Protein AF-A0A921ZG11-F1 (afdb_monomer_lite)

Organism: Manduca sexta (NCBI:txid7130)

Structure (mmCIF, N/CA/C/O backbone):
data_AF-A0A921ZG11-F1
#
_entry.id   AF-A0A921ZG11-F1
#
loop_
_atom_site.group_PDB
_atom_site.id
_atom_site.type_symbol
_atom_site.label_atom_id
_atom_site.label_alt_id
_atom_site.label_comp_id
_atom_site.label_asym_id
_atom_site.label_entity_id
_atom_site.label_seq_id
_atom_site.pdbx_PDB_ins_code
_atom_site.Cartn_x
_atom_site.Cartn_y
_atom_site.Cartn_z
_atom_site.occupancy
_atom_site.B_iso_or_equiv
_atom_site.auth_seq_id
_atom_site.auth_comp_id
_atom_site.auth_asym_id
_atom_site.auth_atom_id
_atom_site.pdbx_PDB_model_num
ATOM 1 N N . MET A 1 1 ? -74.683 -17.671 192.270 1.00 52.06 1 MET A N 1
ATOM 2 C CA . MET A 1 1 ? -75.509 -17.751 191.047 1.00 52.06 1 MET A CA 1
ATOM 3 C C . MET A 1 1 ? -75.159 -16.592 190.111 1.00 52.06 1 MET A C 1
ATOM 5 O O . MET A 1 1 ? -75.921 -15.647 190.007 1.00 52.06 1 MET A O 1
ATOM 9 N N . ALA A 1 2 ? -73.981 -16.634 189.481 1.00 50.88 2 ALA A N 1
ATOM 10 C CA . ALA A 1 2 ? -73.501 -15.592 188.558 1.00 50.88 2 ALA A CA 1
ATOM 11 C C . ALA A 1 2 ? -73.044 -16.164 187.196 1.00 50.88 2 ALA A C 1
ATOM 13 O O . ALA A 1 2 ? -72.555 -15.422 186.361 1.00 50.88 2 ALA A O 1
ATOM 14 N N . ALA A 1 3 ? -73.214 -17.472 186.954 1.00 51.00 3 ALA A N 1
ATOM 15 C CA . ALA A 1 3 ? -72.628 -18.160 185.797 1.00 51.00 3 ALA A CA 1
ATOM 16 C C . ALA A 1 3 ? -73.631 -18.535 184.683 1.00 51.00 3 ALA A C 1
ATOM 18 O O . ALA A 1 3 ? -73.211 -18.893 183.591 1.00 51.00 3 ALA A O 1
ATOM 19 N N . THR A 1 4 ? -74.947 -18.463 184.919 1.00 56.06 4 THR A N 1
ATOM 20 C CA . THR A 1 4 ? -75.960 -18.969 183.968 1.00 56.06 4 THR A CA 1
ATOM 21 C C . THR A 1 4 ? -76.557 -17.891 183.058 1.00 56.06 4 THR A C 1
ATOM 23 O O . THR A 1 4 ? -76.772 -18.153 181.881 1.00 56.06 4 THR A O 1
ATOM 26 N N . ALA A 1 5 ? -76.731 -16.655 183.535 1.00 57.75 5 ALA A N 1
ATOM 27 C CA . ALA A 1 5 ? -77.318 -15.569 182.736 1.00 57.75 5 ALA A CA 1
ATOM 28 C C . ALA A 1 5 ? -76.367 -14.985 181.666 1.00 57.75 5 ALA A C 1
ATOM 30 O O . ALA A 1 5 ? -76.826 -14.470 180.653 1.00 57.75 5 ALA A O 1
ATOM 31 N N . GLN A 1 6 ? -75.045 -15.103 181.849 1.00 57.62 6 GLN A N 1
ATOM 32 C CA . GLN A 1 6 ? -74.061 -14.710 180.826 1.00 57.62 6 GLN A CA 1
ATOM 33 C C . GLN A 1 6 ? -73.974 -15.719 179.665 1.00 57.62 6 GLN A C 1
ATOM 35 O O . GLN A 1 6 ? -73.568 -15.352 178.568 1.00 57.62 6 GLN A O 1
ATOM 40 N N . SER A 1 7 ? -74.396 -16.971 179.883 1.00 58.69 7 SER A N 1
ATOM 41 C CA . SER A 1 7 ? -74.374 -18.027 178.864 1.00 58.69 7 SER A CA 1
ATOM 42 C C . SER A 1 7 ? -75.500 -17.855 177.835 1.00 58.69 7 SER A C 1
ATOM 44 O O . SER A 1 7 ? -75.244 -17.855 176.633 1.00 58.69 7 SER A O 1
ATOM 46 N N . GLU A 1 8 ? -76.740 -17.626 178.281 1.00 60.78 8 GLU A N 1
ATOM 47 C CA . GLU A 1 8 ? -77.911 -17.551 177.389 1.00 60.78 8 GLU A CA 1
ATOM 48 C C . GLU A 1 8 ? -77.936 -16.298 176.501 1.00 60.78 8 GLU A C 1
ATOM 50 O O . GLU A 1 8 ? -78.337 -16.388 175.339 1.00 60.78 8 GLU A O 1
ATOM 55 N N . LEU A 1 9 ? -77.443 -15.156 176.999 1.00 63.31 9 LEU A N 1
ATOM 56 C CA . LEU A 1 9 ? -77.305 -13.937 176.192 1.00 63.31 9 LEU A CA 1
ATOM 57 C C . LEU A 1 9 ? -76.262 -14.120 175.074 1.00 63.31 9 LEU A C 1
ATOM 59 O O . LEU A 1 9 ? -76.524 -13.747 173.933 1.00 63.31 9 LEU A O 1
ATOM 63 N N . SER A 1 10 ? -75.151 -14.813 175.360 1.00 70.62 10 SER A N 1
ATOM 64 C CA . SER A 1 10 ? -74.134 -15.128 174.346 1.00 70.62 10 SER A CA 1
ATOM 65 C C . SER A 1 10 ? -74.655 -16.073 173.256 1.00 70.62 10 SER A C 1
ATOM 67 O O . SER A 1 10 ? -74.329 -15.912 172.086 1.00 70.62 10 SER A O 1
ATOM 69 N N . VAL A 1 11 ? -75.520 -17.035 173.603 1.00 74.88 11 VAL A N 1
ATOM 70 C CA . VAL A 1 11 ? -76.103 -17.975 172.630 1.00 74.88 11 VAL A CA 1
ATOM 71 C C . VAL A 1 11 ? -77.095 -17.271 171.699 1.00 74.88 11 VAL A C 1
ATOM 73 O O . VAL A 1 11 ? -77.168 -17.610 170.517 1.00 74.88 11 VAL A O 1
ATOM 76 N N . ALA A 1 12 ? -77.860 -16.300 172.202 1.00 75.75 12 ALA A N 1
ATOM 77 C CA . ALA A 1 12 ? -78.788 -15.516 171.389 1.00 75.75 12 ALA A CA 1
ATOM 78 C C . ALA A 1 12 ? -78.056 -14.557 170.433 1.00 75.75 12 ALA A C 1
ATOM 80 O O . ALA A 1 12 ? -78.410 -14.491 169.256 1.00 75.75 12 ALA A O 1
ATOM 81 N N . GLU A 1 13 ? -77.001 -13.886 170.903 1.00 77.75 13 GLU A N 1
ATOM 82 C CA . GLU A 1 13 ? -76.132 -13.042 170.071 1.00 77.75 13 GLU A CA 1
ATOM 83 C C . GLU A 1 13 ? -75.427 -13.863 168.984 1.00 77.75 13 GLU A C 1
ATOM 85 O O . GLU A 1 13 ? -75.437 -13.474 167.818 1.00 77.75 13 GLU A O 1
ATOM 90 N N . LEU A 1 14 ? -74.920 -15.056 169.321 1.00 78.75 14 LEU A N 1
ATOM 91 C CA . LEU A 1 14 ? -74.328 -15.976 168.346 1.00 78.75 14 LEU A CA 1
ATOM 92 C C . LEU A 1 14 ? -75.339 -16.449 167.291 1.00 78.75 14 LEU A C 1
ATOM 94 O O . LEU A 1 14 ? -74.974 -16.589 166.130 1.00 78.75 14 LEU A O 1
ATOM 98 N N . LYS A 1 15 ? -76.611 -16.674 167.648 1.00 80.69 15 LYS A N 1
ATOM 99 C CA . LYS A 1 15 ? -77.662 -17.040 166.677 1.00 80.69 15 LYS A CA 1
ATOM 100 C C . LYS A 1 15 ? -78.029 -15.886 165.744 1.00 80.69 15 LYS A C 1
ATOM 102 O O . LYS A 1 15 ? -78.173 -16.112 164.546 1.00 80.69 15 LYS A O 1
ATOM 107 N N . ALA A 1 16 ? -78.156 -14.669 166.273 1.00 83.06 16 ALA A N 1
ATOM 108 C CA . ALA A 1 16 ? -78.394 -13.476 165.461 1.00 83.06 16 ALA A CA 1
ATOM 109 C C . ALA A 1 16 ? -77.213 -13.199 164.517 1.00 83.06 16 ALA A C 1
ATOM 111 O O . ALA A 1 16 ? -77.418 -12.848 163.356 1.00 83.06 16 ALA A O 1
ATOM 112 N N . GLU A 1 17 ? -75.987 -13.434 164.987 1.00 83.56 17 GLU A N 1
ATOM 113 C CA . GLU A 1 17 ? -74.781 -13.321 164.173 1.00 83.56 17 GLU A CA 1
ATOM 114 C C . GLU A 1 17 ? -74.698 -14.428 163.111 1.00 83.56 17 GLU A C 1
ATOM 116 O O . GLU A 1 17 ? -74.358 -14.140 161.970 1.00 83.56 17 GLU A O 1
ATOM 121 N N . ILE A 1 18 ? -75.097 -15.670 163.417 1.00 83.50 18 ILE A N 1
ATOM 122 C CA . ILE A 1 18 ? -75.224 -16.751 162.420 1.00 83.50 18 ILE A CA 1
ATOM 123 C C . ILE A 1 18 ? -76.249 -16.388 161.339 1.00 83.50 18 ILE A C 1
ATOM 125 O O . ILE A 1 18 ? -75.995 -16.629 160.163 1.00 83.50 18 ILE A O 1
ATOM 129 N N . GLU A 1 19 ? -77.390 -15.791 161.694 1.00 85.25 19 GLU A N 1
ATOM 130 C CA . GLU A 1 19 ? -78.363 -15.322 160.700 1.00 85.25 19 GLU A CA 1
ATOM 131 C C . GLU A 1 19 ? -77.846 -14.136 159.878 1.00 85.25 19 GLU A C 1
ATOM 133 O O . GLU A 1 19 ? -78.113 -14.064 158.679 1.00 85.25 19 GLU A O 1
ATOM 138 N N . ARG A 1 20 ? -77.117 -13.197 160.496 1.00 89.62 20 ARG A N 1
ATOM 139 C CA . ARG A 1 20 ? -76.474 -12.076 159.794 1.00 89.62 20 ARG A CA 1
ATOM 140 C C . ARG A 1 20 ? -75.452 -12.598 158.789 1.00 89.62 20 ARG A C 1
ATOM 142 O O . ARG A 1 20 ? -75.557 -12.278 157.610 1.00 89.62 20 ARG A O 1
ATOM 149 N N . LEU A 1 21 ? -74.546 -13.465 159.240 1.00 87.75 21 LEU A N 1
ATOM 150 C CA . LEU A 1 21 ? -73.556 -14.140 158.403 1.00 87.75 21 LEU A CA 1
ATOM 151 C C . LEU A 1 21 ? -74.215 -15.028 157.342 1.00 87.75 21 LEU A C 1
ATOM 153 O O . LEU A 1 21 ? -73.692 -15.125 156.243 1.00 87.75 21 LEU A O 1
ATOM 157 N N . GLY A 1 22 ? -75.368 -15.637 157.630 1.00 85.81 22 GLY A N 1
ATOM 158 C CA . GLY A 1 22 ? -76.162 -16.396 156.663 1.00 85.81 22 GLY A CA 1
ATOM 159 C C . GLY A 1 22 ? -76.722 -15.515 155.547 1.00 85.81 22 GLY A C 1
ATOM 160 O O . GLY A 1 22 ? -76.550 -15.840 154.380 1.00 85.81 22 GLY A O 1
ATOM 161 N N . ARG A 1 23 ? -77.301 -14.353 155.882 1.00 86.94 23 ARG A N 1
ATOM 162 C CA . ARG A 1 23 ? -77.769 -13.376 154.880 1.00 86.94 23 ARG A CA 1
ATOM 163 C C . ARG A 1 23 ? -76.615 -12.766 154.088 1.00 86.94 23 ARG A C 1
ATOM 165 O O . ARG A 1 23 ? -76.748 -12.590 152.884 1.00 86.94 23 ARG A O 1
ATOM 172 N N . GLU A 1 24 ? -75.490 -12.467 154.736 1.00 88.38 24 GLU A N 1
ATOM 173 C CA . GLU A 1 24 ? -74.276 -11.991 154.059 1.00 88.38 24 GLU A CA 1
ATOM 174 C C . GLU A 1 24 ? -73.676 -13.069 153.151 1.00 88.38 24 GLU A C 1
ATOM 176 O O . GLU A 1 24 ? -73.226 -12.759 152.052 1.00 88.38 24 GLU A O 1
ATOM 181 N N . LEU A 1 25 ? -73.716 -14.339 153.564 1.00 88.69 25 LEU A N 1
ATOM 182 C CA . LEU A 1 25 ? -73.294 -15.473 152.748 1.00 88.69 25 LEU A CA 1
ATOM 183 C C . LEU A 1 25 ? -74.234 -15.682 151.559 1.00 88.69 25 LEU A C 1
ATOM 185 O O . LEU A 1 25 ? -73.749 -15.898 150.454 1.00 88.69 25 LEU A O 1
ATOM 189 N N . ASP A 1 26 ? -75.548 -15.583 151.755 1.00 88.94 26 ASP A N 1
ATOM 190 C CA . ASP A 1 26 ? -76.541 -15.689 150.687 1.00 88.94 26 ASP A CA 1
ATOM 191 C C . ASP A 1 26 ? -76.400 -14.530 149.700 1.00 88.94 26 ASP A C 1
ATOM 193 O O . ASP A 1 26 ? -76.359 -14.757 148.490 1.00 88.94 26 ASP A O 1
ATOM 197 N N . GLN A 1 27 ? -76.226 -13.306 150.200 1.00 89.31 27 GLN A N 1
ATOM 198 C CA . GLN A 1 27 ? -75.950 -12.130 149.385 1.00 89.31 27 GLN A CA 1
ATOM 199 C C . GLN A 1 27 ? -74.654 -12.317 148.588 1.00 89.31 27 GLN A C 1
ATOM 201 O O . GLN A 1 27 ? -74.695 -12.257 147.360 1.00 89.31 27 GLN A O 1
ATOM 206 N N . ALA A 1 28 ? -73.545 -12.673 149.241 1.00 88.94 28 ALA A N 1
ATOM 207 C CA . ALA A 1 28 ? -72.274 -12.952 148.577 1.00 88.94 28 ALA A CA 1
ATOM 208 C C . ALA A 1 28 ? -72.374 -14.129 147.590 1.00 88.94 28 ALA A C 1
ATOM 210 O O . ALA A 1 28 ? -71.732 -14.118 146.541 1.00 88.94 28 ALA A O 1
ATOM 211 N N . SER A 1 29 ? -73.191 -15.145 147.883 1.00 87.69 29 SER A N 1
ATOM 212 C CA . SER A 1 29 ? -73.428 -16.278 146.985 1.00 87.69 29 SER A CA 1
ATOM 213 C C . SER A 1 29 ? -74.232 -15.860 145.753 1.00 87.69 29 SER A C 1
ATOM 215 O O . SER A 1 29 ? -73.887 -16.264 144.645 1.00 87.69 29 SER A O 1
ATOM 217 N N . SER A 1 30 ? -75.241 -15.001 145.917 1.00 89.44 30 SER A N 1
ATOM 218 C CA . SER A 1 30 ? -76.059 -14.475 144.825 1.00 89.44 30 SER A CA 1
ATOM 219 C C . SER A 1 30 ? -75.262 -13.520 143.939 1.00 89.44 30 SER A C 1
ATOM 221 O O . SER A 1 30 ? -75.304 -13.653 142.720 1.00 89.44 30 SER A O 1
ATOM 223 N N . GLU A 1 31 ? -74.441 -12.649 144.529 1.00 90.88 31 GLU A N 1
ATOM 224 C CA . GLU A 1 31 ? -73.514 -11.762 143.824 1.00 90.88 31 GLU A CA 1
ATOM 225 C C . GLU A 1 31 ? -72.432 -12.570 143.094 1.00 90.88 31 GLU A C 1
ATOM 227 O O . GLU A 1 31 ? -72.090 -12.262 141.952 1.00 90.88 31 GLU A O 1
ATOM 232 N N . LYS A 1 32 ? -71.943 -13.665 143.693 1.00 92.69 32 LYS A N 1
ATOM 233 C CA . LYS A 1 32 ? -71.021 -14.607 143.042 1.00 92.69 32 LYS A CA 1
ATOM 234 C C . LYS A 1 32 ? -71.677 -15.332 141.866 1.00 92.69 32 LYS A C 1
ATOM 236 O O . LYS A 1 32 ? -71.039 -15.481 140.827 1.00 92.69 32 LYS A O 1
ATOM 241 N N . ILE A 1 33 ? -72.929 -15.774 142.004 1.00 90.69 33 ILE A N 1
ATOM 242 C CA . ILE A 1 33 ? -73.690 -16.421 140.923 1.00 90.69 33 ILE A CA 1
ATOM 243 C C . ILE A 1 33 ? -73.957 -15.424 139.793 1.00 90.69 33 ILE A C 1
ATOM 245 O O . ILE A 1 33 ? -73.699 -15.748 138.638 1.00 90.69 33 ILE A O 1
ATOM 249 N N . GLN A 1 34 ? -74.400 -14.206 140.109 1.00 91.38 34 GLN A N 1
ATOM 250 C CA . GLN A 1 34 ? -74.615 -13.141 139.127 1.00 91.38 34 GLN A CA 1
ATOM 251 C C . GLN A 1 34 ? -73.310 -12.772 138.415 1.00 91.38 34 GLN A C 1
ATOM 253 O O . GLN A 1 34 ? -73.283 -12.679 137.193 1.00 91.38 34 GLN A O 1
ATOM 258 N N . SER A 1 35 ? -72.201 -12.654 139.149 1.00 89.75 35 SER A N 1
ATOM 259 C CA . SER A 1 35 ? -70.877 -12.399 138.568 1.00 89.75 35 SER A CA 1
ATOM 260 C C . SER A 1 35 ? -70.409 -13.542 137.666 1.00 89.75 35 SER A C 1
ATOM 262 O O . SER A 1 35 ? -69.798 -13.292 136.633 1.00 89.75 35 SER A O 1
ATOM 264 N N . ALA A 1 36 ? -70.712 -14.796 138.015 1.00 90.25 36 ALA A N 1
ATOM 265 C CA . ALA A 1 36 ? -70.408 -15.955 137.179 1.00 90.25 36 ALA A CA 1
ATOM 266 C C . ALA A 1 36 ? -71.288 -16.012 135.919 1.00 90.25 36 ALA A C 1
ATOM 268 O O . ALA A 1 36 ? -70.786 -16.351 134.853 1.00 90.25 36 ALA A O 1
ATOM 269 N N . GLN A 1 37 ? -72.571 -15.649 136.019 1.00 90.56 37 GLN A N 1
ATOM 270 C CA . GLN A 1 37 ? -73.488 -15.553 134.877 1.00 90.56 37 GLN A CA 1
ATOM 271 C C . GLN A 1 37 ? -73.067 -14.437 133.917 1.00 90.56 37 GLN A C 1
ATOM 273 O O . GLN A 1 37 ? -72.952 -14.675 132.719 1.00 90.56 37 GLN A O 1
ATOM 278 N N . LEU A 1 38 ? -72.760 -13.247 134.442 1.00 92.75 38 LEU A N 1
ATOM 279 C CA . LEU A 1 38 ? -72.194 -12.148 133.657 1.00 92.75 38 LEU A CA 1
ATOM 280 C C . LEU A 1 38 ? -70.834 -12.540 133.067 1.00 92.75 38 LEU A C 1
ATOM 282 O O . LEU A 1 38 ? -70.566 -12.263 131.904 1.00 92.75 38 LEU A O 1
ATOM 286 N N . GLY A 1 39 ? -69.999 -13.244 133.833 1.00 93.50 39 GLY A N 1
ATOM 287 C CA . GLY A 1 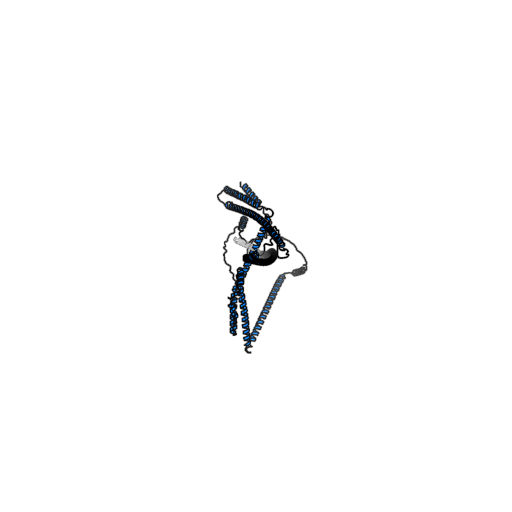39 ? -68.724 -13.780 133.364 1.00 93.50 39 GLY A CA 1
ATOM 288 C C . GLY A 1 39 ? -68.877 -14.786 132.222 1.00 93.50 39 GLY A C 1
ATOM 289 O O . GLY A 1 39 ? -68.080 -14.757 131.290 1.00 93.50 39 GLY A O 1
ATOM 290 N N . LEU A 1 40 ? -69.906 -15.637 132.255 1.00 93.81 40 LEU A N 1
ATOM 291 C CA . LEU A 1 40 ? -70.201 -16.590 131.186 1.00 93.81 40 LEU A CA 1
ATOM 292 C C . LEU A 1 40 ? -70.642 -15.874 129.906 1.00 93.81 40 LEU A C 1
ATOM 294 O O . LEU A 1 40 ? -70.069 -16.139 128.856 1.00 93.81 40 LEU A O 1
ATOM 298 N N . VAL A 1 41 ? -71.576 -14.921 130.003 1.00 94.25 41 VAL A N 1
ATOM 299 C CA . VAL A 1 41 ? -72.017 -14.111 128.851 1.00 94.25 41 VAL A CA 1
ATOM 300 C C . VAL A 1 41 ? -70.838 -13.348 128.244 1.00 94.25 41 VAL A C 1
ATOM 302 O O . VAL A 1 41 ? -70.654 -13.367 127.033 1.00 94.25 41 VAL A O 1
ATOM 305 N N . LEU A 1 42 ? -69.970 -12.754 129.070 1.00 94.56 42 LEU A N 1
ATOM 306 C CA . LEU A 1 42 ? -68.759 -12.078 128.592 1.00 94.56 42 LEU A CA 1
ATOM 307 C C . LEU A 1 42 ? -67.767 -13.038 127.920 1.00 94.56 42 LEU A C 1
ATOM 309 O O . LEU A 1 42 ? -67.088 -12.648 126.973 1.00 94.56 42 LEU A O 1
ATOM 313 N N . LEU A 1 43 ? -67.650 -14.282 128.395 1.00 94.56 43 LEU A N 1
ATOM 314 C CA . LEU A 1 43 ? -66.820 -15.302 127.749 1.00 94.56 43 LEU A CA 1
ATOM 315 C C . LEU A 1 43 ? -67.417 -15.758 126.415 1.00 94.56 43 LEU A C 1
ATOM 317 O O . LEU A 1 43 ? -66.664 -15.934 125.460 1.00 94.56 43 LEU A O 1
ATOM 321 N N . GLU A 1 44 ? -68.738 -15.909 126.331 1.00 93.81 44 GLU A N 1
ATOM 322 C CA . GLU A 1 44 ? -69.454 -16.219 125.091 1.00 93.81 44 GLU A CA 1
ATOM 323 C C . GLU A 1 44 ? -69.297 -15.082 124.074 1.00 93.81 44 GLU A C 1
ATOM 325 O O . GLU A 1 44 ? -68.853 -15.333 122.954 1.00 93.81 44 GLU A O 1
ATOM 330 N N . GLU A 1 45 ? -69.529 -13.829 124.475 1.00 94.00 45 GLU A N 1
ATOM 331 C CA . GLU A 1 45 ? -69.305 -12.640 123.644 1.00 94.00 45 GLU A CA 1
ATOM 332 C C . GLU A 1 45 ? -67.842 -12.517 123.211 1.00 94.00 45 GLU A C 1
ATOM 334 O O . GLU A 1 45 ? -67.567 -12.284 122.035 1.00 94.00 45 GLU A O 1
ATOM 339 N N . LYS A 1 46 ? -66.883 -12.739 124.120 1.00 94.88 46 LYS A N 1
ATOM 340 C CA . LYS A 1 46 ? -65.455 -12.771 123.781 1.00 94.88 46 LYS A CA 1
ATOM 341 C C . LYS A 1 46 ? -65.145 -13.883 122.781 1.00 94.88 46 LYS A C 1
ATOM 343 O O . LYS A 1 46 ? -64.365 -13.652 121.865 1.00 94.88 46 LYS A O 1
ATOM 348 N N . SER A 1 47 ? -65.724 -15.072 122.945 1.00 94.69 47 SER A N 1
ATOM 349 C CA . SER A 1 47 ? -65.513 -16.193 122.024 1.00 94.69 47 SER A CA 1
ATOM 350 C C . SER A 1 47 ? -66.107 -15.916 120.640 1.00 94.69 47 SER A C 1
ATOM 352 O O . SER A 1 47 ? -65.448 -16.181 119.639 1.00 94.69 47 SER A O 1
ATOM 354 N N . ALA A 1 48 ? -67.289 -15.296 120.577 1.00 94.81 48 ALA A N 1
ATOM 355 C CA . ALA A 1 48 ? -67.932 -14.884 119.335 1.00 94.81 48 ALA A CA 1
ATOM 356 C C . ALA A 1 48 ? -67.156 -13.752 118.643 1.00 94.81 48 ALA A C 1
ATOM 358 O O . ALA A 1 48 ? -66.984 -13.765 117.425 1.00 94.81 48 ALA A O 1
ATOM 359 N N . LEU A 1 49 ? -66.637 -12.788 119.412 1.00 95.31 49 LEU A N 1
ATOM 360 C CA . LEU A 1 49 ? -65.753 -11.742 118.899 1.00 95.31 49 LEU A CA 1
ATOM 361 C C . LEU A 1 49 ? -64.430 -12.321 118.398 1.00 95.31 49 LEU A C 1
ATOM 363 O O . LEU A 1 49 ? -63.976 -11.910 117.338 1.00 95.31 49 LEU A O 1
ATOM 367 N N . GLN A 1 50 ? -63.842 -13.286 119.109 1.00 96.56 50 GLN A N 1
ATOM 368 C CA . GLN A 1 50 ? -62.620 -13.960 118.674 1.00 96.56 50 GLN A CA 1
ATOM 369 C C . GLN A 1 50 ? -62.844 -14.696 117.353 1.00 96.56 50 GLN A C 1
ATOM 371 O O . GLN A 1 50 ? -62.089 -14.471 116.419 1.00 96.56 50 GLN A O 1
ATOM 376 N N . GLN A 1 51 ? -63.918 -15.485 117.237 1.00 96.00 51 GLN A N 1
ATOM 377 C CA . GLN A 1 51 ? -64.278 -16.152 115.980 1.00 96.00 51 GLN A CA 1
ATOM 378 C C . GLN A 1 51 ? -64.433 -15.148 114.839 1.00 96.00 51 GLN A C 1
ATOM 380 O O . GLN A 1 51 ? -63.901 -15.356 113.755 1.00 96.00 51 GLN A O 1
ATOM 385 N N . ARG A 1 52 ? -65.100 -14.019 115.094 1.00 96.31 52 ARG A N 1
ATOM 386 C CA . ARG A 1 52 ? -65.263 -12.964 114.093 1.00 96.31 52 ARG A CA 1
ATOM 387 C C . ARG A 1 52 ? -63.939 -12.294 113.716 1.00 96.31 52 ARG A C 1
ATOM 389 O O . ARG A 1 52 ? -63.765 -11.937 112.555 1.00 96.31 52 ARG A O 1
ATOM 396 N N . CYS A 1 53 ? -63.022 -12.104 114.664 1.00 96.19 53 CYS A N 1
ATOM 397 C CA . CYS A 1 53 ? -61.670 -11.619 114.381 1.00 96.19 53 CYS A CA 1
ATOM 398 C C . CYS A 1 53 ? -60.896 -12.628 113.528 1.00 96.19 53 CYS A C 1
ATOM 400 O O . CYS A 1 53 ? -60.361 -12.234 112.498 1.00 96.19 53 CYS A O 1
ATOM 402 N N . ASP A 1 54 ? -60.914 -13.911 113.891 1.00 96.75 54 ASP A N 1
ATOM 403 C CA . ASP A 1 54 ? -60.232 -14.982 113.157 1.00 96.75 54 ASP A CA 1
ATOM 404 C C . ASP A 1 54 ? -60.790 -15.116 111.720 1.00 96.75 54 ASP A C 1
ATOM 406 O O . ASP A 1 54 ? -60.039 -15.259 110.753 1.00 96.75 54 ASP A O 1
ATOM 410 N N . GLU A 1 55 ? -62.114 -15.005 111.549 1.00 96.69 55 GLU A N 1
ATOM 411 C CA . GLU A 1 55 ? -62.775 -14.968 110.237 1.00 96.69 55 GLU A CA 1
ATOM 412 C C . GLU A 1 55 ? -62.342 -13.748 109.412 1.00 96.69 55 GLU A C 1
ATOM 414 O O . GLU A 1 55 ? -62.027 -13.881 108.228 1.00 96.69 55 GLU A O 1
ATOM 419 N N . LEU A 1 56 ? -62.299 -12.558 110.021 1.00 95.81 56 LEU A N 1
ATOM 420 C CA . LEU A 1 56 ? -61.854 -11.334 109.350 1.00 95.81 56 LEU A CA 1
ATOM 421 C C . LEU A 1 56 ? -60.370 -11.388 108.975 1.00 95.81 56 LEU A C 1
ATOM 423 O O . LEU A 1 56 ? -60.015 -10.931 107.891 1.00 95.81 56 LEU A O 1
ATOM 427 N N . GLU A 1 57 ? -59.515 -11.961 109.821 1.00 96.62 57 GLU A N 1
ATOM 428 C CA . GLU A 1 57 ? -58.098 -12.188 109.527 1.00 96.62 57 GLU A CA 1
ATOM 429 C C . GLU A 1 57 ? -57.925 -13.170 108.364 1.00 96.62 57 GLU A C 1
ATOM 431 O O . GLU A 1 57 ? -57.155 -12.900 107.441 1.00 96.62 57 GLU A O 1
ATOM 436 N N . SER A 1 58 ? -58.693 -14.265 108.344 1.00 97.00 58 SER A N 1
ATOM 437 C CA . SER A 1 58 ? -58.682 -15.213 107.226 1.00 97.00 58 SER A CA 1
ATOM 438 C C . SER A 1 58 ? -59.135 -14.559 105.919 1.00 97.00 58 SER A C 1
ATOM 440 O O . SER A 1 58 ? -58.486 -14.736 104.887 1.00 97.00 58 SER A O 1
ATOM 442 N N . LEU A 1 59 ? -60.212 -13.766 105.946 1.00 96.62 59 LEU A N 1
ATOM 443 C CA . LEU A 1 59 ? -60.670 -13.010 104.777 1.00 96.62 59 LEU A CA 1
ATOM 444 C C . LEU A 1 59 ? -59.635 -11.966 104.335 1.00 96.62 59 LEU A C 1
ATOM 446 O O . LEU A 1 59 ? -59.407 -11.796 103.136 1.00 96.62 59 LEU A O 1
ATOM 450 N N . TYR A 1 60 ? -58.979 -11.288 105.276 1.00 96.94 60 TYR A N 1
ATOM 451 C CA . TYR A 1 60 ? -57.921 -10.328 104.978 1.00 96.94 60 TYR A CA 1
ATOM 452 C C . TYR A 1 60 ? -56.719 -10.997 104.300 1.00 96.94 60 TYR A C 1
ATOM 454 O O . TYR A 1 60 ? -56.296 -10.544 103.239 1.00 96.94 60 TYR A O 1
ATOM 462 N N . GLU A 1 61 ? -56.197 -12.100 104.842 1.00 97.75 61 GLU A N 1
ATOM 463 C CA . GLU A 1 61 ? -55.074 -12.808 104.214 1.00 97.75 61 GLU A CA 1
ATOM 464 C C . GLU A 1 61 ? -55.464 -13.411 102.853 1.00 97.75 61 GLU A C 1
ATOM 466 O O . GLU A 1 61 ? -54.673 -13.341 101.913 1.00 97.75 61 GLU A O 1
ATOM 471 N N . ASN A 1 62 ? -56.699 -13.905 102.687 1.00 97.06 62 ASN A N 1
ATOM 472 C CA . ASN A 1 62 ? -57.195 -14.374 101.387 1.00 97.06 62 ASN A CA 1
ATOM 473 C C . ASN A 1 62 ? -57.255 -13.239 100.352 1.00 97.06 62 ASN A C 1
ATOM 475 O O . ASN A 1 62 ? -56.714 -13.377 99.257 1.00 97.06 62 ASN A O 1
ATOM 479 N N . THR A 1 63 ? -57.860 -12.097 100.696 1.00 96.06 63 THR A N 1
ATOM 480 C CA . THR A 1 63 ? -57.958 -10.941 99.782 1.00 96.06 63 THR A CA 1
ATOM 481 C C . THR A 1 63 ? -56.593 -10.345 99.448 1.00 96.06 63 THR A C 1
ATOM 483 O O . THR A 1 63 ? -56.356 -9.940 98.312 1.00 96.06 63 THR A O 1
ATOM 486 N N . LYS A 1 64 ? -55.664 -10.333 100.407 1.00 97.88 64 LYS A N 1
ATOM 487 C CA . LYS A 1 64 ? -54.270 -9.941 100.188 1.00 97.88 64 LYS A CA 1
ATOM 488 C C . LYS A 1 64 ? -53.559 -10.901 99.233 1.00 97.88 64 LYS A C 1
ATOM 490 O O . LYS A 1 64 ? -52.895 -10.443 98.310 1.00 97.88 64 LYS A O 1
ATOM 495 N N . HIS A 1 65 ? -53.746 -12.210 99.390 1.00 97.38 65 HIS A N 1
ATOM 496 C CA . HIS A 1 65 ? -53.175 -13.190 98.469 1.00 97.38 65 HIS A CA 1
ATOM 497 C C . HIS A 1 65 ? -53.759 -13.071 97.050 1.00 97.38 65 HIS A C 1
ATOM 499 O O . HIS A 1 65 ? -53.015 -13.104 96.070 1.00 97.38 65 HIS A O 1
ATOM 505 N N . GLU A 1 66 ? -55.074 -12.875 96.917 1.00 97.00 66 GLU A N 1
ATOM 506 C CA . GLU A 1 66 ? -55.724 -12.598 95.627 1.00 97.00 66 GLU A CA 1
ATOM 507 C C . GLU A 1 66 ? -55.198 -11.301 94.991 1.00 97.00 66 GLU A C 1
ATOM 509 O O . GLU A 1 66 ? -54.961 -11.242 93.779 1.00 97.00 66 GLU A O 1
ATOM 514 N N . LEU A 1 67 ? -54.959 -10.266 95.801 1.00 95.94 67 LEU A N 1
ATOM 515 C CA . LEU A 1 67 ? -54.340 -9.026 95.347 1.00 95.94 67 LEU A CA 1
ATOM 516 C C . LEU A 1 67 ? -52.918 -9.273 94.821 1.00 95.94 67 LEU A C 1
ATOM 518 O O . LEU A 1 67 ? -52.597 -8.808 93.730 1.00 95.94 67 LEU A O 1
ATOM 522 N N . ASP A 1 68 ? -52.093 -10.042 95.528 1.00 97.31 68 ASP A N 1
ATOM 523 C CA . ASP A 1 68 ? -50.732 -10.367 95.086 1.00 97.31 68 ASP A CA 1
ATOM 524 C C . ASP A 1 68 ? -50.744 -11.159 93.764 1.00 97.31 68 ASP A C 1
ATOM 526 O O . ASP A 1 68 ? -50.023 -10.821 92.821 1.00 97.31 68 ASP A O 1
ATOM 530 N N . ILE A 1 69 ? -51.627 -12.159 93.631 1.00 97.44 69 ILE A N 1
ATOM 531 C CA . ILE A 1 69 ? -51.789 -12.937 92.389 1.00 97.44 69 ILE A CA 1
ATOM 532 C C . ILE A 1 69 ? -52.206 -12.032 91.225 1.00 97.44 69 ILE A C 1
ATOM 534 O O . ILE A 1 69 ? -51.671 -12.149 90.118 1.00 97.44 69 ILE A O 1
ATOM 538 N N . THR A 1 70 ? -53.169 -11.135 91.446 1.00 94.88 70 THR A N 1
ATOM 539 C CA . THR A 1 70 ? -53.651 -10.230 90.392 1.00 94.88 70 THR A CA 1
ATOM 540 C C . THR A 1 70 ? -52.599 -9.192 90.007 1.00 94.88 70 THR A C 1
ATOM 542 O O . THR A 1 70 ? -52.441 -8.913 88.816 1.00 94.88 70 THR A O 1
ATOM 545 N N . GLN A 1 71 ? -51.817 -8.683 90.964 1.00 96.69 71 GLN A N 1
ATOM 546 C CA . GLN A 1 71 ? -50.667 -7.817 90.693 1.00 96.69 71 GLN A CA 1
ATOM 547 C C . GLN A 1 71 ? -49.596 -8.544 89.873 1.00 96.69 71 GLN A C 1
ATOM 549 O O . GLN A 1 71 ? -49.142 -8.016 88.855 1.00 96.69 71 GLN A O 1
ATOM 554 N N . GLU A 1 72 ? -49.236 -9.776 90.239 1.00 96.81 72 GLU A N 1
ATOM 555 C CA . GLU A 1 72 ? -48.299 -10.585 89.457 1.00 96.81 72 GLU A CA 1
ATOM 556 C C . GLU A 1 72 ? -48.808 -10.868 88.040 1.00 96.81 72 GLU A C 1
ATOM 558 O O . GLU A 1 72 ? -48.040 -10.796 87.076 1.00 96.81 72 GLU A O 1
ATOM 563 N N . ALA A 1 73 ? -50.091 -11.208 87.895 1.00 96.62 73 ALA A N 1
ATOM 564 C CA . ALA A 1 73 ? -50.707 -11.455 86.596 1.00 96.62 73 ALA A CA 1
ATOM 565 C C . ALA A 1 73 ? -50.679 -10.195 85.720 1.00 96.62 73 ALA A C 1
ATOM 567 O O . ALA A 1 73 ? -50.349 -10.281 84.536 1.00 96.62 73 ALA A O 1
ATOM 568 N N . LEU A 1 74 ? -50.943 -9.023 86.304 1.00 95.56 74 LEU A N 1
ATOM 569 C CA . LEU A 1 74 ? -50.872 -7.738 85.612 1.00 95.56 74 LEU A CA 1
ATOM 570 C C . LEU A 1 74 ? -49.437 -7.392 85.189 1.00 95.56 74 LEU A C 1
ATOM 572 O O . LEU A 1 74 ? -49.223 -6.986 84.049 1.00 95.56 74 LEU A O 1
ATOM 576 N N . MET A 1 75 ? -48.438 -7.620 86.047 1.00 96.38 75 MET A N 1
ATOM 577 C CA . MET A 1 75 ? -47.025 -7.432 85.688 1.00 96.38 75 MET A CA 1
ATOM 578 C C . MET A 1 75 ? -46.581 -8.380 84.563 1.00 96.38 75 MET A C 1
ATOM 580 O O . MET A 1 75 ? -45.871 -7.972 83.640 1.00 96.38 75 MET A O 1
ATOM 584 N N . LYS A 1 76 ? -47.012 -9.648 84.597 1.00 97.06 76 LYS A N 1
ATOM 585 C CA . LYS A 1 76 ? -46.756 -10.623 83.521 1.00 97.06 76 LYS A CA 1
ATOM 586 C C . LYS A 1 76 ? -47.445 -10.200 82.218 1.00 97.06 76 LYS A C 1
ATOM 588 O O . LYS A 1 76 ? -46.836 -10.285 81.153 1.00 97.06 76 LYS A O 1
ATOM 593 N N . LEU A 1 77 ? -48.676 -9.693 82.282 1.00 96.12 77 LEU A N 1
ATOM 594 C CA . LEU A 1 77 ? -49.384 -9.178 81.108 1.00 96.12 77 LEU A CA 1
ATOM 595 C C . LEU A 1 77 ? -48.672 -7.956 80.507 1.00 96.12 77 LEU A C 1
ATOM 597 O O . LEU A 1 77 ? -48.416 -7.934 79.308 1.00 96.12 77 LEU A O 1
ATOM 601 N N . ASP A 1 78 ? -48.281 -6.977 81.324 1.00 96.50 78 ASP A N 1
ATOM 602 C CA . ASP A 1 78 ? -47.570 -5.778 80.859 1.00 96.50 78 ASP A CA 1
ATOM 603 C C . ASP A 1 78 ? -46.210 -6.127 80.228 1.00 96.50 78 ASP A C 1
ATOM 605 O O . ASP A 1 78 ? -45.871 -5.661 79.138 1.00 96.50 78 ASP A O 1
ATOM 609 N N . THR A 1 79 ? -45.437 -7.014 80.860 1.00 96.75 79 THR A N 1
ATOM 610 C CA . THR A 1 79 ? -44.141 -7.456 80.315 1.00 96.75 79 THR A CA 1
ATOM 611 C C . THR A 1 79 ? -44.291 -8.259 79.023 1.00 96.75 79 THR A C 1
ATOM 613 O O . THR A 1 79 ? -43.556 -8.009 78.067 1.00 96.75 79 THR A O 1
ATOM 616 N N . THR A 1 80 ? -45.257 -9.177 78.940 1.00 96.12 80 THR A N 1
ATOM 617 C CA . THR A 1 80 ? -45.528 -9.933 77.704 1.00 96.12 80 THR A CA 1
ATOM 618 C C . THR A 1 80 ? -46.043 -9.031 76.584 1.00 96.12 80 THR A C 1
ATOM 620 O O . THR A 1 80 ? -45.596 -9.167 75.444 1.00 96.12 80 THR A O 1
ATOM 623 N N . GLN A 1 81 ? -46.896 -8.049 76.885 1.00 96.12 81 GLN A N 1
ATOM 624 C CA . GLN A 1 81 ? -47.342 -7.050 75.912 1.00 96.12 81 GLN A CA 1
ATOM 625 C C . GLN A 1 81 ? -46.171 -6.192 75.404 1.00 96.12 81 GLN A C 1
ATOM 627 O O . GLN A 1 81 ? -46.034 -5.977 74.200 1.00 96.12 81 GLN A O 1
ATOM 632 N N . LYS A 1 82 ? -45.267 -5.747 76.285 1.00 97.25 82 LYS A N 1
ATOM 633 C CA . LYS A 1 82 ? -44.047 -5.016 75.894 1.00 97.25 82 LYS A CA 1
ATOM 634 C C . LYS A 1 82 ? -43.111 -5.849 75.017 1.00 97.25 82 LYS A C 1
ATOM 636 O O . LYS A 1 82 ? -42.578 -5.339 74.039 1.00 97.25 82 LYS A O 1
ATOM 641 N N . VAL A 1 83 ? -42.906 -7.127 75.335 1.00 97.44 83 VAL A N 1
ATOM 642 C CA . VAL A 1 83 ? -42.040 -8.008 74.533 1.00 97.44 83 VAL A CA 1
ATOM 643 C C . VAL A 1 83 ? -42.670 -8.330 73.177 1.00 97.44 83 VAL A C 1
ATOM 645 O O . VAL A 1 83 ? -41.971 -8.290 72.171 1.00 97.44 83 VAL A O 1
ATOM 648 N N . THR A 1 84 ? -43.976 -8.604 73.121 1.00 96.25 84 THR A N 1
ATOM 649 C CA . THR A 1 84 ? -44.680 -8.890 71.856 1.00 96.25 84 THR A CA 1
ATOM 650 C C . THR A 1 84 ? -44.711 -7.674 70.937 1.00 96.25 84 THR A C 1
ATOM 652 O O . THR A 1 84 ? -44.381 -7.800 69.761 1.00 96.25 84 THR A O 1
ATOM 655 N N . THR A 1 85 ? -45.014 -6.485 71.466 1.00 95.62 85 THR A N 1
ATOM 656 C CA . THR A 1 85 ? -44.936 -5.230 70.697 1.00 95.62 85 THR A CA 1
ATOM 657 C C . THR A 1 85 ? -43.518 -4.951 70.210 1.00 95.62 85 THR A C 1
ATOM 659 O O . THR A 1 85 ? -43.332 -4.668 69.029 1.00 95.62 85 THR A O 1
ATOM 662 N N . ARG A 1 86 ? -42.500 -5.108 71.069 1.00 96.38 86 ARG A N 1
ATOM 663 C CA . ARG A 1 86 ? -41.096 -4.941 70.666 1.00 96.38 86 ARG A CA 1
ATOM 664 C C . ARG A 1 86 ? -40.692 -5.936 69.579 1.00 96.38 86 ARG A C 1
ATOM 666 O O . ARG A 1 86 ? -40.097 -5.529 68.591 1.00 96.38 86 ARG A O 1
ATOM 673 N N . SER A 1 87 ? -41.056 -7.209 69.726 1.00 96.38 87 SER A N 1
ATOM 674 C CA . SER A 1 87 ? -40.780 -8.247 68.728 1.00 96.38 87 SER A CA 1
ATOM 675 C C . SER A 1 87 ? -41.487 -7.972 67.399 1.00 96.38 87 SER A C 1
ATOM 677 O O . SER A 1 87 ? -40.902 -8.226 66.350 1.00 96.38 87 SER A O 1
ATOM 679 N N . GLY A 1 88 ? -42.716 -7.444 67.426 1.00 96.31 88 GLY A N 1
ATOM 680 C CA . GLY A 1 88 ? -43.435 -7.027 66.220 1.00 96.31 88 GLY A CA 1
ATOM 681 C C . GLY A 1 88 ? -42.715 -5.891 65.491 1.00 96.31 88 GLY A C 1
ATOM 682 O O . GLY A 1 88 ? -42.479 -5.987 64.291 1.00 96.31 88 GLY A O 1
ATOM 683 N N . ILE A 1 89 ? -42.276 -4.868 66.234 1.00 96.06 89 ILE A N 1
ATOM 684 C CA . ILE A 1 89 ? -41.496 -3.742 65.697 1.00 96.06 89 ILE A CA 1
ATOM 685 C C . ILE A 1 89 ? -40.138 -4.215 65.153 1.00 96.06 89 ILE A C 1
ATOM 687 O O . ILE A 1 89 ? -39.703 -3.769 64.096 1.00 96.06 89 ILE A O 1
ATOM 691 N N . GLU A 1 90 ? -39.441 -5.114 65.853 1.00 96.25 90 GLU A N 1
ATOM 692 C CA . GLU A 1 90 ? -38.166 -5.687 65.395 1.00 96.25 90 GLU A CA 1
ATOM 693 C C . GLU A 1 90 ? -38.339 -6.466 64.082 1.00 96.25 90 GLU A C 1
ATOM 695 O O . GLU A 1 90 ? -37.530 -6.309 63.167 1.00 96.25 90 GLU A O 1
ATOM 700 N N . GLN A 1 91 ? -39.409 -7.258 63.959 1.00 97.25 91 GLN A N 1
ATOM 701 C CA . GLN A 1 91 ? -39.715 -8.001 62.738 1.00 97.25 91 GLN A CA 1
ATOM 702 C C . GLN A 1 91 ? -40.076 -7.072 61.571 1.00 97.25 91 GLN A C 1
ATOM 704 O O . GLN A 1 91 ? -39.577 -7.269 60.465 1.00 97.25 91 GLN A O 1
ATOM 709 N N . GLU A 1 92 ? -40.895 -6.045 61.806 1.00 96.81 92 GLU A N 1
ATOM 710 C CA . GLU A 1 92 ? -41.230 -5.040 60.791 1.00 96.81 92 GLU A CA 1
ATOM 711 C C . GLU A 1 92 ? -39.975 -4.295 60.316 1.00 96.81 92 GLU A C 1
ATOM 713 O O . GLU A 1 92 ? -39.718 -4.214 59.117 1.00 96.81 92 GLU A O 1
ATOM 718 N N . ASN A 1 93 ? -39.125 -3.848 61.244 1.00 96.31 93 ASN A N 1
ATOM 719 C CA . ASN A 1 93 ? -37.855 -3.206 60.906 1.00 96.31 93 ASN A CA 1
ATOM 720 C C . ASN A 1 93 ? -36.917 -4.134 60.121 1.00 96.31 93 ASN A C 1
ATOM 722 O O . ASN A 1 93 ? -36.213 -3.671 59.226 1.00 96.31 93 ASN A O 1
ATOM 726 N N . ALA A 1 94 ? -36.888 -5.435 60.428 1.00 96.88 94 ALA A N 1
ATOM 727 C CA . ALA A 1 94 ? -36.091 -6.401 59.674 1.00 96.88 94 ALA A CA 1
ATOM 728 C C . ALA A 1 94 ? -36.571 -6.522 58.218 1.00 96.88 94 ALA A C 1
ATOM 730 O O . ALA A 1 94 ? -35.746 -6.469 57.307 1.00 96.88 94 ALA A O 1
ATOM 731 N N . LEU A 1 95 ? -37.888 -6.605 58.000 1.00 97.69 95 LEU A N 1
ATOM 732 C CA . LEU A 1 95 ? -38.480 -6.647 56.660 1.00 97.69 95 LEU A CA 1
ATOM 733 C C . LEU A 1 95 ? -38.242 -5.342 55.887 1.00 97.69 95 LEU A C 1
ATOM 735 O O . LEU A 1 95 ? -37.893 -5.382 54.709 1.00 97.69 95 LEU A O 1
ATOM 739 N N . LEU A 1 96 ? -38.368 -4.188 56.548 1.00 97.69 96 LEU A N 1
ATOM 740 C CA . LEU A 1 96 ? -38.066 -2.889 55.940 1.00 97.69 96 LEU A CA 1
ATOM 741 C C . LEU A 1 96 ? -36.592 -2.784 55.530 1.00 97.69 96 LEU A C 1
ATOM 743 O O . LEU A 1 96 ? -36.293 -2.327 54.428 1.00 97.69 96 LEU A O 1
ATOM 747 N N . ASN A 1 97 ? -35.670 -3.253 56.374 1.00 96.81 97 ASN A N 1
ATOM 748 C CA . ASN A 1 97 ? -34.243 -3.275 56.055 1.00 96.81 97 ASN A CA 1
ATOM 749 C C . ASN A 1 97 ? -33.921 -4.219 54.887 1.00 96.81 97 ASN A C 1
ATOM 751 O O . ASN A 1 97 ? -33.096 -3.876 54.042 1.00 96.81 97 ASN A O 1
ATOM 755 N N . GLU A 1 98 ? -34.565 -5.387 54.815 1.00 97.12 98 GLU A N 1
ATOM 756 C CA . GLU A 1 98 ? -34.415 -6.310 53.686 1.00 97.12 98 GLU A CA 1
ATOM 757 C C . GLU A 1 98 ? -34.938 -5.689 52.382 1.00 97.12 98 GLU A C 1
ATOM 759 O O . GLU A 1 98 ? -34.239 -5.728 51.367 1.00 97.12 98 GLU A O 1
ATOM 764 N N . SER A 1 99 ? -36.111 -5.042 52.422 1.00 97.06 99 SER A N 1
ATOM 765 C CA . SER A 1 99 ? -36.675 -4.316 51.275 1.00 97.06 99 SER A CA 1
ATOM 766 C C . SER A 1 99 ? -35.739 -3.201 50.807 1.00 97.06 99 SER A C 1
ATOM 768 O O . SER A 1 99 ? -35.400 -3.133 49.627 1.00 97.06 99 SER A O 1
ATOM 770 N N . ALA A 1 100 ? -35.237 -2.378 51.731 1.00 96.31 100 ALA A N 1
ATOM 771 C CA . ALA A 1 100 ? -34.306 -1.298 51.411 1.00 96.31 100 ALA A CA 1
ATOM 772 C C . ALA A 1 100 ? -32.977 -1.822 50.830 1.00 96.31 100 ALA A C 1
ATOM 774 O O . ALA A 1 100 ? -32.424 -1.234 49.898 1.00 96.31 100 ALA A O 1
ATOM 775 N N . ALA A 1 101 ? -3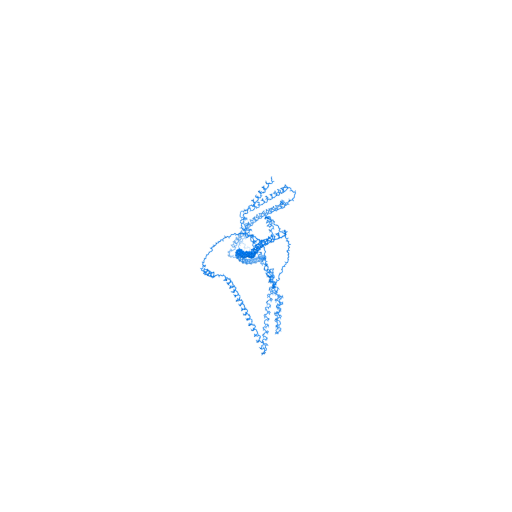2.460 -2.944 51.343 1.00 96.81 101 ALA A N 1
ATOM 776 C CA . ALA A 1 101 ? -31.254 -3.577 50.812 1.00 96.81 101 ALA A CA 1
ATOM 777 C C . ALA A 1 101 ? -31.472 -4.134 49.395 1.00 96.81 101 ALA A C 1
ATOM 779 O O . ALA A 1 101 ? -30.604 -3.981 48.532 1.00 96.81 101 ALA A O 1
ATOM 780 N N . MET A 1 102 ? -32.632 -4.743 49.139 1.00 98.25 102 MET A N 1
ATOM 781 C CA . MET A 1 102 ? -33.007 -5.241 47.816 1.00 98.25 102 MET A CA 1
ATOM 782 C C . MET A 1 102 ? -33.150 -4.099 46.805 1.00 98.25 102 MET A C 1
ATOM 784 O O . MET A 1 102 ? -32.566 -4.167 45.723 1.00 98.25 102 MET A O 1
ATOM 788 N N . GLU A 1 103 ? -33.858 -3.027 47.166 1.00 96.69 103 GLU A N 1
ATOM 789 C CA . GLU A 1 103 ? -33.994 -1.823 46.339 1.00 96.69 103 GLU A CA 1
ATOM 790 C C . GLU A 1 103 ? -32.628 -1.197 46.028 1.00 96.69 103 GLU A C 1
ATOM 792 O O . GLU A 1 103 ? -32.333 -0.875 44.875 1.00 96.69 103 GLU A O 1
ATOM 797 N N . SER A 1 104 ? -31.743 -1.098 47.023 1.00 97.00 104 SER A N 1
ATOM 798 C CA . SER A 1 104 ? -30.367 -0.622 46.834 1.00 97.00 104 SER A CA 1
ATOM 799 C C . SER A 1 104 ? -29.569 -1.511 45.865 1.00 97.00 104 SER A C 1
ATOM 801 O O . SER A 1 104 ? -28.897 -1.018 44.962 1.00 97.00 104 SER A O 1
ATOM 803 N N . SER A 1 105 ? -29.692 -2.837 45.969 1.00 98.25 105 SER A N 1
ATOM 804 C CA . SER A 1 105 ? -29.017 -3.759 45.045 1.00 98.25 105 SER A CA 1
ATOM 805 C C . SER A 1 105 ? -29.536 -3.641 43.610 1.00 98.25 105 SER A C 1
ATOM 807 O O . SER A 1 105 ? -28.742 -3.645 42.668 1.00 98.25 105 SER A O 1
ATOM 809 N N . LEU A 1 106 ? -30.855 -3.555 43.426 1.00 97.62 106 LEU A N 1
ATOM 810 C CA . LEU A 1 106 ? -31.462 -3.432 42.099 1.00 97.62 106 LEU A CA 1
ATOM 811 C C . LEU A 1 106 ? -31.121 -2.084 41.459 1.00 97.62 106 LEU A C 1
ATOM 813 O O . LEU A 1 106 ? -30.793 -2.031 40.275 1.00 97.62 106 LEU A O 1
ATOM 817 N N . THR A 1 107 ? -31.135 -1.001 42.237 1.00 98.31 107 THR A N 1
ATOM 818 C CA . THR A 1 107 ? -30.741 0.329 41.749 1.00 98.31 107 THR A CA 1
ATOM 819 C C . THR A 1 107 ? -29.271 0.375 41.333 1.00 98.31 107 THR A C 1
ATOM 821 O O . THR A 1 107 ? -28.967 0.936 40.281 1.00 98.31 107 THR A O 1
ATOM 824 N N . LEU A 1 108 ? -28.364 -0.276 42.070 1.00 97.62 108 LEU A N 1
ATOM 825 C CA . LEU A 1 108 ? -26.964 -0.419 41.653 1.00 97.62 108 LEU A CA 1
ATOM 826 C C . LEU A 1 108 ? -26.828 -1.181 40.333 1.00 97.62 108 LEU A C 1
ATOM 828 O O . LEU A 1 108 ? -26.133 -0.715 39.433 1.00 97.62 108 LEU A O 1
ATOM 832 N N . GLN A 1 109 ? -27.533 -2.303 40.183 1.00 98.50 109 GLN A N 1
ATOM 833 C CA . GLN A 1 109 ? -27.494 -3.082 38.946 1.00 98.50 109 GLN A CA 1
ATOM 834 C C . GLN A 1 109 ? -28.024 -2.283 37.745 1.00 98.50 109 GLN A C 1
ATOM 836 O O . GLN A 1 109 ? -27.459 -2.356 36.654 1.00 98.50 109 GLN A O 1
ATOM 841 N N . ILE A 1 110 ? -29.079 -1.485 37.937 1.00 97.94 110 ILE A N 1
ATOM 842 C CA . ILE A 1 110 ? -29.590 -0.575 36.903 1.00 97.94 110 ILE A CA 1
ATOM 843 C C . ILE A 1 110 ? -28.504 0.431 36.500 1.00 97.94 110 ILE A C 1
ATOM 845 O O . ILE A 1 110 ? -28.244 0.597 35.310 1.00 97.94 110 ILE A O 1
ATOM 849 N N . LEU A 1 111 ? -27.824 1.056 37.465 1.00 97.62 111 LEU A N 1
ATOM 850 C CA . LEU A 1 111 ? -26.762 2.030 37.186 1.00 97.62 111 LEU A CA 1
ATOM 851 C C . LEU A 1 111 ? -25.563 1.407 36.458 1.00 97.62 111 LEU A C 1
ATOM 853 O O . LEU A 1 111 ? -25.021 2.021 35.536 1.00 97.62 111 LEU A O 1
ATOM 857 N N . GLU A 1 112 ? -25.160 0.195 36.841 1.00 97.56 112 GLU A N 1
ATOM 858 C CA . GLU A 1 112 ? -24.101 -0.557 36.164 1.00 97.56 112 GLU A CA 1
ATOM 859 C C . GLU A 1 112 ? -24.476 -0.816 34.702 1.00 97.56 112 GLU A C 1
ATOM 861 O O . GLU A 1 112 ? -23.742 -0.392 33.805 1.00 97.56 112 GLU A O 1
ATOM 866 N N . LEU A 1 113 ? -25.660 -1.381 34.445 1.00 97.62 113 LEU A N 1
ATOM 867 C CA . LEU A 1 113 ? -26.152 -1.656 33.090 1.00 97.62 113 LEU A CA 1
ATOM 868 C C . LEU A 1 113 ? -26.314 -0.381 32.249 1.00 97.62 113 LEU A C 1
ATOM 870 O O . LEU A 1 113 ? -26.001 -0.369 31.055 1.00 97.62 113 LEU A O 1
ATOM 874 N N . GLU A 1 114 ? -26.767 0.721 32.844 1.00 98.00 114 GLU A N 1
ATOM 875 C CA . GLU A 1 114 ? -26.824 2.020 32.171 1.00 98.00 114 GLU A CA 1
ATOM 876 C C . GLU A 1 114 ? -25.430 2.538 31.803 1.00 98.00 114 GLU A C 1
ATOM 878 O O . GLU A 1 114 ? -25.245 3.121 30.728 1.00 98.00 114 GLU A O 1
ATOM 883 N N . SER A 1 115 ? -24.445 2.346 32.683 1.00 97.38 115 SER A N 1
ATOM 884 C CA . SER A 1 115 ? -23.060 2.747 32.439 1.00 97.38 115 SER A CA 1
ATOM 885 C C . SER A 1 115 ? -22.416 1.907 31.335 1.00 97.38 115 SER A C 1
ATOM 887 O O . SER A 1 115 ? -21.818 2.475 30.421 1.00 97.38 115 SER A O 1
ATOM 889 N N . GLU A 1 116 ? -22.630 0.590 31.343 1.00 98.12 116 GLU A N 1
ATOM 890 C CA . GLU A 1 116 ? -22.181 -0.332 30.300 1.00 98.12 116 GLU A CA 1
ATOM 891 C C . GLU A 1 116 ? -22.834 0.013 28.961 1.00 98.12 116 GLU A C 1
ATOM 893 O O . GLU A 1 116 ? -22.152 0.136 27.947 1.00 98.12 116 GLU A O 1
ATOM 898 N N . THR A 1 117 ? -24.140 0.289 28.951 1.00 97.75 117 THR A N 1
ATOM 899 C CA . THR A 1 117 ? -24.857 0.713 27.740 1.00 97.75 117 THR A CA 1
ATOM 900 C C . THR A 1 117 ? -24.280 2.012 27.178 1.00 97.75 117 THR A C 1
ATOM 902 O O . THR A 1 117 ? -24.110 2.145 25.964 1.00 97.75 117 THR A O 1
ATOM 905 N N . LYS A 1 118 ? -23.947 2.984 28.038 1.00 98.44 118 LYS A N 1
ATOM 906 C CA . LYS A 1 118 ? -23.276 4.221 27.612 1.00 98.44 118 LYS A CA 1
ATOM 907 C C . LYS A 1 118 ? -21.891 3.915 27.045 1.00 98.44 118 LYS A C 1
ATOM 909 O O . LYS A 1 118 ? -21.585 4.411 25.967 1.00 98.44 118 LYS A O 1
ATOM 914 N N . GLN A 1 119 ? -21.077 3.105 27.716 1.00 97.88 119 GLN A N 1
ATOM 915 C CA . GLN A 1 119 ? -19.738 2.736 27.240 1.00 97.88 119 GLN A CA 1
ATOM 916 C C . GLN A 1 119 ? -19.791 2.025 25.882 1.00 97.88 119 GLN A C 1
ATOM 918 O O . GLN A 1 119 ? -19.095 2.431 24.955 1.00 97.88 119 GLN A O 1
ATOM 923 N N . LEU A 1 120 ? -20.685 1.047 25.723 1.00 97.31 120 LEU A N 1
ATOM 924 C CA . LEU A 1 120 ? -20.878 0.321 24.467 1.00 97.31 120 LEU A CA 1
ATOM 925 C C . LEU A 1 120 ? -21.317 1.239 23.322 1.00 97.31 120 LEU A C 1
ATOM 927 O O . LEU A 1 120 ? -20.870 1.049 22.195 1.00 97.31 120 LEU A O 1
ATOM 931 N N . ARG A 1 121 ? -22.139 2.264 23.589 1.00 98.50 121 ARG A N 1
ATOM 932 C CA . ARG A 1 121 ? -22.488 3.280 22.578 1.00 98.50 121 ARG A CA 1
ATOM 933 C C . ARG A 1 121 ? -21.269 4.090 22.127 1.00 98.50 121 ARG A C 1
ATOM 935 O O . ARG A 1 121 ? -21.090 4.270 20.931 1.00 98.50 121 ARG A O 1
ATOM 942 N N . HIS A 1 122 ? -20.409 4.517 23.055 1.00 98.06 122 HIS A N 1
ATOM 943 C CA . HIS A 1 122 ? -19.192 5.260 22.698 1.00 98.06 122 HIS A CA 1
ATOM 944 C C . HIS A 1 122 ? -18.200 4.393 21.909 1.00 98.06 122 HIS A C 1
ATOM 946 O O . HIS A 1 122 ? -17.590 4.875 20.955 1.00 98.06 122 HIS A O 1
ATOM 952 N N . GLU A 1 123 ? -18.045 3.116 22.272 1.00 98.00 123 GLU A N 1
ATOM 953 C CA . GLU A 1 123 ? -17.209 2.183 21.507 1.00 98.00 123 GLU A CA 1
ATOM 954 C C . GLU A 1 123 ? -17.795 1.893 20.123 1.00 98.00 123 GLU A C 1
ATOM 956 O O . GLU A 1 123 ? -17.047 1.835 19.149 1.00 98.00 123 GLU A O 1
ATOM 961 N N . LEU A 1 124 ? -19.121 1.777 20.002 1.00 97.94 124 LEU A N 1
ATOM 962 C CA . LEU A 1 124 ? -19.781 1.640 18.706 1.00 97.94 124 LEU A CA 1
ATOM 963 C C . LEU A 1 124 ? -19.503 2.853 17.811 1.00 97.94 124 LEU A C 1
ATOM 965 O O . LEU A 1 124 ? -19.086 2.667 16.671 1.00 97.94 124 LEU A O 1
ATOM 969 N N . ASP A 1 125 ? -19.663 4.075 18.325 1.00 98.31 125 ASP A N 1
ATOM 970 C CA . ASP A 1 125 ? -19.372 5.302 17.572 1.00 98.31 125 ASP A CA 1
ATOM 971 C C . ASP A 1 125 ? -17.897 5.367 17.147 1.00 98.31 125 ASP A C 1
ATOM 973 O O . ASP A 1 125 ? -17.582 5.731 16.010 1.00 98.31 125 ASP A O 1
ATOM 977 N N . ARG A 1 126 ? -16.977 4.951 18.030 1.00 98.50 126 ARG A N 1
ATOM 978 C CA . ARG A 1 126 ? -15.547 4.854 17.710 1.00 98.50 126 ARG A CA 1
ATOM 979 C C . ARG A 1 126 ? -15.301 3.879 16.561 1.00 98.50 126 ARG A C 1
ATOM 981 O O . ARG A 1 126 ? -14.676 4.268 15.576 1.00 98.50 126 ARG A O 1
ATOM 988 N N . VAL A 1 127 ? -15.819 2.655 16.653 1.00 97.44 127 VAL A N 1
ATOM 989 C CA . VAL A 1 127 ? -15.649 1.619 15.621 1.00 97.44 127 VAL A CA 1
ATOM 990 C C . VAL A 1 127 ? -16.298 2.036 14.299 1.00 97.44 127 VAL A C 1
ATOM 992 O O . VAL A 1 127 ? -15.722 1.805 13.240 1.00 97.44 127 VAL A O 1
ATOM 995 N N . VAL A 1 128 ? -17.460 2.694 14.334 1.00 98.50 128 VAL A N 1
ATOM 996 C CA . VAL A 1 128 ? -18.111 3.252 13.138 1.00 98.50 128 VAL A CA 1
ATOM 997 C C . VAL A 1 128 ? -17.225 4.312 12.482 1.00 98.50 128 VAL A C 1
ATOM 999 O O . VAL A 1 128 ? -17.001 4.245 11.277 1.00 98.50 128 VAL A O 1
ATOM 1002 N N . SER A 1 129 ? -16.647 5.230 13.263 1.00 97.75 129 SER A N 1
ATOM 1003 C CA . SER A 1 129 ? -15.738 6.251 12.725 1.00 97.75 129 SER A CA 1
ATOM 1004 C C . SER A 1 129 ? -14.451 5.658 12.135 1.00 97.75 129 SER A C 1
ATOM 1006 O O . SER A 1 129 ? -13.982 6.113 11.094 1.00 97.75 129 SER A O 1
ATOM 1008 N N . GLU A 1 130 ? -13.899 4.611 12.758 1.00 97.88 130 GLU A N 1
ATOM 1009 C CA . GLU A 1 130 ? -12.725 3.891 12.254 1.00 97.88 130 GLU A CA 1
ATOM 1010 C C . GLU A 1 130 ? -13.056 3.133 10.962 1.00 97.88 130 GLU A C 1
ATOM 1012 O O . GLU A 1 130 ? -12.294 3.213 10.000 1.00 97.88 130 GLU A O 1
ATOM 1017 N N . ARG A 1 131 ? -14.219 2.471 10.893 1.00 98.00 131 ARG A N 1
ATOM 1018 C CA . ARG A 1 131 ? -14.724 1.830 9.670 1.00 98.00 131 ARG A CA 1
ATOM 1019 C C . ARG A 1 131 ? -14.853 2.837 8.531 1.00 98.00 131 ARG A C 1
ATOM 1021 O O . ARG A 1 131 ? -14.395 2.553 7.431 1.00 98.00 131 ARG A O 1
ATOM 1028 N N . ASP A 1 132 ? -15.476 3.986 8.777 1.00 98.31 132 ASP A N 1
ATOM 1029 C CA . ASP A 1 132 ? -15.715 4.990 7.735 1.00 98.31 132 ASP A CA 1
ATOM 1030 C C . ASP A 1 132 ? -14.403 5.601 7.231 1.00 98.31 132 ASP A C 1
ATOM 1032 O O . ASP A 1 132 ? -14.239 5.793 6.026 1.00 98.31 132 ASP A O 1
ATOM 1036 N N . ARG A 1 133 ? -13.426 5.809 8.126 1.00 98.62 133 ARG A N 1
ATOM 1037 C CA . ARG A 1 133 ? -12.067 6.211 7.743 1.00 98.62 133 ARG A CA 1
ATOM 1038 C C . ARG A 1 133 ? -11.392 5.160 6.857 1.00 98.62 133 ARG A C 1
ATOM 1040 O O . ARG A 1 133 ? -10.892 5.504 5.793 1.00 98.62 133 ARG A O 1
ATOM 1047 N N . LEU A 1 134 ? -11.420 3.887 7.259 1.00 97.62 134 LEU A N 1
ATOM 1048 C CA . LEU A 1 134 ? -10.824 2.791 6.483 1.00 97.62 134 LEU A CA 1
ATOM 1049 C C . LEU A 1 134 ? -11.510 2.597 5.120 1.00 97.62 134 LEU A C 1
ATOM 1051 O O . LEU A 1 134 ? -10.850 2.263 4.140 1.00 97.62 134 LEU A O 1
ATOM 1055 N N . LEU A 1 135 ? -12.825 2.819 5.031 1.00 98.06 135 LEU A N 1
ATOM 1056 C CA . LEU A 1 135 ? -13.548 2.803 3.757 1.00 98.06 135 LEU A CA 1
ATOM 1057 C C . LEU A 1 135 ? -13.100 3.946 2.836 1.00 98.06 135 LEU A C 1
ATOM 1059 O O . LEU A 1 135 ? -12.932 3.718 1.638 1.00 98.06 135 LEU A O 1
ATOM 1063 N N . ALA A 1 136 ? -12.878 5.146 3.381 1.00 98.19 136 ALA A N 1
ATOM 1064 C CA . ALA A 1 136 ? -12.354 6.276 2.619 1.00 98.19 136 ALA A CA 1
ATOM 1065 C C . ALA A 1 136 ? -10.932 5.995 2.105 1.00 98.19 136 ALA A C 1
ATOM 1067 O O . ALA A 1 136 ? -10.703 6.087 0.900 1.00 98.19 136 ALA A O 1
ATOM 1068 N N . GLU A 1 137 ? -10.025 5.539 2.975 1.00 98.31 137 GLU A N 1
ATOM 1069 C CA . GLU A 1 137 ? -8.657 5.138 2.604 1.00 98.31 137 GLU A CA 1
ATOM 1070 C C . GLU A 1 137 ? -8.669 4.025 1.540 1.00 98.31 137 GLU A C 1
ATOM 1072 O O . GLU A 1 137 ? -7.961 4.099 0.539 1.00 98.31 137 GLU A O 1
ATOM 1077 N N . SER A 1 138 ? -9.539 3.018 1.682 1.00 97.38 138 SER A N 1
ATOM 1078 C CA . SER A 1 138 ? -9.689 1.962 0.675 1.00 97.38 138 SER A CA 1
ATOM 1079 C C . SER A 1 138 ? -10.178 2.492 -0.676 1.00 97.38 138 SER A C 1
ATOM 1081 O O . SER A 1 138 ? -9.822 1.922 -1.709 1.00 97.38 138 SER A O 1
ATOM 1083 N N . SER A 1 139 ? -11.021 3.527 -0.689 1.00 97.81 139 SER A N 1
ATOM 1084 C CA . SER A 1 139 ? -11.504 4.139 -1.930 1.00 97.81 139 SER A CA 1
ATOM 1085 C C . SER A 1 139 ? -10.419 4.965 -2.626 1.00 97.81 139 SER A C 1
ATOM 1087 O O . SER A 1 139 ? -10.296 4.890 -3.848 1.00 97.81 139 SER A O 1
ATOM 1089 N N . GLU A 1 140 ? -9.590 5.669 -1.852 1.00 98.31 140 GLU A N 1
ATOM 1090 C CA . GLU A 1 140 ? -8.439 6.438 -2.335 1.00 98.31 140 GLU A CA 1
ATOM 1091 C C . GLU A 1 140 ? -7.368 5.509 -2.918 1.00 98.31 140 GLU A C 1
ATOM 1093 O O . GLU A 1 140 ? -7.003 5.652 -4.083 1.00 98.31 140 GLU A O 1
ATOM 1098 N N . LEU A 1 141 ? -6.998 4.446 -2.192 1.00 97.50 141 LEU A N 1
ATOM 1099 C CA . LEU A 1 141 ? -6.105 3.398 -2.701 1.00 97.50 141 LEU A CA 1
ATOM 1100 C C . LEU A 1 141 ? -6.651 2.734 -3.976 1.00 97.50 141 LEU A C 1
ATOM 1102 O O . LEU A 1 141 ? -5.892 2.359 -4.871 1.00 97.50 141 LEU A O 1
ATOM 1106 N N . GLY A 1 142 ? -7.975 2.583 -4.080 1.00 98.38 142 GLY A N 1
ATOM 1107 C CA . GLY A 1 142 ? -8.633 2.097 -5.291 1.00 98.38 142 GLY A CA 1
ATOM 1108 C C . GLY A 1 142 ? -8.463 3.044 -6.484 1.00 98.38 142 GLY A C 1
ATOM 1109 O O . GLY A 1 142 ? -8.197 2.580 -7.596 1.00 98.38 142 GLY A O 1
ATOM 1110 N N . ALA A 1 143 ? -8.577 4.354 -6.259 1.00 98.31 143 ALA A N 1
ATOM 1111 C CA . ALA A 1 143 ? -8.359 5.375 -7.280 1.00 98.31 143 ALA A CA 1
ATOM 1112 C C . ALA A 1 143 ? -6.885 5.436 -7.713 1.00 98.31 143 ALA A C 1
ATOM 1114 O O . ALA A 1 143 ? -6.605 5.389 -8.912 1.00 98.31 143 ALA A O 1
ATOM 1115 N N . ASP A 1 144 ? -5.950 5.425 -6.761 1.00 97.94 144 ASP A N 1
ATOM 1116 C CA . ASP A 1 144 ? -4.507 5.409 -7.028 1.00 97.94 144 ASP A CA 1
ATOM 1117 C C . ASP A 1 144 ? -4.073 4.155 -7.784 1.00 97.94 144 ASP A C 1
ATOM 1119 O O . ASP A 1 144 ? -3.248 4.196 -8.699 1.00 97.94 144 ASP A O 1
ATOM 1123 N N . LYS A 1 145 ? -4.661 3.003 -7.457 1.00 98.12 145 LYS A N 1
ATOM 1124 C CA . LYS A 1 145 ? -4.428 1.784 -8.227 1.00 98.12 145 LYS A CA 1
ATOM 1125 C C . LYS A 1 145 ? -4.880 1.953 -9.679 1.00 98.12 145 LYS A C 1
ATOM 1127 O O . LYS A 1 145 ? -4.143 1.565 -10.586 1.00 98.12 145 LYS A O 1
ATOM 1132 N N . ALA A 1 146 ? -6.059 2.527 -9.913 1.00 98.00 146 ALA A N 1
ATOM 1133 C CA . ALA A 1 146 ? -6.582 2.731 -11.262 1.00 98.00 146 ALA A CA 1
ATOM 1134 C C . ALA A 1 146 ? -5.711 3.702 -12.082 1.00 98.00 146 ALA A C 1
ATOM 1136 O O . ALA A 1 146 ? -5.424 3.430 -13.253 1.00 98.00 146 ALA A O 1
ATOM 1137 N N . THR A 1 147 ? -5.228 4.791 -11.475 1.00 98.44 147 THR A N 1
ATOM 1138 C CA . THR A 1 147 ? -4.312 5.733 -12.142 1.00 98.44 147 THR A CA 1
ATOM 1139 C C . THR A 1 147 ? -2.989 5.051 -12.487 1.00 98.44 147 THR A C 1
ATOM 1141 O O . THR A 1 147 ? -2.586 5.064 -13.652 1.00 98.44 147 THR A O 1
ATOM 1144 N N . ARG A 1 148 ? -2.375 4.326 -11.544 1.00 96.50 148 ARG A N 1
ATOM 1145 C CA . ARG A 1 148 ? -1.125 3.575 -11.774 1.00 96.50 148 ARG A CA 1
ATOM 1146 C C . ARG A 1 148 ? -1.280 2.475 -12.825 1.00 96.50 148 ARG A C 1
ATOM 1148 O O . ARG A 1 148 ? -0.359 2.218 -13.603 1.00 96.50 148 ARG A O 1
ATOM 1155 N N . GLU A 1 149 ? -2.437 1.818 -12.898 1.00 98.25 149 GLU A N 1
ATOM 1156 C CA . GLU A 1 149 ? -2.736 0.849 -13.956 1.00 98.25 149 GLU A CA 1
ATOM 1157 C C . GLU A 1 149 ? -2.834 1.509 -15.337 1.00 98.25 149 GLU A C 1
ATOM 1159 O O . GLU A 1 149 ? -2.318 0.941 -16.308 1.00 98.25 149 GLU A O 1
ATOM 1164 N N . SER A 1 150 ? -3.425 2.705 -15.417 1.00 98.25 150 SER A N 1
ATOM 1165 C CA . SER A 1 150 ? -3.502 3.488 -16.655 1.00 98.25 150 SER A CA 1
ATOM 1166 C C . SER A 1 150 ? -2.123 3.974 -17.124 1.00 98.25 150 SER A C 1
ATOM 1168 O O . SER A 1 150 ? -1.777 3.786 -18.291 1.00 98.25 150 SER A O 1
ATOM 1170 N N . GLU A 1 151 ? -1.278 4.463 -16.211 1.00 98.12 151 GLU A N 1
ATOM 1171 C CA . GLU A 1 151 ? 0.110 4.856 -16.493 1.00 98.12 151 GLU A CA 1
ATOM 1172 C C . GLU A 1 151 ? 0.934 3.659 -16.975 1.00 98.12 151 GLU A C 1
ATOM 1174 O O . GLU A 1 151 ? 1.629 3.725 -17.988 1.00 98.12 151 GLU A O 1
ATOM 1179 N N . ARG A 1 152 ? 0.805 2.507 -16.306 1.00 98.06 152 ARG A N 1
ATOM 1180 C CA . ARG A 1 152 ? 1.471 1.268 -16.727 1.00 98.06 152 ARG A CA 1
ATOM 1181 C C . ARG A 1 152 ? 1.028 0.831 -18.125 1.00 98.06 152 ARG A C 1
ATOM 1183 O O . ARG A 1 152 ? 1.838 0.286 -18.879 1.00 98.06 152 ARG A O 1
ATOM 1190 N N . ALA A 1 153 ? -0.247 1.006 -18.471 1.00 98.25 153 ALA A N 1
ATOM 1191 C CA . ALA A 1 153 ? -0.749 0.701 -19.807 1.00 98.25 153 ALA A CA 1
ATOM 1192 C C . ALA A 1 153 ? -0.166 1.657 -20.861 1.00 98.25 153 ALA A C 1
ATOM 1194 O O . ALA A 1 153 ? 0.283 1.178 -21.907 1.00 98.25 153 ALA A O 1
ATOM 1195 N N . ALA A 1 154 ? -0.100 2.957 -20.557 1.00 98.19 154 ALA A N 1
ATOM 1196 C CA . ALA A 1 154 ? 0.503 3.980 -21.412 1.00 98.19 154 ALA A CA 1
ATOM 1197 C C . ALA A 1 154 ? 1.999 3.718 -21.650 1.00 98.19 154 ALA A C 1
ATOM 1199 O O . ALA A 1 154 ? 2.415 3.564 -22.795 1.00 98.19 154 ALA A O 1
ATOM 1200 N N . LEU A 1 155 ? 2.785 3.498 -20.590 1.00 97.81 155 LEU A N 1
ATOM 1201 C CA . LEU A 1 155 ? 4.218 3.187 -20.697 1.00 97.81 155 LEU A CA 1
ATOM 1202 C C . LEU A 1 155 ? 4.481 1.903 -21.496 1.00 97.81 155 LEU A C 1
ATOM 1204 O O . LEU A 1 155 ? 5.437 1.811 -22.264 1.00 97.81 155 LEU A O 1
ATOM 1208 N N . ARG A 1 156 ? 3.613 0.889 -21.372 1.00 98.44 156 ARG A N 1
ATOM 1209 C CA . ARG A 1 156 ? 3.704 -0.309 -22.222 1.00 98.44 156 ARG A CA 1
ATOM 1210 C C . ARG A 1 156 ? 3.387 -0.010 -23.684 1.00 98.44 156 ARG A C 1
ATOM 1212 O O . ARG A 1 156 ? 3.923 -0.693 -24.553 1.00 98.44 156 ARG A O 1
ATOM 1219 N N . ALA A 1 157 ? 2.482 0.919 -23.977 1.00 98.25 157 ALA A N 1
ATOM 1220 C CA . ALA A 1 157 ? 2.206 1.342 -25.347 1.00 98.25 157 ALA A CA 1
ATOM 1221 C C . ALA A 1 157 ? 3.413 2.087 -25.935 1.00 98.25 157 ALA A C 1
ATOM 1223 O O . ALA A 1 157 ? 3.893 1.689 -26.995 1.00 98.25 157 ALA A O 1
ATOM 1224 N N . GLU A 1 158 ? 3.978 3.043 -25.196 1.00 98.31 158 GLU A N 1
ATOM 1225 C CA . GLU A 1 158 ? 5.185 3.782 -25.587 1.00 98.31 158 GLU A CA 1
ATOM 1226 C C . GLU A 1 158 ? 6.382 2.855 -25.823 1.00 98.31 158 GLU A C 1
ATOM 1228 O O . GLU A 1 158 ? 7.071 2.980 -26.834 1.00 98.31 158 GLU A O 1
ATOM 1233 N N . LEU A 1 159 ? 6.598 1.858 -24.956 1.00 97.75 159 LEU A N 1
ATOM 1234 C CA . LEU A 1 159 ? 7.660 0.865 -25.140 1.00 97.75 159 LEU A CA 1
ATOM 1235 C C . LEU A 1 159 ? 7.476 0.048 -26.428 1.00 97.75 159 LEU A C 1
ATOM 1237 O O . LEU A 1 159 ? 8.452 -0.256 -27.115 1.00 97.75 159 LEU A O 1
ATOM 1241 N N . ARG A 1 160 ? 6.237 -0.335 -26.767 1.00 98.56 160 ARG A N 1
ATOM 1242 C CA . ARG A 1 160 ? 5.959 -1.048 -28.027 1.00 98.56 160 ARG A CA 1
ATOM 1243 C C . ARG A 1 160 ? 6.241 -0.160 -29.230 1.00 98.56 160 ARG A C 1
ATOM 1245 O O . ARG A 1 160 ? 6.828 -0.637 -30.195 1.00 98.56 160 ARG A O 1
ATOM 1252 N N . GLU A 1 161 ? 5.853 1.108 -29.168 1.00 98.44 161 GLU A N 1
ATOM 1253 C CA . GLU A 1 161 ? 6.105 2.063 -30.242 1.00 98.44 161 GLU A CA 1
ATOM 1254 C C . GLU A 1 161 ? 7.605 2.337 -30.413 1.00 98.44 161 GLU A C 1
ATOM 1256 O O . GLU A 1 161 ? 8.105 2.324 -31.534 1.00 98.44 161 GLU A O 1
ATOM 1261 N N . ALA A 1 162 ? 8.347 2.492 -29.312 1.00 97.25 162 ALA A N 1
ATOM 1262 C CA . ALA A 1 162 ? 9.797 2.651 -29.333 1.00 97.25 162 ALA A CA 1
ATOM 1263 C C . ALA A 1 162 ? 10.495 1.450 -29.980 1.00 97.25 162 ALA A C 1
ATOM 1265 O O . ALA A 1 162 ? 11.321 1.644 -30.865 1.00 97.25 162 ALA A O 1
ATOM 1266 N N . ARG A 1 163 ? 10.094 0.220 -29.631 1.00 98.44 163 ARG A N 1
ATOM 1267 C CA . ARG A 1 163 ? 10.608 -1.001 -30.277 1.00 98.44 163 ARG A CA 1
ATOM 1268 C C . ARG A 1 163 ? 10.287 -1.060 -31.767 1.00 98.44 163 ARG A C 1
ATOM 1270 O O . ARG A 1 163 ? 11.117 -1.487 -32.557 1.00 98.44 163 ARG A O 1
ATOM 1277 N N . GLN A 1 164 ? 9.089 -0.636 -32.172 1.00 98.44 164 GLN A N 1
ATOM 1278 C CA . GLN A 1 164 ? 8.738 -0.570 -33.594 1.00 98.44 164 GLN A CA 1
ATOM 1279 C C . GLN A 1 164 ? 9.562 0.488 -34.333 1.00 98.44 164 GLN A C 1
ATOM 1281 O O . GLN A 1 164 ? 9.971 0.249 -35.465 1.00 98.44 164 GLN A O 1
ATOM 1286 N N . ARG A 1 165 ? 9.813 1.645 -33.708 1.00 98.62 165 ARG A N 1
ATOM 1287 C CA . ARG A 1 165 ? 10.687 2.688 -34.260 1.00 98.62 165 ARG A CA 1
ATOM 1288 C C . ARG A 1 165 ? 12.128 2.196 -34.392 1.00 98.62 165 ARG A C 1
ATOM 1290 O O . ARG A 1 165 ? 12.706 2.358 -35.456 1.00 98.62 165 ARG A O 1
ATOM 1297 N N . GLU A 1 166 ? 12.667 1.546 -33.366 1.00 97.75 166 GLU A N 1
ATOM 1298 C CA . GLU A 1 166 ? 13.994 0.919 -33.394 1.00 97.75 166 GLU A CA 1
ATOM 1299 C C . GLU A 1 166 ? 14.100 -0.123 -34.512 1.00 97.75 166 GLU A C 1
ATOM 1301 O O . GLU A 1 166 ? 15.029 -0.069 -35.307 1.00 97.75 166 GLU A O 1
ATOM 1306 N N . GLN A 1 167 ? 13.109 -1.011 -34.647 1.00 98.50 167 GLN A N 1
ATOM 1307 C CA . GLN A 1 167 ? 13.088 -2.002 -35.723 1.00 98.50 167 GLN A CA 1
ATOM 1308 C C . GLN A 1 167 ? 13.098 -1.356 -37.115 1.00 98.50 167 GLN A C 1
ATOM 1310 O O . GLN A 1 167 ? 13.761 -1.876 -38.006 1.00 98.50 167 GLN A O 1
ATOM 1315 N N . ARG A 1 168 ? 12.375 -0.243 -37.316 1.00 98.56 168 ARG A N 1
ATOM 1316 C CA . ARG A 1 168 ? 12.405 0.506 -38.586 1.00 98.56 168 ARG A CA 1
ATOM 1317 C C . ARG A 1 168 ? 13.790 1.092 -38.843 1.00 98.56 168 ARG A C 1
ATOM 1319 O O . ARG A 1 168 ? 14.334 0.863 -39.909 1.00 98.56 168 ARG A O 1
ATOM 1326 N N . LEU A 1 169 ? 14.387 1.744 -37.844 1.00 98.19 169 LEU A N 1
ATOM 1327 C CA . LEU A 1 169 ? 15.734 2.310 -37.969 1.00 98.19 169 LEU A CA 1
ATOM 1328 C C . LEU A 1 169 ? 16.794 1.240 -38.256 1.00 98.19 169 LEU A C 1
ATOM 1330 O O . LEU A 1 169 ? 17.706 1.492 -39.029 1.00 98.19 169 LEU A O 1
ATOM 1334 N N . LEU A 1 170 ? 16.681 0.047 -37.665 1.00 98.38 170 LEU A N 1
ATOM 1335 C CA . LEU A 1 170 ? 17.584 -1.067 -37.966 1.00 98.38 170 LEU A CA 1
ATOM 1336 C C . LEU A 1 170 ? 17.463 -1.537 -39.420 1.00 98.38 170 LEU A C 1
ATOM 1338 O O . LEU A 1 170 ? 18.474 -1.886 -40.021 1.00 98.38 170 LEU A O 1
ATOM 1342 N N . VAL A 1 171 ? 16.248 -1.544 -39.976 1.00 98.56 171 VAL A N 1
ATOM 1343 C CA . VAL A 1 171 ? 16.034 -1.849 -41.398 1.00 98.56 171 VAL A CA 1
ATOM 1344 C C . VAL A 1 171 ? 16.651 -0.755 -42.268 1.00 98.56 171 VAL A C 1
ATOM 1346 O O . VAL A 1 171 ? 17.450 -1.079 -43.135 1.00 98.56 171 VAL A O 1
ATOM 1349 N N . ASP A 1 172 ? 16.382 0.519 -41.969 1.00 98.44 172 ASP A N 1
ATOM 1350 C CA . ASP A 1 172 ? 16.936 1.651 -42.724 1.00 98.44 172 ASP A CA 1
ATOM 1351 C C . ASP A 1 172 ? 18.480 1.658 -42.699 1.00 98.44 172 ASP A C 1
ATOM 1353 O O . ASP A 1 172 ? 19.125 1.936 -43.707 1.00 98.44 172 ASP A O 1
ATOM 1357 N N . ILE A 1 173 ? 19.095 1.328 -41.554 1.00 98.44 173 ILE A N 1
ATOM 1358 C CA . ILE A 1 173 ? 20.555 1.181 -41.439 1.00 98.44 173 ILE A CA 1
ATOM 1359 C C . ILE A 1 173 ? 21.051 0.035 -42.325 1.00 98.44 173 ILE A C 1
ATOM 1361 O O . ILE A 1 173 ? 22.037 0.220 -43.032 1.00 98.44 173 ILE A O 1
ATOM 1365 N N . GLY A 1 174 ? 20.372 -1.116 -42.314 1.00 98.38 174 GLY A N 1
ATOM 1366 C CA . GLY A 1 174 ? 20.718 -2.247 -43.177 1.00 98.38 174 GLY A CA 1
ATOM 1367 C C . GLY A 1 174 ? 20.656 -1.889 -44.665 1.00 98.38 174 GLY A C 1
ATOM 1368 O O . GLY A 1 174 ? 21.598 -2.176 -45.400 1.00 98.38 174 GLY A O 1
ATOM 1369 N N . ASP A 1 175 ? 19.606 -1.184 -45.091 1.00 98.38 175 ASP A N 1
ATOM 1370 C CA . ASP A 1 175 ? 19.456 -0.725 -46.477 1.00 98.38 175 ASP A CA 1
ATOM 1371 C C . ASP A 1 175 ? 20.599 0.234 -46.877 1.00 98.38 175 ASP A C 1
ATOM 1373 O O . ASP A 1 175 ? 21.196 0.097 -47.948 1.00 98.38 175 ASP A O 1
ATOM 1377 N N . LEU A 1 176 ? 20.976 1.163 -45.989 1.00 98.12 176 LEU A N 1
ATOM 1378 C CA . LEU A 1 176 ? 22.104 2.079 -46.212 1.00 98.12 176 LEU A CA 1
ATOM 1379 C C . LEU A 1 176 ? 23.463 1.361 -46.247 1.00 98.12 176 LEU A C 1
ATOM 1381 O O . LEU A 1 176 ? 24.353 1.754 -47.007 1.00 98.12 176 LEU A O 1
ATOM 1385 N N . GLU A 1 177 ? 23.653 0.324 -45.432 1.00 98.19 177 GLU A N 1
ATOM 1386 C CA . GLU A 1 177 ? 24.853 -0.517 -45.464 1.00 98.19 177 GLU A CA 1
ATOM 1387 C C . GLU A 1 177 ? 24.966 -1.263 -46.802 1.00 98.19 177 GLU A C 1
ATOM 1389 O O . GLU A 1 177 ? 26.040 -1.263 -47.414 1.00 98.19 177 GLU A O 1
ATOM 1394 N N . ASP A 1 178 ? 23.862 -1.821 -47.303 1.00 98.31 178 ASP A N 1
ATOM 1395 C CA . ASP A 1 178 ? 23.807 -2.498 -48.601 1.00 98.31 178 ASP A CA 1
ATOM 1396 C C . ASP A 1 178 ? 24.092 -1.537 -49.769 1.00 98.31 178 ASP A C 1
ATOM 1398 O O . ASP A 1 178 ? 24.880 -1.863 -50.671 1.00 98.31 178 ASP A O 1
ATOM 1402 N N . GLU A 1 179 ? 23.529 -0.323 -49.743 1.00 98.25 179 GLU A N 1
ATOM 1403 C CA . GLU A 1 179 ? 23.845 0.735 -50.711 1.00 98.25 179 GLU A CA 1
ATOM 1404 C C . GLU A 1 179 ? 25.331 1.115 -50.670 1.00 98.25 179 GLU A C 1
ATOM 1406 O O . GLU A 1 179 ? 25.981 1.209 -51.717 1.00 98.25 179 GLU A O 1
ATOM 1411 N N . ASN A 1 180 ? 25.911 1.269 -49.476 1.00 98.19 180 ASN A N 1
ATOM 1412 C CA . ASN A 1 180 ? 27.328 1.588 -49.313 1.00 98.19 180 ASN A CA 1
ATOM 1413 C C . ASN A 1 180 ? 28.222 0.475 -49.878 1.00 98.19 180 ASN A C 1
ATOM 1415 O O . ASN A 1 180 ? 29.145 0.747 -50.650 1.00 98.19 180 ASN A O 1
ATOM 1419 N N . ILE A 1 181 ? 27.912 -0.789 -49.575 1.00 98.31 181 ILE A N 1
ATOM 1420 C CA . ILE A 1 181 ? 28.615 -1.950 -50.134 1.00 98.31 181 ILE A CA 1
ATOM 1421 C C . ILE A 1 181 ? 28.507 -1.957 -51.666 1.00 98.31 181 ILE A C 1
ATOM 1423 O O . ILE A 1 181 ? 29.495 -2.227 -52.356 1.00 98.31 181 ILE A O 1
ATOM 1427 N N . SER A 1 182 ? 27.330 -1.657 -52.218 1.00 98.06 182 SER A N 1
ATOM 1428 C CA . SER A 1 182 ? 27.117 -1.562 -53.666 1.00 98.06 182 SER A CA 1
ATOM 1429 C C . SER A 1 182 ? 27.985 -0.468 -54.297 1.00 98.06 182 SER A C 1
ATOM 1431 O O . SER A 1 182 ? 28.709 -0.732 -55.261 1.00 98.06 182 SER A O 1
ATOM 1433 N N . LEU A 1 183 ? 28.006 0.731 -53.712 1.00 98.31 183 LEU A N 1
ATOM 1434 C CA . LEU A 1 183 ? 28.845 1.840 -54.171 1.00 98.31 183 LEU A CA 1
ATOM 1435 C C . LEU A 1 183 ? 30.339 1.504 -54.077 1.00 98.31 183 LEU A C 1
ATOM 1437 O O . LEU A 1 183 ? 31.084 1.744 -55.025 1.00 98.31 183 LEU A O 1
ATOM 1441 N N . GLN A 1 184 ? 30.792 0.878 -52.989 1.00 98.12 184 GLN A N 1
ATOM 1442 C CA . GLN A 1 184 ? 32.183 0.430 -52.851 1.00 98.12 184 GLN A CA 1
ATOM 1443 C C . GLN A 1 184 ? 32.580 -0.599 -53.920 1.00 98.12 184 GLN A C 1
ATOM 1445 O O . GLN A 1 184 ? 33.699 -0.546 -54.447 1.00 98.12 184 GLN A O 1
ATOM 1450 N N . LYS A 1 185 ? 31.672 -1.519 -54.277 1.00 98.38 185 LYS A N 1
ATOM 1451 C CA . LYS A 1 185 ? 31.880 -2.469 -55.382 1.00 98.38 185 LYS A CA 1
ATOM 1452 C C . LYS A 1 185 ? 31.993 -1.743 -56.721 1.00 98.38 185 LYS A C 1
ATOM 1454 O O . LYS A 1 185 ? 32.912 -2.042 -57.480 1.00 98.38 185 LYS A O 1
ATOM 1459 N N . GLN A 1 186 ? 31.123 -0.767 -56.991 1.00 98.06 186 GLN A N 1
ATOM 1460 C CA . GLN A 1 186 ? 31.184 0.043 -58.215 1.00 98.06 186 GLN A CA 1
ATOM 1461 C C . GLN A 1 186 ? 32.493 0.836 -58.303 1.00 98.06 186 GLN A C 1
ATOM 1463 O O . GLN A 1 186 ? 33.169 0.791 -59.327 1.00 98.06 186 GLN A O 1
ATOM 1468 N N . VAL A 1 187 ? 32.910 1.494 -57.217 1.00 98.19 187 VAL A N 1
ATOM 1469 C CA . VAL A 1 187 ? 34.188 2.222 -57.154 1.00 98.19 187 VAL A CA 1
ATOM 1470 C C . VAL A 1 187 ? 35.372 1.282 -57.388 1.00 98.19 187 VAL A C 1
ATOM 1472 O O . VAL A 1 187 ? 36.284 1.622 -58.139 1.00 98.19 187 VAL A O 1
ATOM 1475 N N . SER A 1 188 ? 35.367 0.090 -56.786 1.00 97.38 188 SER A N 1
ATOM 1476 C CA . SER A 1 188 ? 36.410 -0.919 -57.018 1.00 97.38 188 SER A CA 1
ATOM 1477 C C . SER A 1 188 ? 36.450 -1.385 -58.478 1.00 97.38 188 SER A C 1
ATOM 1479 O O . SER A 1 188 ? 37.532 -1.479 -59.056 1.00 97.38 188 SER A O 1
ATOM 1481 N N . ALA A 1 189 ? 35.289 -1.616 -59.099 1.00 97.94 189 ALA A N 1
ATOM 1482 C CA . ALA A 1 189 ? 35.196 -1.990 -60.510 1.00 97.94 189 ALA A CA 1
ATOM 1483 C C . ALA A 1 189 ? 35.723 -0.880 -61.434 1.00 97.94 189 ALA A C 1
ATOM 1485 O O . ALA A 1 189 ? 36.519 -1.153 -62.331 1.00 97.94 189 ALA A O 1
ATOM 1486 N N . LEU A 1 190 ? 35.354 0.378 -61.172 1.00 97.81 190 LEU A N 1
ATOM 1487 C CA . LEU A 1 190 ? 35.859 1.535 -61.915 1.00 97.81 190 LEU A CA 1
ATOM 1488 C C . LEU A 1 190 ? 37.374 1.689 -61.770 1.00 97.81 190 LEU A C 1
ATOM 1490 O O . LEU A 1 190 ? 38.055 1.934 -62.760 1.00 97.81 190 LEU A O 1
ATOM 1494 N N . ARG A 1 191 ? 37.926 1.487 -60.567 1.00 98.00 191 ARG A N 1
ATOM 1495 C CA . ARG A 1 191 ? 39.381 1.497 -60.349 1.00 98.00 191 ARG A CA 1
ATOM 1496 C C . ARG A 1 191 ? 40.087 0.396 -61.138 1.00 98.00 191 ARG A C 1
ATOM 1498 O O . ARG A 1 191 ? 41.123 0.672 -61.732 1.00 98.00 191 ARG A O 1
ATOM 1505 N N . SER A 1 192 ? 39.530 -0.818 -61.178 1.00 97.00 192 SER A N 1
ATOM 1506 C CA . SER A 1 192 ? 40.069 -1.912 -62.003 1.00 97.00 192 SER A CA 1
ATOM 1507 C C . SER A 1 192 ? 40.060 -1.542 -63.486 1.00 97.00 192 SER A C 1
ATOM 1509 O O . SER A 1 192 ? 41.097 -1.598 -64.141 1.00 97.00 192 SER A O 1
ATOM 1511 N N . SER A 1 193 ? 38.918 -1.066 -63.993 1.00 96.94 193 SER A N 1
ATOM 1512 C CA . SER A 1 193 ? 38.776 -0.629 -65.386 1.00 96.94 193 SER A CA 1
ATOM 1513 C C . SER A 1 193 ? 39.713 0.536 -65.733 1.00 96.94 193 SER A C 1
ATOM 1515 O O . SER A 1 193 ? 40.275 0.575 -66.824 1.00 96.94 193 SER A O 1
ATOM 1517 N N . GLN A 1 194 ? 39.957 1.457 -64.797 1.00 96.62 194 GLN A N 1
ATOM 1518 C CA . GLN A 1 194 ? 40.911 2.551 -64.979 1.00 96.62 194 GLN A CA 1
ATOM 1519 C C . GLN A 1 194 ? 42.357 2.048 -65.101 1.00 96.62 194 GLN A C 1
ATOM 1521 O O . GLN A 1 194 ?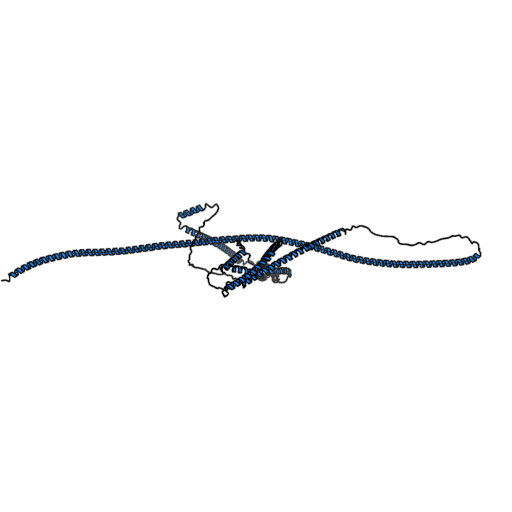 43.110 2.555 -65.933 1.00 96.62 194 GLN A O 1
ATOM 1526 N N . VAL A 1 195 ? 42.750 1.048 -64.304 1.00 98.19 195 VAL A N 1
ATOM 1527 C CA . VAL A 1 195 ? 44.075 0.414 -64.414 1.00 98.19 195 VAL A CA 1
ATOM 1528 C C . VAL A 1 195 ? 44.220 -0.309 -65.755 1.00 98.19 195 VAL A C 1
ATOM 1530 O O . VAL A 1 195 ? 45.244 -0.151 -66.417 1.00 98.19 195 VAL A O 1
ATOM 1533 N N . GLU A 1 196 ? 43.194 -1.043 -66.190 1.00 97.25 196 GLU A N 1
ATOM 1534 C CA . GLU A 1 196 ? 43.165 -1.697 -67.506 1.00 97.25 196 GLU A CA 1
ATOM 1535 C C . GLU A 1 196 ? 43.283 -0.681 -68.649 1.00 97.25 196 GLU A C 1
ATOM 1537 O O . GLU A 1 196 ? 44.072 -0.876 -69.573 1.00 97.25 196 GLU A O 1
ATOM 1542 N N . PHE A 1 197 ? 42.558 0.439 -68.567 1.00 97.44 197 PHE A N 1
ATOM 1543 C CA . PHE A 1 197 ? 42.623 1.505 -69.563 1.00 97.44 197 PHE A CA 1
ATOM 1544 C C . PHE A 1 197 ? 44.020 2.126 -69.663 1.00 97.44 197 PHE A C 1
ATOM 1546 O O . PHE A 1 197 ? 44.540 2.283 -70.768 1.00 97.44 197 PHE A O 1
ATOM 1553 N N . GLU A 1 198 ? 44.657 2.466 -68.537 1.00 97.81 198 GLU A N 1
ATOM 1554 C CA . GLU A 1 198 ? 46.033 2.976 -68.567 1.00 97.81 198 GLU A CA 1
ATOM 1555 C C . GLU A 1 198 ? 47.015 1.910 -69.085 1.00 97.81 198 GLU A C 1
ATOM 1557 O O . GLU A 1 198 ? 47.912 2.247 -69.860 1.00 97.81 198 GLU A O 1
ATOM 1562 N N . GLY A 1 199 ? 46.805 0.627 -68.764 1.00 97.12 199 GLY A N 1
ATOM 1563 C CA . GLY A 1 199 ? 47.556 -0.495 -69.338 1.00 97.12 199 GLY A CA 1
ATOM 1564 C C . GLY A 1 199 ? 47.477 -0.541 -70.868 1.00 97.12 199 GLY A C 1
ATOM 1565 O O . GLY A 1 199 ? 48.507 -0.477 -71.541 1.00 97.12 199 GLY A O 1
ATOM 1566 N N . LEU A 1 200 ? 46.264 -0.538 -71.425 1.00 96.69 200 LEU A N 1
ATOM 1567 C CA . LEU A 1 200 ? 46.034 -0.509 -72.876 1.00 96.69 200 LEU A CA 1
ATOM 1568 C C . LEU A 1 200 ? 46.603 0.756 -73.525 1.00 96.69 200 LEU A C 1
ATOM 1570 O O . LEU A 1 200 ? 47.146 0.723 -74.624 1.00 96.69 200 LEU A O 1
ATOM 1574 N N . LYS A 1 201 ? 46.522 1.901 -72.848 1.00 98.06 201 LYS A N 1
ATOM 1575 C CA . LYS A 1 201 ? 47.100 3.157 -73.334 1.00 98.06 201 LYS A CA 1
ATOM 1576 C C . LYS A 1 201 ? 48.627 3.086 -73.394 1.00 98.06 201 LYS A C 1
ATOM 1578 O O . LYS A 1 201 ? 49.225 3.695 -74.280 1.00 98.06 201 LYS A O 1
ATOM 1583 N N . HIS A 1 202 ? 49.282 2.396 -72.460 1.00 97.19 202 HIS A N 1
ATOM 1584 C CA . HIS A 1 202 ? 50.720 2.124 -72.536 1.00 97.19 202 HIS A CA 1
ATOM 1585 C C . HIS A 1 202 ? 51.053 1.179 -73.692 1.00 97.19 202 HIS A C 1
ATOM 1587 O O . HIS A 1 202 ? 51.949 1.498 -74.469 1.00 97.19 202 HIS A O 1
ATOM 1593 N N . GLU A 1 203 ? 50.285 0.106 -73.870 1.00 97.31 203 GLU A N 1
ATOM 1594 C CA . GLU A 1 203 ? 50.440 -0.832 -74.989 1.00 97.31 203 GLU A CA 1
ATOM 1595 C C . GLU A 1 203 ? 50.276 -0.136 -76.351 1.00 97.31 203 GLU A C 1
ATOM 1597 O O . GLU A 1 203 ? 51.124 -0.260 -77.229 1.00 97.31 203 GLU A O 1
ATOM 1602 N N . VAL A 1 204 ? 49.253 0.709 -76.511 1.00 96.44 204 VAL A N 1
ATOM 1603 C CA . VAL A 1 204 ? 49.043 1.497 -77.736 1.00 96.44 204 VAL A CA 1
ATOM 1604 C C . VAL A 1 204 ? 50.209 2.452 -78.010 1.00 96.44 204 VAL A C 1
ATOM 1606 O O . VAL A 1 204 ? 50.551 2.666 -79.172 1.00 96.44 204 VAL A O 1
ATOM 1609 N N . ARG A 1 205 ? 50.824 3.050 -76.980 1.00 97.44 205 ARG A N 1
ATOM 1610 C CA . ARG A 1 205 ? 52.019 3.894 -77.173 1.00 97.44 205 ARG A CA 1
ATOM 1611 C C . ARG A 1 205 ? 53.216 3.066 -77.631 1.00 97.44 205 ARG A C 1
ATOM 1613 O O . ARG A 1 205 ? 53.851 3.462 -78.598 1.00 97.44 205 ARG A O 1
ATOM 1620 N N . GLN A 1 206 ? 53.461 1.916 -77.005 1.00 97.81 206 GLN A N 1
ATOM 1621 C CA . GLN A 1 206 ? 54.537 1.004 -77.407 1.00 97.81 206 GLN A CA 1
ATOM 1622 C C . GLN A 1 206 ? 54.372 0.555 -78.862 1.00 97.81 206 GLN A C 1
ATOM 1624 O O . GLN A 1 206 ? 55.292 0.704 -79.657 1.00 97.81 206 GLN A O 1
ATOM 1629 N N . LEU A 1 207 ? 53.170 0.119 -79.250 1.00 96.69 207 LEU A N 1
ATOM 1630 C CA . LEU A 1 207 ? 52.879 -0.280 -80.630 1.00 96.69 207 LEU A CA 1
ATOM 1631 C C . LEU A 1 207 ? 53.042 0.875 -81.631 1.00 96.69 207 LEU A C 1
ATOM 1633 O O . LEU A 1 207 ? 53.437 0.652 -82.774 1.00 96.69 207 LEU A O 1
ATOM 1637 N N . ARG A 1 208 ? 52.744 2.117 -81.229 1.00 96.69 208 ARG A N 1
ATOM 1638 C CA . ARG A 1 208 ? 52.996 3.302 -82.066 1.00 96.69 208 ARG A CA 1
ATOM 1639 C C . ARG A 1 208 ? 54.486 3.568 -82.241 1.00 96.69 208 ARG A C 1
ATOM 1641 O O . ARG A 1 208 ? 54.905 3.776 -83.371 1.00 96.69 208 ARG A O 1
ATOM 1648 N N . GLU A 1 209 ? 55.269 3.516 -81.166 1.00 97.06 209 GLU A N 1
ATOM 1649 C CA . GLU A 1 209 ? 56.730 3.662 -81.226 1.00 97.06 209 GLU A CA 1
ATOM 1650 C C . GLU A 1 209 ? 57.358 2.560 -82.097 1.00 97.06 209 GLU A C 1
ATOM 1652 O O . GLU A 1 209 ? 58.204 2.836 -82.944 1.00 97.06 209 GLU A O 1
ATOM 1657 N N . GLU A 1 210 ? 56.900 1.311 -81.967 1.00 97.00 210 GLU A N 1
ATOM 1658 C CA . GLU A 1 210 ? 57.312 0.201 -82.834 1.00 97.00 210 GLU A CA 1
ATOM 1659 C C . GLU A 1 210 ? 56.959 0.452 -84.309 1.00 97.00 210 GLU A C 1
ATOM 1661 O O . GLU A 1 210 ? 57.789 0.216 -85.191 1.00 97.00 210 GLU A O 1
ATOM 1666 N N . ALA A 1 211 ? 55.762 0.976 -84.593 1.00 95.81 211 ALA A N 1
ATOM 1667 C CA . ALA A 1 211 ? 55.344 1.325 -85.949 1.00 95.81 211 ALA A CA 1
ATOM 1668 C C . ALA A 1 211 ? 56.153 2.497 -86.536 1.00 95.81 211 ALA A C 1
ATOM 1670 O O . ALA A 1 211 ? 56.509 2.460 -87.715 1.00 95.81 211 ALA A O 1
ATOM 1671 N N . GLU A 1 212 ? 56.469 3.518 -85.736 1.00 96.81 212 GLU A N 1
ATOM 1672 C CA . GLU A 1 212 ? 57.325 4.645 -86.127 1.00 96.81 212 GLU A CA 1
ATOM 1673 C C . GLU A 1 212 ? 58.758 4.184 -86.411 1.00 96.81 212 GLU A C 1
ATOM 1675 O O . GLU A 1 212 ? 59.314 4.537 -87.450 1.00 96.81 212 GLU A O 1
ATOM 1680 N N . ASN A 1 213 ? 59.321 3.317 -85.566 1.00 96.75 213 ASN A N 1
ATOM 1681 C CA . ASN A 1 213 ? 60.636 2.712 -85.786 1.00 96.75 213 ASN A CA 1
ATOM 1682 C C . ASN A 1 213 ? 60.664 1.863 -87.066 1.00 96.75 213 ASN A C 1
ATOM 1684 O O . ASN A 1 213 ? 61.590 1.974 -87.871 1.00 96.75 213 ASN A O 1
ATOM 1688 N N . ALA A 1 214 ? 59.634 1.041 -87.293 1.00 95.56 214 ALA A N 1
ATOM 1689 C CA . ALA A 1 214 ? 59.504 0.257 -88.519 1.00 95.56 214 ALA A CA 1
ATOM 1690 C C . ALA A 1 214 ? 59.373 1.156 -89.760 1.00 95.56 214 ALA A C 1
ATOM 1692 O O . ALA A 1 214 ? 59.944 0.854 -90.810 1.00 95.56 214 ALA A O 1
ATOM 1693 N N . ARG A 1 215 ? 58.655 2.279 -89.642 1.00 96.19 215 ARG A N 1
ATOM 1694 C CA . ARG A 1 215 ? 58.522 3.275 -90.708 1.00 96.19 215 ARG A CA 1
ATOM 1695 C C . ARG A 1 215 ? 59.846 3.979 -90.998 1.00 96.19 215 ARG A C 1
ATOM 1697 O O . ARG A 1 215 ? 60.210 4.069 -92.166 1.00 96.19 215 ARG A O 1
ATOM 1704 N N . ALA A 1 216 ? 60.581 4.408 -89.974 1.00 96.38 216 ALA A N 1
ATOM 1705 C CA . ALA A 1 216 ? 61.907 5.004 -90.125 1.00 96.38 216 ALA A CA 1
ATOM 1706 C C . ALA A 1 216 ? 62.875 4.030 -90.818 1.00 96.38 216 ALA A C 1
ATOM 1708 O O . ALA A 1 216 ? 63.503 4.388 -91.812 1.00 96.38 216 ALA A O 1
ATOM 1709 N N . ALA A 1 217 ? 62.902 2.762 -90.391 1.00 95.50 217 ALA A N 1
ATOM 1710 C CA . ALA A 1 217 ? 63.694 1.722 -91.047 1.00 95.50 217 ALA A CA 1
ATOM 1711 C C . ALA A 1 217 ? 63.283 1.513 -92.520 1.00 95.50 217 ALA A C 1
ATOM 1713 O O . ALA A 1 217 ? 64.134 1.340 -93.395 1.00 95.50 217 ALA A O 1
ATOM 1714 N N . ALA A 1 218 ? 61.983 1.559 -92.832 1.00 95.94 218 ALA A N 1
ATOM 1715 C CA . ALA A 1 218 ? 61.499 1.476 -94.209 1.00 95.94 218 ALA A CA 1
ATOM 1716 C C . ALA A 1 218 ? 61.907 2.699 -95.055 1.00 95.94 218 ALA A C 1
ATOM 1718 O O . ALA A 1 218 ? 62.261 2.541 -96.225 1.00 95.94 218 ALA A O 1
ATOM 1719 N N . GLU A 1 219 ? 61.888 3.905 -94.483 1.00 96.56 219 GLU A N 1
ATOM 1720 C CA . GLU A 1 219 ? 62.325 5.146 -95.134 1.00 96.56 219 GLU A CA 1
ATOM 1721 C C . GLU A 1 219 ? 63.838 5.151 -95.399 1.00 96.56 219 GLU A C 1
ATOM 1723 O O . GLU A 1 219 ? 64.256 5.507 -96.505 1.00 96.56 219 GLU A O 1
ATOM 1728 N N . GLU A 1 220 ? 64.651 4.672 -94.453 1.00 95.81 220 GLU A N 1
ATOM 1729 C CA . GLU A 1 220 ? 66.093 4.455 -94.630 1.00 95.81 220 GLU A CA 1
ATOM 1730 C C . GLU A 1 220 ? 66.374 3.451 -95.754 1.00 95.81 220 GLU A C 1
ATOM 1732 O O . GLU A 1 220 ? 67.156 3.732 -96.666 1.00 95.81 220 GLU A O 1
ATOM 1737 N N . MET A 1 221 ? 65.680 2.308 -95.761 1.00 94.62 221 MET A N 1
ATOM 1738 C CA . MET A 1 221 ? 65.793 1.316 -96.835 1.00 94.62 221 MET A CA 1
ATOM 1739 C C . MET A 1 221 ? 65.359 1.887 -98.190 1.00 94.62 221 MET A C 1
ATOM 1741 O O . MET A 1 221 ? 65.996 1.620 -99.212 1.00 94.62 221 MET A O 1
ATOM 1745 N N . ALA A 1 222 ? 64.314 2.718 -98.224 1.00 95.25 222 ALA A N 1
ATOM 1746 C CA . ALA A 1 222 ? 63.897 3.420 -99.433 1.00 95.25 222 ALA A CA 1
ATOM 1747 C C . ALA A 1 222 ? 64.940 4.456 -99.888 1.00 95.25 222 ALA A C 1
ATOM 1749 O O . ALA A 1 222 ? 65.180 4.592 -101.087 1.00 95.25 222 ALA A O 1
ATOM 1750 N N . ALA A 1 223 ? 65.588 5.175 -98.968 1.00 96.12 223 ALA A N 1
ATOM 1751 C CA . ALA A 1 223 ? 66.669 6.106 -99.284 1.00 96.12 223 ALA A CA 1
ATOM 1752 C C . ALA A 1 223 ? 67.890 5.378 -99.864 1.00 96.12 223 ALA A C 1
ATOM 1754 O O . ALA A 1 223 ? 68.390 5.780 -100.917 1.00 96.12 223 ALA A O 1
ATOM 1755 N N . LEU A 1 224 ? 68.311 4.270 -99.244 1.00 96.00 224 LEU A N 1
ATOM 1756 C CA . LEU A 1 224 ? 69.368 3.396 -99.760 1.00 96.00 224 LEU A CA 1
ATOM 1757 C C . LEU A 1 224 ? 69.020 2.859 -101.150 1.00 96.00 224 LEU A C 1
ATOM 1759 O O . LEU A 1 224 ? 69.860 2.885 -102.050 1.00 96.00 224 LEU A O 1
ATOM 1763 N N . ARG A 1 225 ? 67.765 2.450 -101.364 1.00 95.38 225 ARG A N 1
ATOM 1764 C CA . ARG A 1 225 ? 67.278 2.024 -102.677 1.00 95.38 225 ARG A CA 1
ATOM 1765 C C . ARG A 1 225 ? 67.360 3.144 -103.715 1.00 95.38 225 ARG A C 1
ATOM 1767 O O . ARG A 1 225 ? 67.872 2.896 -104.797 1.00 95.38 225 ARG A O 1
ATOM 1774 N N . ARG A 1 226 ? 66.935 4.372 -103.394 1.00 96.38 226 ARG A N 1
ATOM 1775 C CA . ARG A 1 226 ? 67.067 5.529 -104.304 1.00 96.38 226 ARG A CA 1
ATOM 1776 C C . ARG A 1 226 ? 68.527 5.837 -104.637 1.00 96.38 226 ARG A C 1
ATOM 1778 O O . ARG A 1 226 ? 68.816 6.236 -105.758 1.00 96.38 226 ARG A O 1
ATOM 1785 N N . ILE A 1 227 ? 69.442 5.680 -103.676 1.00 94.75 227 ILE A N 1
ATOM 1786 C CA . ILE A 1 227 ? 70.884 5.834 -103.918 1.00 94.75 227 ILE A CA 1
ATOM 1787 C C . ILE A 1 227 ? 71.375 4.751 -104.878 1.00 94.75 227 ILE A C 1
ATOM 1789 O O . ILE A 1 227 ? 72.041 5.084 -105.852 1.00 94.75 227 ILE A O 1
ATOM 1793 N N . ALA A 1 228 ? 71.008 3.488 -104.653 1.00 93.06 228 ALA A N 1
ATOM 1794 C CA . ALA A 1 228 ? 71.372 2.388 -105.542 1.00 93.06 228 ALA A CA 1
ATOM 1795 C C . ALA A 1 228 ? 70.785 2.560 -106.956 1.00 93.06 228 ALA A C 1
ATOM 1797 O O . ALA A 1 228 ? 71.481 2.335 -107.941 1.00 93.06 228 ALA A O 1
ATOM 1798 N N . GLU A 1 229 ? 69.529 3.006 -107.068 1.00 94.12 229 GLU A N 1
ATOM 1799 C CA . GLU A 1 229 ? 68.875 3.321 -108.344 1.00 94.12 229 GLU A CA 1
ATOM 1800 C C . GLU A 1 229 ? 69.581 4.478 -109.070 1.00 94.12 229 GLU A C 1
ATOM 1802 O O . GLU A 1 229 ? 69.834 4.369 -110.268 1.00 94.12 229 GLU A O 1
ATOM 1807 N N . ARG A 1 230 ? 69.974 5.544 -108.354 1.00 95.12 230 ARG A N 1
ATOM 1808 C CA . ARG A 1 230 ? 70.771 6.652 -108.912 1.00 95.12 230 ARG A CA 1
ATOM 1809 C C . ARG A 1 230 ? 72.154 6.204 -109.372 1.00 95.12 230 ARG A C 1
ATOM 1811 O O . ARG A 1 230 ? 72.515 6.476 -110.506 1.00 95.12 230 ARG A O 1
ATOM 1818 N N . GLN A 1 231 ? 72.887 5.458 -108.548 1.00 94.50 231 GLN A N 1
ATOM 1819 C CA . GLN A 1 231 ? 74.198 4.912 -108.919 1.00 94.50 231 GLN A CA 1
ATOM 1820 C C . GLN A 1 231 ? 74.111 4.002 -110.150 1.00 94.50 231 GLN A C 1
ATOM 1822 O O . GLN A 1 231 ? 74.997 4.017 -111.001 1.00 94.50 231 GLN A O 1
ATOM 1827 N N . LEU A 1 232 ? 73.036 3.217 -110.267 1.00 93.56 232 LEU A N 1
ATOM 1828 C CA . LEU A 1 232 ? 72.779 2.400 -111.448 1.00 93.56 232 LEU A CA 1
ATOM 1829 C C . LEU A 1 232 ? 72.505 3.277 -112.676 1.00 93.56 232 LEU A C 1
ATOM 1831 O O . LEU A 1 232 ? 73.073 3.010 -113.733 1.00 93.56 232 LEU A O 1
ATOM 1835 N N . ALA A 1 233 ? 71.679 4.320 -112.551 1.00 93.88 233 ALA A N 1
ATOM 1836 C CA . ALA A 1 233 ? 71.409 5.266 -113.634 1.00 93.88 233 ALA A CA 1
ATOM 1837 C C . ALA A 1 233 ? 72.683 5.998 -114.091 1.00 93.88 233 ALA A C 1
ATOM 1839 O O . ALA A 1 233 ? 72.989 5.981 -115.278 1.00 93.88 233 ALA A O 1
ATOM 1840 N N . GLU A 1 234 ? 73.478 6.530 -113.160 1.00 93.19 234 GLU A N 1
ATOM 1841 C CA . GLU A 1 234 ? 74.775 7.168 -113.432 1.00 93.19 234 GLU A CA 1
ATOM 1842 C C . GLU A 1 234 ? 75.746 6.201 -114.128 1.00 93.19 234 GLU A C 1
ATOM 1844 O O . GLU A 1 234 ? 76.417 6.573 -115.089 1.00 93.19 234 GLU A O 1
ATOM 1849 N N . ALA A 1 235 ? 75.803 4.933 -113.703 1.00 94.25 235 ALA A N 1
ATOM 1850 C CA . ALA A 1 235 ? 76.625 3.916 -114.359 1.00 94.25 235 ALA A CA 1
ATOM 1851 C C . ALA A 1 235 ? 76.133 3.586 -115.781 1.00 94.25 235 ALA A C 1
ATOM 1853 O O . ALA A 1 235 ? 76.950 3.347 -116.675 1.00 94.25 235 ALA A O 1
ATOM 1854 N N . LEU A 1 236 ? 74.814 3.568 -116.005 1.00 93.19 236 LEU A N 1
ATOM 1855 C CA . LEU A 1 236 ? 74.223 3.388 -117.333 1.00 93.19 236 LEU A CA 1
ATOM 1856 C C . LEU A 1 236 ? 74.491 4.592 -118.244 1.00 93.19 236 LEU A C 1
ATOM 1858 O O . LEU A 1 236 ? 74.863 4.386 -119.398 1.00 93.19 236 LEU A O 1
ATOM 1862 N N . GLU A 1 237 ? 74.354 5.818 -117.737 1.00 93.31 237 GLU A N 1
ATOM 1863 C CA . GLU A 1 237 ? 74.685 7.054 -118.453 1.00 93.31 237 GLU A CA 1
ATOM 1864 C C . GLU A 1 237 ? 76.177 7.125 -118.778 1.00 93.31 237 GLU A C 1
ATOM 1866 O O . GLU A 1 237 ? 76.533 7.404 -119.917 1.00 93.31 237 GLU A O 1
ATOM 1871 N N . ALA A 1 238 ? 77.062 6.774 -117.841 1.00 92.31 238 ALA A N 1
ATOM 1872 C CA . ALA A 1 238 ? 78.499 6.683 -118.091 1.00 92.31 238 ALA A CA 1
ATOM 1873 C C . ALA A 1 238 ? 78.826 5.634 -119.168 1.00 92.31 238 ALA A C 1
ATOM 1875 O O . ALA A 1 238 ? 79.642 5.882 -120.055 1.00 92.31 238 ALA A O 1
ATOM 1876 N N . LEU A 1 239 ? 78.157 4.474 -119.148 1.00 91.50 239 LEU A N 1
ATOM 1877 C CA . LEU A 1 239 ? 78.263 3.465 -120.208 1.00 91.50 239 LEU A CA 1
ATOM 1878 C C . LEU A 1 239 ? 77.752 3.983 -121.556 1.00 91.50 239 LEU A C 1
ATOM 1880 O O . LEU A 1 239 ? 78.319 3.641 -122.597 1.00 91.50 239 LEU A O 1
ATOM 1884 N N . GLN A 1 240 ? 76.674 4.765 -121.556 1.00 92.81 240 GLN A N 1
ATOM 1885 C CA . GLN A 1 240 ? 76.144 5.394 -122.757 1.00 92.81 240 GLN A CA 1
ATOM 1886 C C . GLN A 1 240 ? 77.109 6.459 -123.286 1.00 92.81 240 GLN A C 1
ATOM 1888 O O . GLN A 1 240 ? 77.435 6.410 -124.466 1.00 92.81 240 GLN A O 1
ATOM 1893 N N . ALA A 1 241 ? 77.652 7.321 -122.430 1.00 91.12 241 ALA A N 1
ATOM 1894 C CA . ALA A 1 241 ? 78.667 8.307 -122.778 1.00 91.12 241 ALA A CA 1
ATOM 1895 C C . ALA A 1 241 ? 79.944 7.643 -123.321 1.00 91.12 241 ALA A C 1
ATOM 1897 O O . ALA A 1 241 ? 80.474 8.077 -124.335 1.00 91.12 241 ALA A O 1
ATOM 1898 N N . GLU A 1 242 ? 80.403 6.534 -122.731 1.00 90.31 242 GLU A N 1
ATOM 1899 C CA . GLU A 1 242 ? 81.508 5.715 -123.256 1.00 90.31 242 GLU A CA 1
ATOM 1900 C C . GLU A 1 242 ? 81.191 5.126 -124.638 1.00 90.31 242 GLU A C 1
ATOM 1902 O O . GLU A 1 242 ? 82.043 5.099 -125.529 1.00 90.31 242 GLU A O 1
ATOM 1907 N N . ARG A 1 243 ? 79.959 4.648 -124.854 1.00 91.88 243 ARG A N 1
ATOM 1908 C CA . ARG A 1 243 ? 79.513 4.168 -126.171 1.00 91.88 243 ARG A CA 1
ATOM 1909 C C . ARG A 1 243 ? 79.463 5.308 -127.178 1.00 91.88 243 ARG A C 1
ATOM 1911 O O . ARG A 1 243 ? 79.958 5.128 -128.284 1.00 91.88 243 ARG A O 1
ATOM 1918 N N . GLU A 1 244 ? 78.897 6.450 -126.814 1.00 90.19 244 GLU A N 1
ATOM 1919 C CA . GLU A 1 244 ? 78.816 7.648 -127.646 1.00 90.19 244 GLU A CA 1
ATOM 1920 C C . GLU A 1 244 ? 80.208 8.194 -127.965 1.00 90.19 244 GLU A C 1
ATOM 1922 O O . GLU A 1 244 ? 80.471 8.487 -129.124 1.00 90.19 244 GLU A O 1
ATOM 1927 N N . ALA A 1 245 ? 81.137 8.215 -127.006 1.00 88.25 245 ALA A N 1
ATOM 1928 C CA . ALA A 1 245 ? 82.538 8.570 -127.210 1.00 88.25 245 ALA A CA 1
ATOM 1929 C C . ALA A 1 245 ? 83.248 7.573 -128.136 1.00 88.25 245 ALA A C 1
ATOM 1931 O O . ALA A 1 245 ? 83.952 7.984 -129.055 1.00 88.25 245 ALA A O 1
ATOM 1932 N N . LYS A 1 246 ? 83.021 6.260 -127.977 1.00 90.25 246 LYS A N 1
ATOM 1933 C CA . LYS A 1 246 ? 83.534 5.237 -128.908 1.00 90.25 246 LYS A CA 1
ATOM 1934 C C . LYS A 1 246 ? 82.936 5.376 -130.304 1.00 90.25 246 LYS A C 1
ATOM 1936 O O . LYS A 1 246 ? 83.659 5.225 -131.285 1.00 90.25 246 LYS A O 1
ATOM 1941 N N . PHE A 1 247 ? 81.642 5.667 -130.417 1.00 90.12 247 PHE A N 1
ATOM 1942 C CA . PHE A 1 247 ? 80.988 5.949 -131.693 1.00 90.12 247 PHE A CA 1
ATOM 1943 C C . PHE A 1 247 ? 81.490 7.254 -132.307 1.00 90.12 247 PHE A C 1
ATOM 1945 O O . PHE A 1 247 ? 81.678 7.292 -133.515 1.00 90.12 247 PHE A O 1
ATOM 1952 N N . ALA A 1 248 ? 81.745 8.292 -131.511 1.00 86.56 248 ALA A N 1
ATOM 1953 C CA . ALA A 1 248 ? 82.311 9.559 -131.951 1.00 86.56 248 ALA A CA 1
ATOM 1954 C C . ALA A 1 248 ? 83.750 9.372 -132.435 1.00 86.56 248 ALA A C 1
ATOM 1956 O O . ALA A 1 248 ? 84.052 9.771 -133.549 1.00 86.56 248 ALA A O 1
ATOM 1957 N N . ALA A 1 249 ? 84.598 8.667 -131.684 1.00 84.94 249 ALA A N 1
ATOM 1958 C CA . ALA A 1 249 ? 85.953 8.312 -132.099 1.00 84.94 249 ALA A CA 1
ATOM 1959 C C . ALA A 1 249 ? 85.949 7.432 -133.359 1.00 84.94 249 ALA A C 1
ATOM 1961 O O . ALA A 1 249 ? 86.720 7.667 -134.287 1.00 84.94 249 ALA A O 1
ATOM 1962 N N . LYS A 1 250 ? 85.036 6.453 -133.447 1.00 88.56 250 LYS A N 1
ATOM 1963 C CA . LYS A 1 250 ? 84.827 5.665 -134.668 1.00 88.56 250 LYS A CA 1
ATOM 1964 C C . LYS A 1 250 ? 84.374 6.549 -135.829 1.00 88.56 250 LYS A C 1
ATOM 1966 O O . LYS A 1 250 ? 84.904 6.415 -136.919 1.00 88.56 250 LYS A O 1
ATOM 1971 N N . LYS A 1 251 ? 83.441 7.474 -135.602 1.00 87.69 251 LYS A N 1
ATOM 1972 C CA . LYS A 1 251 ? 82.968 8.440 -136.599 1.00 87.69 251 LYS A CA 1
ATOM 1973 C C . LYS A 1 251 ? 84.072 9.406 -137.007 1.00 87.69 251 LYS A C 1
ATOM 1975 O O . LYS A 1 251 ? 84.108 9.790 -138.161 1.00 87.69 251 LYS A O 1
ATOM 1980 N N . GLU A 1 252 ? 84.965 9.807 -136.109 1.00 82.19 252 GLU A N 1
ATOM 1981 C CA . GLU A 1 252 ? 86.129 10.638 -136.412 1.00 82.19 252 GLU A CA 1
ATOM 1982 C C . GLU A 1 252 ? 87.184 9.877 -137.199 1.00 82.19 252 GLU A C 1
ATOM 1984 O O . GLU A 1 252 ? 87.787 10.477 -138.081 1.00 82.19 252 GLU A O 1
ATOM 1989 N N . LEU A 1 253 ? 87.368 8.582 -136.930 1.00 75.69 253 LEU A N 1
ATOM 1990 C CA . LEU A 1 253 ? 88.194 7.677 -137.725 1.00 75.69 253 LEU A CA 1
ATOM 1991 C C . LEU A 1 253 ? 87.582 7.457 -139.114 1.00 75.69 253 LEU A C 1
ATOM 1993 O O . LEU A 1 253 ? 88.270 7.636 -140.113 1.00 75.69 253 LEU A O 1
ATOM 1997 N N . ASP A 1 254 ? 86.281 7.170 -139.193 1.00 79.81 254 ASP A N 1
ATOM 1998 C CA . ASP A 1 254 ? 85.520 7.085 -140.443 1.00 79.81 254 ASP A CA 1
ATOM 1999 C C . ASP A 1 254 ? 85.526 8.434 -141.173 1.00 79.81 254 ASP A C 1
ATOM 2001 O O . ASP A 1 254 ? 85.598 8.472 -142.396 1.00 79.81 254 ASP A O 1
ATOM 2005 N N . ALA A 1 255 ? 85.506 9.557 -140.452 1.00 77.81 255 ALA A N 1
ATOM 2006 C CA . ALA A 1 255 ? 85.651 10.900 -140.997 1.00 77.81 255 ALA A CA 1
ATOM 2007 C C . ALA A 1 255 ? 87.105 11.246 -141.321 1.00 77.81 255 ALA A C 1
ATOM 2009 O O . ALA A 1 255 ? 87.307 12.154 -142.107 1.00 77.81 255 ALA A O 1
ATOM 2010 N N . HIS A 1 256 ? 88.111 10.571 -140.764 1.00 71.75 256 HIS A N 1
ATOM 2011 C CA . HIS A 1 256 ? 89.516 10.696 -141.153 1.00 71.75 256 HIS A CA 1
ATOM 2012 C C . HIS A 1 256 ? 89.769 9.905 -142.436 1.00 71.75 256 HIS A C 1
ATOM 2014 O O . HIS A 1 256 ? 90.357 10.446 -143.360 1.00 71.75 256 HIS A O 1
ATOM 2020 N N . LEU A 1 257 ? 89.204 8.698 -142.543 1.00 70.25 257 LEU A N 1
ATOM 2021 C CA . LEU A 1 257 ? 89.085 7.924 -143.784 1.00 70.25 257 LEU A CA 1
ATOM 2022 C C . LEU A 1 257 ? 88.284 8.696 -144.842 1.00 70.25 257 LEU A C 1
ATOM 2024 O O . LEU A 1 257 ? 88.677 8.771 -146.002 1.00 70.25 257 LEU A O 1
ATOM 2028 N N . SER A 1 258 ? 87.179 9.332 -144.444 1.00 66.12 258 SER A N 1
ATOM 2029 C CA . SER A 1 258 ? 86.374 10.165 -145.340 1.00 66.12 258 SER A CA 1
ATOM 2030 C C . SER A 1 258 ? 87.036 11.507 -145.628 1.00 66.12 258 SER A C 1
ATOM 2032 O O . SER A 1 258 ? 86.828 12.016 -146.712 1.00 66.12 258 SER A O 1
ATOM 2034 N N . ARG A 1 259 ? 87.839 12.091 -144.724 1.00 65.94 259 ARG A N 1
ATOM 2035 C CA . ARG A 1 259 ? 88.671 13.282 -144.981 1.00 65.94 259 ARG A CA 1
ATOM 2036 C C . ARG A 1 259 ? 89.804 12.925 -145.928 1.00 65.94 259 ARG A C 1
ATOM 2038 O O . ARG A 1 259 ? 90.016 13.680 -146.856 1.00 65.94 259 ARG A O 1
ATOM 2045 N N . GLU A 1 260 ? 90.446 11.766 -145.803 1.00 60.25 260 GLU A N 1
ATOM 2046 C CA . GLU A 1 260 ? 91.349 11.227 -146.831 1.00 60.25 260 GLU A CA 1
ATOM 2047 C C . GLU A 1 260 ? 90.625 11.036 -148.174 1.00 60.25 260 GLU A C 1
ATOM 2049 O O . GLU A 1 260 ? 91.164 11.407 -149.216 1.00 60.25 260 GLU A O 1
ATOM 2054 N N . ALA A 1 261 ? 89.371 10.571 -148.167 1.00 57.69 261 ALA A N 1
ATOM 2055 C CA . ALA A 1 261 ? 88.543 10.486 -149.373 1.00 57.69 261 ALA A CA 1
ATOM 2056 C C . ALA A 1 261 ? 88.036 11.858 -149.892 1.00 57.69 261 ALA A C 1
ATOM 2058 O O . ALA A 1 261 ? 87.829 12.014 -151.094 1.00 57.69 261 ALA A O 1
ATOM 2059 N N . ALA A 1 262 ? 87.865 12.863 -149.024 1.00 53.53 262 ALA A N 1
ATOM 2060 C CA . ALA A 1 262 ? 87.274 14.181 -149.300 1.00 53.53 262 ALA A CA 1
ATOM 2061 C C . ALA A 1 262 ? 88.301 15.321 -149.429 1.00 53.53 262 ALA A C 1
ATOM 2063 O O . ALA A 1 262 ? 87.951 16.383 -149.936 1.00 53.53 262 ALA A O 1
ATOM 2064 N N . TYR A 1 263 ? 89.584 15.103 -149.118 1.00 51.94 263 TYR A N 1
ATOM 2065 C CA . TYR A 1 263 ? 90.689 15.947 -149.596 1.00 51.94 263 TYR A CA 1
ATOM 2066 C C . TYR A 1 263 ? 90.731 15.973 -151.139 1.00 51.94 263 TYR A C 1
ATOM 2068 O O . TYR A 1 263 ? 91.252 16.920 -151.722 1.00 51.94 263 TYR A O 1
ATOM 2076 N N . ASN A 1 264 ? 90.093 14.993 -151.798 1.00 51.66 264 ASN A N 1
ATOM 2077 C CA . ASN A 1 264 ? 89.842 14.962 -153.242 1.00 51.66 264 ASN A CA 1
ATOM 2078 C C . ASN A 1 264 ? 88.534 15.637 -153.692 1.00 51.66 264 ASN A C 1
ATOM 2080 O O . ASN A 1 264 ? 88.358 15.857 -154.887 1.00 51.66 264 ASN A O 1
ATOM 2084 N N . ILE A 1 265 ? 87.620 15.987 -152.784 1.00 46.59 265 ILE A N 1
ATOM 2085 C CA . ILE A 1 265 ? 86.363 16.673 -153.116 1.00 46.59 265 ILE A CA 1
ATOM 2086 C C . ILE A 1 265 ? 86.216 17.872 -152.183 1.00 46.59 265 ILE A C 1
ATOM 2088 O O . ILE A 1 265 ? 85.330 17.967 -151.344 1.00 46.59 265 ILE A O 1
ATOM 2092 N N . THR A 1 266 ? 87.144 18.800 -152.396 1.00 39.91 266 THR A N 1
ATOM 2093 C CA . THR A 1 266 ? 86.786 20.198 -152.617 1.00 39.91 266 THR A CA 1
ATOM 2094 C C . THR A 1 266 ? 86.165 20.886 -151.395 1.00 39.91 266 THR A C 1
ATOM 2096 O O . THR A 1 266 ? 84.968 20.817 -151.139 1.00 39.91 266 THR A O 1
ATOM 2099 N N . ASN A 1 267 ? 86.949 21.630 -150.612 1.00 41.19 267 ASN A N 1
ATOM 2100 C CA . ASN A 1 267 ? 87.320 23.037 -150.881 1.00 41.19 267 ASN A CA 1
ATOM 2101 C C . ASN A 1 267 ? 86.185 23.992 -151.309 1.00 41.19 267 ASN A C 1
ATOM 2103 O O . ASN A 1 267 ? 86.466 25.121 -151.701 1.00 41.19 267 ASN A O 1
ATOM 2107 N N . LEU A 1 268 ? 84.911 23.612 -151.241 1.00 43.25 268 LEU A N 1
ATOM 2108 C CA . LEU A 1 268 ? 83.848 24.446 -151.793 1.00 43.25 268 LEU A CA 1
ATOM 2109 C C . LEU A 1 268 ? 82.501 24.157 -151.140 1.00 43.25 268 LEU A C 1
ATOM 2111 O O . LEU A 1 268 ? 81.633 23.558 -151.756 1.00 43.25 268 LEU A O 1
ATOM 2115 N N . ALA A 1 269 ? 82.342 24.580 -149.891 1.00 36.69 269 ALA A N 1
ATOM 2116 C CA . ALA A 1 269 ? 81.087 25.145 -149.375 1.00 36.69 269 ALA A CA 1
ATOM 2117 C C . ALA A 1 269 ? 81.240 25.434 -147.878 1.00 36.69 269 ALA A C 1
ATOM 2119 O O . ALA A 1 269 ? 80.479 24.968 -147.032 1.00 36.69 269 ALA A O 1
ATOM 2120 N N . TYR A 1 270 ? 82.269 26.216 -147.553 1.00 30.52 270 TYR A N 1
ATOM 2121 C CA . TYR A 1 270 ? 82.213 27.062 -146.373 1.00 30.52 270 TYR A CA 1
ATOM 2122 C C . TYR A 1 270 ? 81.053 28.049 -146.542 1.00 30.52 270 TYR A C 1
ATOM 2124 O O . TYR A 1 270 ? 80.850 28.584 -147.631 1.00 30.52 270 TYR A O 1
ATOM 2132 N N . SER A 1 271 ? 80.392 28.334 -145.422 1.00 36.19 271 SER A N 1
ATOM 2133 C CA . SER A 1 271 ? 79.524 29.494 -145.206 1.00 36.19 271 SER A CA 1
ATOM 2134 C C . SER A 1 271 ? 78.085 29.361 -145.721 1.00 36.19 271 SER A C 1
ATOM 2136 O O . SER A 1 271 ? 77.791 29.596 -146.885 1.00 36.19 271 SER A O 1
ATOM 2138 N N . ILE A 1 272 ? 77.145 29.118 -144.802 1.00 36.03 272 ILE A N 1
ATOM 2139 C CA . ILE A 1 272 ? 76.323 30.178 -144.174 1.00 36.03 272 ILE A CA 1
ATOM 2140 C C . ILE A 1 272 ? 75.313 29.483 -143.237 1.00 36.03 272 ILE A C 1
ATOM 2142 O O . ILE A 1 272 ? 74.259 29.005 -143.648 1.00 36.03 272 ILE A O 1
ATOM 2146 N N . ARG A 1 273 ? 75.670 29.412 -141.949 1.00 34.66 273 ARG A N 1
ATOM 2147 C CA . ARG A 1 273 ? 74.766 29.173 -140.815 1.00 34.66 273 ARG A CA 1
ATOM 2148 C C . ARG A 1 273 ? 74.750 30.476 -140.019 1.00 34.66 273 ARG A C 1
ATOM 2150 O O . ARG A 1 273 ? 75.821 30.958 -139.664 1.00 34.66 273 ARG A O 1
ATOM 2157 N N . GLY A 1 274 ? 73.571 31.038 -139.771 1.00 32.44 274 GLY A N 1
ATOM 2158 C CA . GLY A 1 274 ? 73.373 32.200 -138.903 1.00 32.44 274 GLY A CA 1
ATOM 2159 C C . GLY A 1 274 ? 72.402 31.852 -137.774 1.00 32.44 274 GLY A C 1
ATOM 2160 O O . GLY A 1 274 ? 71.264 31.488 -138.050 1.00 32.44 274 GLY A O 1
ATOM 2161 N N . MET A 1 275 ? 72.891 31.935 -136.536 1.00 40.31 275 MET A N 1
ATOM 2162 C CA . MET A 1 275 ? 72.139 32.084 -135.276 1.00 40.31 275 MET A CA 1
ATOM 2163 C C . MET A 1 275 ? 72.325 33.542 -134.804 1.00 40.31 275 MET A C 1
ATOM 2165 O O . MET A 1 275 ? 73.237 34.209 -135.305 1.00 40.31 275 MET A O 1
ATOM 2169 N N . PRO A 1 276 ? 71.480 34.057 -133.898 1.00 43.06 276 PRO A N 1
ATOM 2170 C CA . PRO A 1 276 ? 71.878 34.138 -132.474 1.00 43.06 276 PRO A CA 1
ATOM 2171 C C . PRO A 1 276 ? 70.734 33.702 -131.515 1.00 43.06 276 PRO A C 1
ATOM 2173 O O . PRO A 1 276 ? 69.586 33.664 -131.950 1.00 43.06 276 PRO A O 1
ATOM 2176 N N . ASP A 1 277 ? 70.961 33.144 -130.311 1.00 30.03 277 ASP A N 1
ATOM 2177 C CA . ASP A 1 277 ? 71.583 33.692 -129.064 1.00 30.03 277 ASP A CA 1
ATOM 2178 C C . ASP A 1 277 ? 70.670 34.764 -128.405 1.00 30.03 277 ASP A C 1
ATOM 2180 O O . ASP A 1 277 ? 70.128 35.591 -129.132 1.00 30.03 277 ASP A O 1
ATOM 2184 N N . ASP A 1 278 ? 70.384 34.852 -127.096 1.00 29.88 278 ASP A N 1
ATOM 2185 C CA . ASP A 1 278 ? 71.071 34.409 -125.868 1.00 29.88 278 ASP A CA 1
ATOM 2186 C C . ASP A 1 278 ? 70.182 34.722 -124.613 1.00 29.88 278 ASP A C 1
ATOM 2188 O O . ASP A 1 278 ? 69.257 35.533 -124.724 1.00 29.88 278 ASP A O 1
ATOM 2192 N N . GLY A 1 279 ? 70.512 34.155 -123.435 1.00 35.59 279 GLY A N 1
ATOM 2193 C CA . GLY A 1 279 ? 70.297 34.733 -122.079 1.00 35.59 279 GLY A CA 1
ATOM 2194 C C . GLY A 1 279 ? 69.018 34.353 -121.287 1.00 35.59 279 GLY A C 1
ATOM 2195 O O . GLY A 1 279 ? 67.966 34.905 -121.589 1.00 35.59 279 GLY A O 1
ATOM 2196 N N . THR A 1 280 ? 68.929 33.389 -120.344 1.00 33.06 280 THR A N 1
ATOM 2197 C CA . THR A 1 280 ? 69.621 33.075 -119.047 1.00 33.06 280 THR A CA 1
ATOM 2198 C C . THR A 1 280 ? 68.812 33.423 -117.769 1.00 33.06 280 THR A C 1
ATOM 2200 O O . THR A 1 280 ? 68.549 34.599 -117.532 1.00 33.06 280 THR A O 1
ATOM 2203 N N . GLU A 1 281 ? 68.550 32.372 -116.958 1.00 31.53 281 GLU A N 1
ATOM 2204 C CA . GLU A 1 281 ? 68.506 32.279 -115.461 1.00 31.53 281 GLU A CA 1
ATOM 2205 C C . GLU A 1 281 ? 67.343 32.998 -114.734 1.00 31.53 281 GLU A C 1
ATOM 2207 O O . GLU A 1 281 ? 67.183 34.206 -114.850 1.00 31.53 281 GLU A O 1
ATOM 2212 N N . ASP A 1 282 ? 66.388 32.380 -114.023 1.00 28.83 282 ASP A N 1
ATOM 2213 C CA . ASP A 1 282 ? 66.317 31.269 -113.040 1.00 28.83 282 ASP A CA 1
ATOM 2214 C C . ASP A 1 282 ? 67.222 31.403 -111.806 1.00 28.83 282 ASP A C 1
ATOM 2216 O O . ASP A 1 282 ? 68.437 31.388 -111.930 1.00 28.83 282 ASP A O 1
ATOM 2220 N N . GLU A 1 283 ? 66.578 31.567 -110.645 1.00 35.50 283 GLU A N 1
ATOM 2221 C CA . GLU A 1 283 ? 66.910 31.017 -109.320 1.00 35.50 283 GLU A CA 1
ATOM 2222 C C . GLU A 1 283 ? 65.842 31.537 -108.336 1.00 35.50 283 GLU A C 1
ATOM 2224 O O . GLU A 1 283 ? 65.726 32.739 -108.064 1.00 35.50 283 GLU A O 1
ATOM 2229 N N . GLY A 1 284 ? 65.018 30.621 -107.829 1.00 29.61 284 GLY A N 1
ATOM 2230 C CA . GLY A 1 284 ? 63.967 30.882 -106.857 1.00 29.61 284 GLY A CA 1
ATOM 2231 C C . GLY A 1 284 ? 64.127 30.007 -105.622 1.00 29.61 284 GLY A C 1
ATOM 2232 O O . GLY A 1 284 ? 64.375 28.819 -105.754 1.00 29.61 284 GLY A O 1
ATOM 2233 N N . GLU A 1 285 ? 63.957 30.616 -104.446 1.00 33.53 285 GLU A N 1
ATOM 2234 C CA . GLU A 1 285 ? 63.464 30.085 -103.156 1.00 33.53 285 GLU A CA 1
ATOM 2235 C C . GLU A 1 285 ? 63.828 31.101 -102.037 1.00 33.53 285 GLU A C 1
ATOM 2237 O O . GLU A 1 285 ? 64.593 32.027 -102.325 1.00 33.53 285 GLU A O 1
ATOM 2242 N N . PRO A 1 286 ? 63.348 31.013 -100.768 1.00 41.81 286 PRO A N 1
ATOM 2243 C CA . PRO A 1 286 ? 62.552 29.953 -100.124 1.00 41.81 286 PRO A CA 1
ATOM 2244 C C . PRO A 1 286 ? 61.362 30.464 -99.268 1.00 41.81 286 PRO A C 1
ATOM 2246 O O . PRO A 1 286 ? 61.228 31.652 -98.978 1.00 41.81 286 PRO A O 1
ATOM 2249 N N . GLY A 1 287 ? 60.562 29.529 -98.735 1.00 29.31 287 GLY A N 1
ATOM 2250 C CA . GLY A 1 287 ? 59.972 29.711 -97.399 1.00 29.31 287 GLY A CA 1
ATOM 2251 C C . GLY A 1 287 ? 58.532 29.233 -97.180 1.00 29.31 287 GLY A C 1
ATOM 2252 O O . GLY A 1 287 ? 57.592 29.993 -97.358 1.00 29.31 287 GLY A O 1
ATOM 2253 N N . GLY A 1 288 ? 58.394 28.026 -96.618 1.00 28.55 288 GLY A N 1
ATOM 2254 C CA . GLY A 1 288 ? 57.721 27.858 -95.320 1.00 28.55 288 GLY A CA 1
ATOM 2255 C C . GLY A 1 288 ? 56.202 27.623 -95.252 1.00 28.55 288 GLY A C 1
ATOM 2256 O O . GLY A 1 288 ? 55.426 28.559 -95.120 1.00 28.55 288 GLY A O 1
ATOM 2257 N N . SER A 1 289 ? 55.854 26.341 -95.087 1.00 31.28 289 SER A N 1
ATOM 2258 C CA . SER A 1 289 ? 54.751 25.780 -94.276 1.00 31.28 289 SER A CA 1
ATOM 2259 C C . SER A 1 289 ? 53.294 25.890 -94.763 1.00 31.28 289 SER A C 1
ATOM 2261 O O . SER A 1 289 ? 52.518 26.757 -94.371 1.00 31.28 289 SER A O 1
ATOM 2263 N N . THR A 1 290 ? 52.905 24.845 -95.494 1.00 29.69 290 THR A N 1
ATOM 2264 C CA . THR A 1 290 ? 51.569 24.220 -95.606 1.00 29.69 290 THR A CA 1
ATOM 2265 C C . THR A 1 290 ? 50.946 23.966 -94.218 1.00 29.69 290 THR A C 1
ATOM 2267 O O . THR A 1 290 ? 51.664 23.574 -93.303 1.00 29.69 290 THR A O 1
ATOM 2270 N N . SER A 1 291 ? 49.680 24.266 -93.907 1.00 28.89 291 SER A N 1
ATOM 2271 C CA . SER A 1 291 ? 48.389 23.960 -94.553 1.00 28.89 291 SER A CA 1
ATOM 2272 C C . SER A 1 291 ? 48.004 22.476 -94.525 1.00 28.89 291 SER A C 1
ATOM 2274 O O . SER A 1 291 ? 48.648 21.687 -95.205 1.00 28.89 291 SER A O 1
ATOM 2276 N N . ALA A 1 292 ? 46.927 22.199 -93.766 1.00 32.28 292 ALA A N 1
ATOM 2277 C CA . ALA A 1 292 ? 45.762 21.357 -94.095 1.00 32.28 292 ALA A CA 1
ATOM 2278 C C . ALA A 1 292 ? 45.998 19.869 -94.454 1.00 32.28 292 ALA A C 1
ATOM 2280 O O . ALA A 1 292 ? 46.960 19.511 -95.110 1.00 32.28 292 ALA A O 1
ATOM 2281 N N . GLU A 1 293 ? 45.140 18.897 -94.159 1.00 32.25 293 GLU A N 1
ATOM 2282 C CA . GLU A 1 293 ? 43.853 18.753 -93.467 1.00 32.25 293 GLU A CA 1
ATOM 2283 C C . GLU A 1 293 ? 43.514 17.240 -93.525 1.00 32.25 293 GLU A C 1
ATOM 2285 O O . GLU A 1 293 ? 44.239 16.472 -94.157 1.00 32.25 293 GLU A O 1
ATOM 2290 N N . LEU A 1 294 ? 42.352 16.870 -92.964 1.00 28.97 294 LEU A N 1
ATOM 2291 C CA . LEU A 1 294 ? 41.617 15.589 -93.038 1.00 28.97 294 LEU A CA 1
ATOM 2292 C C . LEU A 1 294 ? 42.022 14.508 -92.012 1.00 28.97 294 LEU A C 1
ATOM 2294 O O . LEU A 1 294 ? 43.180 14.137 -91.904 1.00 28.97 294 LEU A O 1
ATOM 2298 N N . ALA A 1 295 ? 41.106 13.873 -91.271 1.00 29.92 295 ALA A N 1
ATOM 2299 C CA . ALA A 1 295 ? 39.642 13.920 -91.262 1.00 29.92 295 ALA A CA 1
ATOM 2300 C C . ALA A 1 295 ? 39.084 13.269 -89.973 1.00 29.92 295 ALA A C 1
ATOM 2302 O O . ALA A 1 295 ? 39.749 12.418 -89.381 1.00 29.92 295 ALA A O 1
ATOM 2303 N N . THR A 1 296 ? 37.782 13.505 -89.724 1.00 29.25 296 THR A N 1
ATOM 2304 C CA . THR A 1 296 ? 36.805 12.653 -88.983 1.00 29.25 296 THR A CA 1
ATOM 2305 C C . THR A 1 296 ? 36.904 12.679 -87.442 1.00 29.25 296 THR A C 1
ATOM 2307 O O . THR A 1 296 ? 37.993 12.625 -86.901 1.00 29.25 296 THR A O 1
ATOM 2310 N N . ALA A 1 297 ? 35.842 12.749 -86.627 1.00 30.80 297 ALA A N 1
ATOM 2311 C CA . ALA A 1 297 ? 34.433 12.392 -86.789 1.00 30.80 297 ALA A CA 1
ATOM 2312 C C . ALA A 1 297 ? 33.568 12.952 -85.622 1.00 30.80 297 ALA A C 1
ATOM 2314 O O . ALA A 1 297 ? 34.104 13.258 -84.563 1.00 30.80 297 ALA A O 1
ATOM 2315 N N . MET A 1 298 ? 32.238 12.920 -85.818 1.00 34.72 298 MET A N 1
ATOM 2316 C CA . MET A 1 298 ? 31.145 12.944 -84.816 1.00 34.72 298 MET A CA 1
ATOM 2317 C C . MET A 1 298 ? 30.905 14.295 -84.106 1.00 34.72 298 MET A C 1
ATOM 2319 O O . MET A 1 298 ? 31.824 14.942 -83.640 1.00 34.72 298 MET A O 1
ATOM 2323 N N . GLY A 1 299 ? 29.696 14.842 -84.003 1.00 31.16 299 GLY A N 1
ATOM 2324 C CA . GLY A 1 299 ? 28.394 14.191 -83.984 1.00 31.16 299 GLY A CA 1
ATOM 2325 C C . GLY A 1 299 ? 27.845 14.179 -82.559 1.00 31.16 299 GLY A C 1
ATOM 2326 O O . GLY A 1 299 ? 28.018 13.195 -81.857 1.00 31.16 299 GLY A O 1
ATOM 2327 N N . ASP A 1 300 ? 27.127 15.254 -82.238 1.00 32.91 300 ASP A N 1
ATOM 2328 C CA . ASP A 1 300 ? 25.862 15.245 -81.497 1.00 32.91 300 ASP A CA 1
ATOM 2329 C C . ASP A 1 300 ? 25.805 15.420 -79.964 1.00 32.91 300 ASP A C 1
ATOM 2331 O O . ASP A 1 300 ? 26.688 15.066 -79.189 1.00 32.91 300 ASP A O 1
ATOM 2335 N N . HIS A 1 301 ? 24.682 16.042 -79.604 1.00 42.69 301 HIS A N 1
ATOM 2336 C CA . HIS A 1 301 ? 24.072 16.346 -78.316 1.00 42.69 301 HIS A CA 1
ATOM 2337 C C . HIS A 1 301 ? 24.384 15.437 -77.113 1.00 42.69 301 HIS A C 1
ATOM 2339 O O . HIS A 1 301 ? 24.214 14.226 -77.183 1.00 42.69 301 HIS A O 1
ATOM 2345 N N . HIS A 1 302 ? 24.572 16.052 -75.935 1.00 34.50 302 HIS A N 1
ATOM 2346 C CA . HIS A 1 302 ? 23.677 15.802 -74.796 1.00 34.50 302 HIS A CA 1
ATOM 2347 C C . HIS A 1 302 ? 23.756 16.912 -73.736 1.00 34.50 302 HIS A C 1
ATOM 2349 O O . HIS A 1 302 ? 24.828 17.389 -73.374 1.00 34.50 302 HIS A O 1
ATOM 2355 N N . ALA A 1 303 ? 22.578 17.324 -73.268 1.00 44.84 303 ALA A N 1
ATOM 2356 C CA . ALA A 1 303 ? 22.370 18.189 -72.119 1.00 44.84 303 ALA A CA 1
ATOM 2357 C C . ALA A 1 303 ? 22.965 17.567 -70.847 1.00 44.84 303 ALA A C 1
ATOM 2359 O O . ALA A 1 303 ? 22.738 16.389 -70.562 1.00 44.84 303 ALA A O 1
ATOM 2360 N N . ASP A 1 304 ? 23.702 18.374 -70.092 1.00 46.19 304 ASP A N 1
ATOM 2361 C CA . ASP A 1 304 ? 24.367 17.965 -68.863 1.00 46.19 304 ASP A CA 1
ATOM 2362 C C . ASP A 1 304 ? 23.402 18.050 -67.669 1.00 46.19 304 ASP A C 1
ATOM 2364 O O . ASP A 1 304 ? 23.205 19.106 -67.071 1.00 46.19 304 ASP A O 1
ATOM 2368 N N . LEU A 1 305 ? 22.779 16.915 -67.339 1.00 52.38 305 LEU A N 1
ATOM 2369 C CA . LEU A 1 305 ? 21.900 16.726 -66.178 1.00 52.38 305 LEU A CA 1
ATOM 2370 C C . LEU A 1 305 ? 22.688 16.541 -64.858 1.00 52.38 305 LEU A C 1
ATOM 2372 O O . LEU A 1 305 ? 22.090 16.217 -63.833 1.00 52.38 305 LEU A O 1
ATOM 2376 N N . PHE A 1 306 ? 24.020 16.705 -64.863 1.00 45.78 306 PHE A N 1
ATOM 2377 C CA . PHE A 1 306 ? 24.878 16.488 -63.690 1.00 45.78 306 PHE A CA 1
ATOM 2378 C C . PHE A 1 306 ? 25.292 17.776 -62.962 1.00 45.78 306 PHE A C 1
ATOM 2380 O O . PHE A 1 306 ? 25.754 17.704 -61.824 1.00 45.78 306 PHE A O 1
ATOM 2387 N N . SER A 1 307 ? 25.079 18.962 -63.536 1.00 52.09 307 SER A N 1
ATOM 2388 C CA . SER A 1 307 ? 25.444 20.230 -62.879 1.00 52.09 307 SER A CA 1
ATOM 2389 C C . SER A 1 307 ? 24.336 20.829 -61.992 1.00 52.09 307 SER A C 1
ATOM 2391 O O . SER A 1 307 ? 24.645 21.539 -61.035 1.00 52.09 307 SER A O 1
ATOM 2393 N N . GLU A 1 308 ? 23.057 20.499 -62.216 1.00 55.72 308 GLU A N 1
ATOM 2394 C CA . GLU A 1 308 ? 21.927 21.075 -61.452 1.00 55.72 308 GLU A CA 1
ATOM 2395 C C . GLU A 1 308 ? 21.578 20.330 -60.150 1.00 55.72 308 GLU A C 1
ATOM 2397 O O . GLU A 1 308 ? 21.180 20.964 -59.167 1.00 55.72 308 GLU A O 1
ATOM 2402 N N . VAL A 1 309 ? 21.752 19.003 -60.107 1.00 58.56 309 VAL A N 1
ATOM 2403 C CA . VAL A 1 309 ? 21.401 18.179 -58.930 1.00 58.56 309 VAL A CA 1
ATOM 2404 C C . VAL A 1 309 ? 22.474 18.272 -57.839 1.00 58.56 309 VAL A C 1
ATOM 2406 O O . VAL A 1 309 ? 22.152 18.360 -56.656 1.00 58.56 309 VAL A O 1
ATOM 2409 N N . HIS A 1 310 ? 23.753 18.355 -58.217 1.00 55.75 310 HIS A N 1
ATOM 2410 C CA . HIS A 1 310 ? 24.845 18.436 -57.246 1.00 55.75 310 HIS A CA 1
ATOM 2411 C C . HIS A 1 310 ? 24.957 19.811 -56.570 1.00 55.75 310 HIS A C 1
ATOM 2413 O O . HIS A 1 310 ? 25.324 19.861 -55.401 1.00 55.75 310 HIS A O 1
ATOM 2419 N N . LEU A 1 311 ? 24.580 20.918 -57.224 1.00 63.16 311 LEU A N 1
ATOM 2420 C CA . LEU A 1 311 ? 24.619 22.241 -56.583 1.00 63.16 311 LEU A CA 1
ATOM 2421 C C . LEU A 1 311 ? 23.565 22.382 -55.470 1.00 63.16 311 LEU A C 1
ATOM 2423 O O . LEU A 1 311 ? 23.861 22.916 -54.405 1.00 63.16 311 LEU A O 1
ATOM 2427 N N . HIS A 1 312 ? 22.351 21.864 -55.687 1.00 69.12 312 HIS A N 1
ATOM 2428 C CA . HIS A 1 312 ? 21.275 21.923 -54.692 1.00 69.12 312 HIS A CA 1
ATOM 2429 C C . HIS A 1 312 ? 21.533 21.002 -53.496 1.00 69.12 312 HIS A C 1
ATOM 2431 O O . HIS A 1 312 ? 21.276 21.401 -52.360 1.00 69.12 312 HIS A O 1
ATOM 2437 N N . GLU A 1 313 ? 22.065 19.798 -53.729 1.00 73.06 313 GLU A N 1
ATOM 2438 C CA . GLU A 1 313 ? 22.403 18.859 -52.654 1.00 73.06 313 GLU A CA 1
ATOM 2439 C C . GLU A 1 313 ? 23.586 19.380 -51.820 1.00 73.06 313 GLU A C 1
ATOM 2441 O O . GLU A 1 313 ? 23.534 19.341 -50.592 1.00 73.06 313 GLU A O 1
ATOM 2446 N N . ILE A 1 314 ? 24.607 19.964 -52.462 1.00 80.38 314 ILE A N 1
ATOM 2447 C CA . ILE A 1 314 ? 25.746 20.588 -51.771 1.00 80.38 314 ILE A CA 1
ATOM 2448 C C . ILE A 1 314 ? 25.285 21.801 -50.955 1.00 80.38 314 ILE A C 1
ATOM 2450 O O . ILE A 1 314 ? 25.567 21.856 -49.761 1.00 80.38 314 ILE A O 1
ATOM 2454 N N . SER A 1 315 ? 24.489 22.714 -51.524 1.00 77.06 315 SER A N 1
ATOM 2455 C CA . SER A 1 315 ? 23.942 23.847 -50.761 1.00 77.06 315 SER A CA 1
ATOM 2456 C C . SER A 1 315 ? 22.992 23.412 -49.634 1.00 77.06 315 SER A C 1
ATOM 2458 O O . SER A 1 315 ? 22.903 24.084 -48.604 1.00 77.06 315 SER A O 1
ATOM 2460 N N . ARG A 1 316 ? 22.290 22.278 -49.778 1.00 83.88 316 ARG A N 1
ATOM 2461 C CA . ARG A 1 316 ? 21.468 21.693 -48.705 1.00 83.88 316 ARG A CA 1
ATOM 2462 C C . ARG A 1 316 ? 22.335 21.153 -47.569 1.00 83.88 316 ARG A C 1
ATOM 2464 O O . ARG A 1 316 ? 22.024 21.422 -46.409 1.00 83.88 316 ARG A O 1
ATOM 2471 N N . LEU A 1 317 ? 23.410 20.436 -47.893 1.00 83.06 317 LEU A N 1
ATOM 2472 C CA . LEU A 1 317 ? 24.357 19.898 -46.915 1.00 83.06 317 LEU A CA 1
ATOM 2473 C C . LEU A 1 317 ? 25.134 21.011 -46.199 1.00 83.06 317 LEU A C 1
ATOM 2475 O O . LEU A 1 317 ? 25.294 20.946 -44.985 1.00 83.06 317 LEU A O 1
ATOM 2479 N N . GLU A 1 318 ? 25.539 22.070 -46.903 1.00 84.44 318 GLU A N 1
ATOM 2480 C CA . GLU A 1 318 ? 26.167 23.254 -46.300 1.00 84.44 318 GLU A CA 1
ATOM 2481 C C . GLU A 1 318 ? 25.228 23.940 -45.302 1.00 84.44 318 GLU A C 1
ATOM 2483 O O . GLU A 1 318 ? 25.626 24.236 -44.176 1.00 84.44 318 GLU A O 1
ATOM 2488 N N . LYS A 1 319 ? 23.951 24.108 -45.663 1.00 90.75 319 LYS A N 1
ATOM 2489 C CA . LYS A 1 319 ? 22.944 24.701 -44.774 1.00 90.75 319 LYS A CA 1
ATOM 2490 C C . LYS A 1 319 ? 22.632 23.815 -43.564 1.00 90.75 319 LYS A C 1
ATOM 2492 O O . LYS A 1 319 ? 22.428 24.333 -42.468 1.00 90.75 319 LYS A O 1
ATOM 2497 N N . GLN A 1 320 ? 22.612 22.492 -43.740 1.00 86.12 320 GLN A N 1
ATOM 2498 C CA . GLN A 1 320 ? 22.465 21.537 -42.635 1.00 86.12 320 GLN A CA 1
ATOM 2499 C C . GLN A 1 320 ? 23.686 21.546 -41.708 1.00 86.12 320 GLN A C 1
ATOM 2501 O O . GLN A 1 320 ? 23.526 21.464 -40.492 1.00 86.12 320 GLN A O 1
ATOM 2506 N N . LEU A 1 321 ? 24.893 21.706 -42.253 1.00 87.00 321 LEU A N 1
ATOM 2507 C CA . LEU A 1 321 ? 26.122 21.806 -41.472 1.00 87.00 321 LEU A CA 1
ATOM 2508 C C . LEU A 1 321 ? 26.200 23.131 -40.700 1.00 87.00 321 LEU A C 1
ATOM 2510 O O . LEU A 1 321 ? 26.572 23.133 -39.529 1.00 87.00 321 LEU A O 1
ATOM 2514 N N . GLU A 1 322 ? 25.786 24.243 -41.307 1.00 92.75 322 GLU A N 1
ATOM 2515 C CA . GLU A 1 322 ? 25.676 25.541 -40.634 1.00 92.75 322 GLU A CA 1
ATOM 2516 C C . GLU A 1 322 ? 24.598 25.517 -39.537 1.00 92.75 322 GLU A C 1
ATOM 2518 O O . GLU A 1 322 ? 24.815 26.025 -38.435 1.00 92.75 322 GLU A O 1
ATOM 2523 N N . GLN A 1 323 ? 23.464 24.853 -39.787 1.00 91.19 323 GLN A N 1
ATOM 2524 C CA . GLN A 1 323 ? 22.432 24.630 -38.776 1.00 91.19 323 GLN A CA 1
ATOM 2525 C C . GLN A 1 323 ? 22.960 23.785 -37.607 1.00 91.19 323 GLN A C 1
ATOM 2527 O O . GLN A 1 323 ? 22.826 24.200 -36.457 1.00 91.19 323 GLN A O 1
ATOM 2532 N N . ALA A 1 324 ? 23.633 22.665 -37.881 1.00 87.12 324 ALA A N 1
ATOM 2533 C CA . ALA A 1 324 ? 24.251 21.838 -36.848 1.00 87.12 324 ALA A CA 1
ATOM 2534 C C . ALA A 1 324 ? 25.331 22.610 -36.068 1.00 87.12 324 ALA A C 1
ATOM 2536 O O . ALA A 1 324 ? 25.431 22.479 -34.851 1.00 87.12 324 ALA A O 1
ATOM 2537 N N . HIS A 1 325 ? 26.113 23.470 -36.729 1.00 90.62 325 HIS A N 1
ATOM 2538 C CA . HIS A 1 325 ? 27.117 24.307 -36.068 1.00 90.62 325 HIS A CA 1
ATOM 2539 C C . HIS A 1 325 ? 26.488 25.366 -35.146 1.00 90.62 325 HIS A C 1
ATOM 2541 O O . HIS A 1 325 ? 26.986 25.618 -34.042 1.00 90.62 325 HIS A O 1
ATOM 2547 N N . ASN A 1 326 ? 25.361 25.948 -35.560 1.00 92.56 326 ASN A N 1
ATOM 2548 C CA . ASN A 1 326 ? 24.576 26.868 -34.741 1.00 92.56 326 ASN A CA 1
ATOM 2549 C C . ASN A 1 326 ? 23.942 26.155 -33.539 1.00 92.56 326 ASN A C 1
ATOM 2551 O O . ASN A 1 326 ? 24.012 26.671 -32.424 1.00 92.56 326 ASN A O 1
ATOM 2555 N N . GLU A 1 327 ? 23.400 24.951 -33.729 1.00 93.31 327 GLU A N 1
ATOM 2556 C CA . GLU A 1 327 ? 22.862 24.112 -32.652 1.00 93.31 327 GLU A CA 1
ATOM 2557 C C . GLU A 1 327 ? 23.961 23.701 -31.661 1.00 93.31 327 GLU A C 1
ATOM 2559 O O . GLU A 1 327 ? 23.785 23.852 -30.454 1.00 93.31 327 GLU A O 1
ATOM 2564 N N . ILE A 1 328 ? 25.142 23.295 -32.140 1.00 89.56 328 ILE A N 1
ATOM 2565 C CA . ILE A 1 328 ? 26.310 23.005 -31.291 1.00 89.56 328 ILE A CA 1
ATOM 2566 C C . ILE A 1 328 ? 26.731 24.247 -30.500 1.00 89.56 328 ILE A C 1
ATOM 2568 O O . ILE A 1 328 ? 27.027 24.145 -29.307 1.00 89.56 328 ILE A O 1
ATOM 2572 N N . SER A 1 329 ? 26.738 25.428 -31.120 1.00 92.56 329 SER A N 1
ATOM 2573 C CA . SER A 1 329 ? 27.085 26.686 -30.447 1.00 92.56 329 SER A CA 1
ATOM 2574 C C . SER A 1 329 ? 26.057 27.077 -29.379 1.00 92.56 329 SER A C 1
ATOM 2576 O O . SER A 1 329 ? 26.441 27.493 -28.282 1.00 92.56 329 SER A O 1
ATOM 2578 N N . GLN A 1 330 ? 24.764 26.889 -29.657 1.00 90.75 330 GLN A N 1
ATOM 2579 C CA . GLN A 1 330 ? 23.668 27.133 -28.715 1.00 90.75 330 GLN A CA 1
ATOM 2580 C C . GLN A 1 330 ? 23.681 26.138 -27.552 1.00 90.75 330 GLN A C 1
ATOM 2582 O O . GLN A 1 330 ? 23.611 26.553 -26.395 1.00 90.75 330 GLN A O 1
ATOM 2587 N N . LEU A 1 331 ? 23.845 24.843 -27.830 1.00 88.44 331 LEU A N 1
ATOM 2588 C CA . LEU A 1 331 ? 23.980 23.807 -26.807 1.00 88.44 331 LEU A CA 1
ATOM 2589 C C . LEU A 1 331 ? 25.230 24.041 -25.959 1.00 88.44 331 LEU A C 1
ATOM 2591 O O . LEU A 1 331 ? 25.162 23.964 -24.738 1.00 88.44 331 LEU A O 1
ATOM 2595 N N . SER A 1 332 ? 26.348 24.434 -26.568 1.00 88.75 332 SER A N 1
ATOM 2596 C CA . SER A 1 332 ? 27.570 24.782 -25.835 1.00 88.75 332 SER A CA 1
ATOM 2597 C C . SER A 1 332 ? 27.385 26.008 -24.937 1.00 88.75 332 SER A C 1
ATOM 2599 O O . SER A 1 332 ? 27.957 26.061 -23.848 1.00 88.75 332 SER A O 1
ATOM 2601 N N . ALA A 1 333 ? 26.605 27.005 -25.366 1.00 88.81 333 ALA A N 1
ATOM 2602 C CA . ALA A 1 333 ? 26.253 28.155 -24.535 1.00 88.81 333 ALA A CA 1
ATOM 2603 C C . ALA A 1 333 ? 25.298 27.762 -23.394 1.00 88.81 333 ALA A C 1
ATOM 2605 O O . ALA A 1 333 ? 25.505 28.186 -22.258 1.00 88.81 333 ALA A O 1
ATOM 2606 N N . SER A 1 334 ? 24.312 26.902 -23.670 1.00 89.44 334 SER A N 1
ATOM 2607 C CA . SER A 1 334 ? 23.382 26.362 -22.673 1.00 89.44 334 SER A CA 1
ATOM 2608 C C . SER A 1 334 ? 24.114 25.536 -21.613 1.00 89.44 334 SER A C 1
ATOM 2610 O O . SER A 1 334 ? 23.969 25.820 -20.426 1.00 89.44 334 SER A O 1
ATOM 2612 N N . VAL A 1 335 ? 24.994 24.615 -22.019 1.00 86.75 335 VAL A N 1
ATOM 2613 C CA . VAL A 1 335 ? 25.832 23.813 -21.114 1.00 86.75 335 VAL A CA 1
ATOM 2614 C C . VAL A 1 335 ? 26.736 24.708 -20.271 1.00 86.75 335 VAL A C 1
ATOM 2616 O O . VAL A 1 335 ? 26.796 24.525 -19.061 1.00 86.75 335 VAL A O 1
ATOM 2619 N N . ARG A 1 336 ? 27.377 25.728 -20.863 1.00 90.12 336 ARG A N 1
ATOM 2620 C CA . ARG A 1 336 ? 28.177 26.700 -20.097 1.00 90.12 336 ARG A CA 1
ATOM 2621 C C . ARG A 1 336 ? 27.335 27.461 -19.073 1.00 90.12 336 ARG A C 1
ATOM 2623 O O . ARG A 1 336 ? 27.764 27.597 -17.934 1.00 90.12 336 ARG A O 1
ATOM 2630 N N . SER A 1 337 ? 26.136 27.911 -19.441 1.00 82.69 337 SER A N 1
ATOM 2631 C CA . SER A 1 337 ? 25.237 28.596 -18.504 1.00 82.69 337 SER A CA 1
ATOM 2632 C C . SER A 1 337 ? 24.773 27.673 -17.369 1.00 82.69 337 SER A C 1
ATOM 2634 O O . SER A 1 337 ? 24.882 28.049 -16.204 1.00 82.69 337 SER A O 1
ATOM 2636 N N . ALA A 1 338 ? 24.381 26.435 -17.685 1.00 74.56 338 ALA A N 1
ATOM 2637 C CA . ALA A 1 338 ? 23.984 25.422 -16.710 1.00 74.56 338 ALA A CA 1
ATOM 2638 C C . ALA A 1 338 ? 25.144 25.029 -15.780 1.00 74.56 338 ALA A C 1
ATOM 2640 O O . ALA A 1 338 ? 24.947 24.786 -14.590 1.00 74.56 338 ALA A O 1
ATOM 2641 N N . GLN A 1 339 ? 26.371 25.011 -16.302 1.00 86.25 339 GLN A N 1
ATOM 2642 C CA . GLN A 1 339 ? 27.566 24.768 -15.509 1.00 86.25 339 GLN A CA 1
ATOM 2643 C C . GLN A 1 339 ? 27.844 25.929 -14.547 1.00 86.25 339 GLN A C 1
ATOM 2645 O O . GLN A 1 339 ? 28.061 25.687 -13.362 1.00 86.25 339 GLN A O 1
ATOM 2650 N N . THR A 1 340 ? 27.737 27.184 -14.999 1.00 85.88 340 THR A N 1
ATOM 2651 C CA . THR A 1 340 ? 27.893 28.344 -14.105 1.00 85.88 340 THR A CA 1
ATOM 2652 C C . THR A 1 340 ? 26.820 28.402 -13.014 1.00 85.88 340 THR A C 1
ATOM 2654 O O . THR A 1 340 ? 27.132 28.746 -11.873 1.00 85.88 340 THR A O 1
ATOM 2657 N N . THR A 1 341 ? 25.571 28.015 -13.311 1.00 77.38 341 THR A N 1
ATOM 2658 C CA . THR A 1 341 ? 24.509 27.946 -12.294 1.00 77.38 341 THR A CA 1
ATOM 2659 C C . THR A 1 341 ? 24.777 26.823 -11.296 1.00 77.38 341 THR A C 1
ATOM 2661 O O . THR A 1 341 ? 24.741 27.074 -10.092 1.00 77.38 341 THR A O 1
ATOM 2664 N N . ALA A 1 342 ? 25.156 25.629 -11.763 1.00 72.50 342 ALA A N 1
ATOM 2665 C CA . ALA A 1 342 ? 25.487 24.496 -10.896 1.00 72.50 342 ALA A CA 1
ATOM 2666 C C . ALA A 1 342 ? 26.697 24.780 -9.986 1.00 72.50 342 ALA A C 1
ATOM 2668 O O . ALA A 1 342 ? 26.684 24.432 -8.805 1.00 72.50 342 ALA A O 1
ATOM 2669 N N . GLU A 1 343 ? 27.731 25.451 -10.499 1.00 82.81 343 GLU A N 1
ATOM 2670 C CA . GLU A 1 343 ? 28.889 25.884 -9.708 1.00 82.81 343 GLU A CA 1
ATOM 2671 C C . GLU A 1 343 ? 28.486 26.910 -8.634 1.00 82.81 343 GLU A C 1
ATOM 2673 O O . GLU A 1 343 ? 28.919 26.796 -7.484 1.00 82.81 343 GLU A O 1
ATOM 2678 N N . SER A 1 344 ? 27.598 27.858 -8.963 1.00 82.25 344 SER A N 1
ATOM 2679 C CA . SER A 1 344 ? 27.083 28.842 -7.999 1.00 82.25 344 SER A CA 1
ATOM 2680 C C . SER A 1 344 ? 26.211 28.212 -6.901 1.00 82.25 344 SER A C 1
ATOM 2682 O O . SER A 1 344 ? 26.342 28.558 -5.725 1.00 82.25 344 SER A O 1
ATOM 2684 N N . GLU A 1 345 ? 25.377 27.230 -7.253 1.00 73.75 345 GLU A N 1
ATOM 2685 C CA . GLU A 1 345 ? 24.524 26.488 -6.318 1.00 73.75 345 GLU A CA 1
ATOM 2686 C C . GLU A 1 345 ? 25.346 25.570 -5.416 1.00 73.75 345 GLU A C 1
ATOM 2688 O O . GLU A 1 345 ? 25.118 25.513 -4.207 1.00 73.75 345 GLU A O 1
ATOM 2693 N N . SER A 1 346 ? 26.355 24.903 -5.981 1.00 78.38 346 SER A N 1
ATOM 2694 C CA . SER A 1 346 ? 27.323 24.109 -5.227 1.00 78.38 346 SER A CA 1
ATOM 2695 C C . SER A 1 346 ? 28.080 24.982 -4.221 1.00 78.38 346 SER A C 1
ATOM 2697 O O . SER A 1 346 ? 28.174 24.632 -3.040 1.00 78.38 346 SER A O 1
ATOM 2699 N N . ALA A 1 347 ? 28.532 26.173 -4.633 1.00 79.75 347 ALA A N 1
ATOM 2700 C CA . ALA A 1 347 ? 29.164 27.138 -3.738 1.00 79.75 347 ALA A CA 1
ATOM 2701 C C . ALA A 1 347 ? 28.214 27.571 -2.603 1.00 79.75 347 ALA A C 1
ATOM 2703 O O . ALA A 1 347 ? 28.588 27.481 -1.431 1.00 79.75 347 ALA A O 1
ATOM 2704 N N . ALA A 1 348 ? 26.963 27.930 -2.908 1.00 78.00 348 ALA A N 1
ATOM 2705 C CA . ALA A 1 348 ? 25.961 28.292 -1.902 1.00 78.00 348 ALA A CA 1
ATOM 2706 C C . ALA A 1 348 ? 25.653 27.135 -0.928 1.00 78.00 348 ALA A C 1
ATOM 2708 O O . ALA A 1 348 ? 25.619 27.329 0.291 1.00 78.00 348 ALA A O 1
ATOM 2709 N N . ALA A 1 349 ? 25.511 25.908 -1.434 1.00 75.69 349 ALA A N 1
ATOM 2710 C CA . ALA A 1 349 ? 25.300 24.715 -0.619 1.00 75.69 349 ALA A CA 1
ATOM 2711 C C . ALA A 1 349 ? 26.499 24.427 0.301 1.00 75.69 349 ALA A C 1
ATOM 2713 O O . ALA A 1 349 ? 26.318 24.069 1.468 1.00 75.69 349 ALA A O 1
ATOM 2714 N N . THR A 1 350 ? 27.735 24.628 -0.174 1.00 80.81 350 THR A N 1
ATOM 2715 C CA . THR A 1 350 ? 28.927 24.491 0.678 1.00 80.81 350 THR A CA 1
ATOM 2716 C C . THR A 1 350 ? 28.989 25.558 1.775 1.00 80.81 350 THR A C 1
ATOM 2718 O O . THR A 1 350 ? 29.350 25.231 2.910 1.00 80.81 350 THR A O 1
ATOM 2721 N N . MET A 1 351 ? 28.566 26.796 1.497 1.00 79.94 351 MET A N 1
ATOM 2722 C CA . MET A 1 351 ? 28.458 27.860 2.503 1.00 79.94 351 MET A CA 1
ATOM 2723 C C . MET A 1 351 ? 27.409 27.533 3.573 1.00 79.94 351 MET A C 1
ATOM 2725 O O . MET A 1 351 ? 27.689 27.654 4.765 1.00 79.94 351 MET A O 1
ATOM 2729 N N . LEU A 1 352 ? 26.235 27.033 3.177 1.00 79.94 352 LEU A N 1
ATOM 2730 C CA . LEU A 1 352 ? 25.206 26.594 4.126 1.00 79.94 352 LEU A CA 1
ATOM 2731 C C . LEU A 1 352 ? 25.687 25.407 4.967 1.00 79.94 352 LEU A C 1
ATOM 2733 O O . LEU A 1 352 ? 25.563 25.425 6.190 1.00 79.94 352 LEU A O 1
ATOM 2737 N N . ARG A 1 353 ? 26.309 24.399 4.343 1.00 82.12 353 ARG A N 1
ATOM 2738 C CA . ARG A 1 353 ? 26.841 23.220 5.044 1.00 82.12 353 ARG A CA 1
ATOM 2739 C C . ARG A 1 353 ? 27.916 23.593 6.064 1.00 82.12 353 ARG A C 1
ATOM 2741 O O . ARG A 1 353 ? 27.890 23.084 7.180 1.00 82.12 353 ARG A O 1
ATOM 2748 N N . THR A 1 354 ? 28.837 24.484 5.699 1.00 84.44 354 THR A N 1
ATOM 2749 C CA . THR A 1 354 ? 29.892 24.970 6.606 1.00 84.44 354 THR A CA 1
ATOM 2750 C C . THR A 1 354 ? 29.343 25.868 7.718 1.00 84.44 354 THR A C 1
ATOM 2752 O O . THR A 1 354 ? 29.844 25.832 8.841 1.00 84.44 354 THR A O 1
ATOM 2755 N N . GLY A 1 355 ? 28.288 26.641 7.447 1.00 84.88 355 GLY A N 1
ATOM 2756 C CA . GLY A 1 355 ? 27.577 27.403 8.471 1.00 84.88 355 GLY A CA 1
ATOM 2757 C C . GLY A 1 355 ? 26.834 26.503 9.464 1.00 84.88 355 GLY A C 1
ATOM 2758 O O . GLY A 1 355 ? 26.926 26.722 10.671 1.00 84.88 355 GLY A O 1
ATOM 2759 N N . VAL A 1 356 ? 26.165 25.446 8.989 1.00 84.75 356 VAL A N 1
ATOM 2760 C CA . VAL A 1 356 ? 25.465 24.470 9.844 1.00 84.75 356 VAL A CA 1
ATOM 2761 C C . VAL A 1 356 ? 26.443 23.689 10.717 1.00 84.75 356 VAL A C 1
ATOM 2763 O O . VAL A 1 356 ? 26.193 23.537 11.911 1.00 84.75 356 VAL A O 1
ATOM 2766 N N . THR A 1 357 ? 27.581 23.235 10.181 1.00 86.31 357 THR A N 1
ATOM 2767 C CA . THR A 1 357 ? 28.602 22.565 11.004 1.00 86.31 357 THR A CA 1
ATOM 2768 C C . THR A 1 357 ? 29.188 23.497 12.060 1.00 86.31 357 THR A C 1
ATOM 2770 O O . THR A 1 357 ? 29.395 23.065 13.193 1.00 86.31 357 THR A O 1
ATOM 2773 N N . ARG A 1 358 ? 29.379 24.784 11.739 1.00 87.62 358 ARG A N 1
ATOM 2774 C CA . ARG A 1 358 ? 29.793 25.804 12.713 1.00 87.62 358 ARG A CA 1
ATOM 2775 C C . ARG A 1 358 ? 28.725 26.035 13.786 1.00 87.62 358 ARG A C 1
ATOM 2777 O O . ARG A 1 358 ? 29.058 26.119 14.962 1.00 87.62 358 ARG A O 1
ATOM 2784 N N . ALA A 1 359 ? 27.446 26.104 13.423 1.00 85.75 359 ALA A N 1
ATOM 2785 C CA . ALA A 1 359 ? 26.359 26.228 14.395 1.00 85.75 359 ALA A CA 1
ATOM 2786 C C . ALA A 1 359 ? 26.292 24.994 15.313 1.00 85.75 359 ALA A C 1
ATOM 2788 O O . ALA A 1 359 ? 26.218 25.136 16.533 1.00 85.75 359 ALA A O 1
ATOM 2789 N N . LEU A 1 360 ? 26.414 23.791 14.745 1.00 87.88 360 LEU A N 1
ATOM 2790 C CA . LEU A 1 360 ? 26.436 22.536 15.495 1.00 87.88 360 LEU A CA 1
ATOM 2791 C C . LEU A 1 360 ? 27.608 22.483 16.481 1.00 87.88 360 LEU A C 1
ATOM 2793 O O . LEU A 1 360 ? 27.401 22.151 17.645 1.00 87.88 360 LEU A O 1
ATOM 2797 N N . SER A 1 361 ? 28.821 22.868 16.066 1.00 86.75 361 SER A N 1
ATOM 2798 C CA . SER A 1 361 ? 29.977 22.887 16.972 1.00 86.75 361 SER A CA 1
ATOM 2799 C C . SER A 1 361 ? 29.780 23.845 18.148 1.00 86.75 361 SER A C 1
ATOM 2801 O O . SER A 1 361 ? 30.226 23.553 19.254 1.00 86.75 361 SER A O 1
ATOM 2803 N N . ARG A 1 362 ? 29.074 24.965 17.940 1.00 84.75 362 ARG A N 1
ATOM 2804 C CA . ARG A 1 362 ? 28.749 25.923 19.009 1.00 84.75 362 ARG A CA 1
ATOM 2805 C C . ARG A 1 362 ? 27.675 25.411 19.956 1.00 84.75 362 ARG A C 1
ATOM 2807 O O . ARG A 1 362 ? 27.802 25.595 21.162 1.00 84.75 362 ARG A O 1
ATOM 2814 N N . VAL A 1 363 ? 26.646 24.738 19.440 1.00 86.88 363 VAL A N 1
ATOM 2815 C CA . VAL A 1 363 ? 25.643 24.064 20.280 1.00 86.88 363 VAL A CA 1
ATOM 2816 C C . VAL A 1 363 ? 26.307 22.987 21.135 1.00 86.88 363 VAL A C 1
ATOM 2818 O O . VAL A 1 363 ? 26.052 22.923 22.334 1.00 86.88 363 VAL A O 1
ATOM 2821 N N . SER A 1 364 ? 27.216 22.198 20.559 1.00 85.88 364 SER A N 1
ATOM 2822 C CA . SER A 1 364 ? 27.999 21.211 21.307 1.00 85.88 364 SER A CA 1
ATOM 2823 C C . SER A 1 364 ? 28.911 21.861 22.352 1.00 85.88 364 SER A C 1
ATOM 2825 O O . SER A 1 364 ? 28.993 21.368 23.472 1.00 85.88 364 SER A O 1
ATOM 2827 N N . ALA A 1 365 ? 29.549 22.995 22.040 1.00 82.50 365 ALA A N 1
ATOM 2828 C CA . ALA A 1 365 ? 30.339 23.750 23.015 1.00 82.50 365 ALA A CA 1
ATOM 2829 C C . ALA A 1 365 ? 29.472 24.269 24.175 1.00 82.50 365 ALA A C 1
ATOM 2831 O O . ALA A 1 365 ? 29.850 24.113 25.331 1.00 82.50 365 ALA A O 1
ATOM 2832 N N . LEU A 1 366 ? 28.283 24.811 23.890 1.00 81.88 366 LEU A N 1
ATOM 2833 C CA . LEU A 1 366 ? 27.305 25.220 24.906 1.00 81.88 366 LEU A CA 1
ATOM 2834 C C . LEU A 1 366 ? 26.825 24.039 25.757 1.00 81.88 366 LEU A C 1
ATOM 2836 O O . LEU A 1 366 ? 26.686 24.181 26.971 1.00 81.88 366 LEU A O 1
ATOM 2840 N N . HIS A 1 367 ? 26.598 22.878 25.141 1.00 80.25 367 HIS A N 1
ATOM 2841 C CA . HIS A 1 367 ? 26.212 21.655 25.840 1.00 80.25 367 HIS A CA 1
ATOM 2842 C C . HIS A 1 367 ? 27.315 21.173 26.791 1.00 80.25 367 HIS A C 1
ATOM 2844 O O . HIS A 1 367 ? 27.041 20.897 27.957 1.00 80.25 367 HIS A O 1
ATOM 2850 N N . ASN A 1 368 ? 28.569 21.162 26.336 1.00 79.69 368 ASN A N 1
ATOM 2851 C CA . ASN A 1 368 ? 29.717 20.793 27.165 1.00 79.69 368 ASN A CA 1
ATOM 2852 C C . ASN A 1 368 ? 29.952 21.815 28.291 1.00 79.69 368 ASN A C 1
ATOM 2854 O O . ASN A 1 368 ? 30.137 21.432 29.440 1.00 79.69 368 ASN A O 1
ATOM 2858 N N . LEU A 1 369 ? 29.833 23.119 28.009 1.00 74.00 369 LEU A N 1
ATOM 2859 C CA . LEU A 1 369 ? 29.901 24.181 29.024 1.00 74.00 369 LEU A CA 1
ATOM 2860 C C . LEU A 1 369 ? 28.781 24.069 30.069 1.00 74.00 369 LEU A C 1
ATOM 2862 O O . LEU A 1 369 ? 28.983 24.427 31.230 1.00 74.00 369 LEU A O 1
ATOM 2866 N N . HIS A 1 370 ? 27.600 23.590 29.676 1.00 69.94 370 HIS A N 1
ATOM 2867 C CA . HIS A 1 370 ? 26.517 23.279 30.605 1.00 69.94 370 HIS A CA 1
ATOM 2868 C C . HIS A 1 370 ? 26.825 22.037 31.454 1.00 69.94 370 HIS A C 1
ATOM 2870 O O . HIS A 1 370 ? 26.507 22.039 32.637 1.00 69.94 370 HIS A O 1
ATOM 2876 N N . GLY A 1 371 ? 27.483 21.018 30.895 1.00 67.12 371 GLY A N 1
ATOM 2877 C CA . GLY A 1 371 ? 27.931 19.836 31.639 1.00 67.12 371 GLY A CA 1
ATOM 2878 C C . GLY A 1 371 ? 29.050 20.126 32.648 1.00 67.12 371 GLY A C 1
ATOM 2879 O O . GLY A 1 371 ? 28.966 19.689 33.792 1.00 67.12 371 GLY A O 1
ATOM 2880 N N . ASP A 1 372 ? 30.060 20.906 32.254 1.00 64.06 372 ASP A N 1
ATOM 2881 C CA . ASP A 1 372 ? 31.285 21.115 33.045 1.00 64.06 372 ASP A CA 1
ATOM 2882 C C . ASP A 1 372 ? 31.177 22.274 34.050 1.00 64.06 372 ASP A C 1
ATOM 2884 O O . ASP A 1 372 ? 31.791 22.265 35.119 1.00 64.06 372 ASP A O 1
ATOM 2888 N N . CYS A 1 373 ? 30.414 23.313 33.703 1.00 57.59 373 CYS A N 1
ATOM 2889 C CA . CYS A 1 373 ? 30.283 24.542 34.492 1.00 57.59 373 CYS A CA 1
ATOM 2890 C C . CYS A 1 373 ? 28.839 24.818 34.936 1.00 57.59 373 CYS A C 1
ATOM 2892 O O . CYS A 1 373 ? 28.580 25.840 35.577 1.00 57.59 373 CYS A O 1
ATOM 2894 N N . GLY A 1 374 ? 27.918 23.899 34.631 1.00 62.44 374 GLY A N 1
ATOM 2895 C CA . GLY A 1 374 ? 26.545 23.904 35.109 1.00 62.44 374 GLY A CA 1
ATOM 2896 C C . GLY A 1 374 ? 26.485 23.896 36.638 1.00 62.44 374 GLY A C 1
ATOM 2897 O O . GLY A 1 374 ? 27.160 23.094 37.287 1.00 62.44 374 GLY A O 1
ATOM 2898 N N . PRO A 1 375 ? 25.695 24.774 37.253 1.00 56.59 375 PRO A N 1
ATOM 2899 C CA . PRO A 1 375 ? 25.506 24.764 38.694 1.00 56.59 375 PRO A CA 1
ATOM 2900 C C . PRO A 1 375 ? 24.658 23.557 39.091 1.00 56.59 375 PRO A C 1
ATOM 2902 O O . PRO A 1 375 ? 23.452 23.531 38.864 1.00 56.59 375 PRO A O 1
ATOM 2905 N N . LEU A 1 376 ? 25.300 22.539 39.658 1.00 60.03 376 LEU A N 1
ATOM 2906 C CA . LEU A 1 376 ? 24.613 21.388 40.234 1.00 60.03 376 LEU A CA 1
ATOM 2907 C C . LEU A 1 376 ? 24.006 21.794 41.585 1.00 60.03 376 LEU A C 1
ATOM 2909 O O . LEU A 1 376 ? 24.675 22.436 42.398 1.00 60.03 376 LEU A O 1
ATOM 2913 N N . GLU A 1 377 ? 22.749 21.416 41.836 1.00 55.84 377 GLU A N 1
ATOM 2914 C CA . GLU A 1 377 ? 22.042 21.722 43.094 1.00 55.84 377 GLU A CA 1
ATOM 2915 C C . GLU A 1 377 ? 22.680 21.052 44.331 1.00 55.84 377 GLU A C 1
ATOM 2917 O O . GLU A 1 377 ? 22.413 21.460 45.461 1.00 55.84 377 GLU A O 1
ATOM 2922 N N . ASP A 1 378 ? 23.580 20.083 44.132 1.00 55.22 378 ASP A N 1
ATOM 2923 C CA . ASP A 1 378 ? 24.028 19.153 45.174 1.00 55.22 378 ASP A CA 1
ATOM 2924 C C . ASP A 1 378 ? 25.427 19.403 45.769 1.00 55.22 378 ASP A C 1
ATOM 2926 O O . ASP A 1 378 ? 25.907 18.586 46.556 1.00 55.22 378 ASP A O 1
ATOM 2930 N N . GLU A 1 379 ? 26.091 20.538 45.515 1.00 53.91 379 GLU A N 1
ATOM 2931 C CA . GLU A 1 379 ? 27.342 20.852 46.235 1.00 53.91 379 GLU A CA 1
ATOM 2932 C C . GLU A 1 379 ? 27.081 21.451 47.627 1.00 53.91 379 GLU A C 1
ATOM 2934 O O . GLU A 1 379 ? 27.306 22.635 47.913 1.00 53.91 379 GLU A O 1
ATOM 2939 N N . LYS A 1 380 ? 26.626 20.577 48.530 1.00 53.50 380 LYS A N 1
ATOM 2940 C CA . LYS A 1 380 ? 26.805 20.717 49.976 1.00 53.50 380 LYS A CA 1
ATOM 2941 C C . LYS A 1 380 ? 28.247 20.339 50.324 1.00 53.50 380 LYS A C 1
ATOM 2943 O O . LYS A 1 380 ? 28.477 19.220 50.760 1.00 53.50 380 LYS A O 1
ATOM 2948 N N . ASN A 1 381 ? 29.209 21.233 50.086 1.00 50.97 381 ASN A N 1
ATOM 2949 C CA . ASN A 1 381 ? 30.340 21.446 51.000 1.00 50.97 381 ASN A CA 1
ATOM 2950 C C . ASN A 1 381 ? 31.279 22.589 50.554 1.00 50.97 381 ASN A C 1
ATOM 2952 O O . ASN A 1 381 ? 31.689 22.707 49.405 1.00 50.97 381 ASN A O 1
ATOM 2956 N N . GLU A 1 382 ? 31.605 23.421 51.544 1.00 51.41 382 GLU A N 1
ATOM 2957 C CA . GLU A 1 382 ? 32.852 24.181 51.745 1.00 51.41 382 GLU A CA 1
ATOM 2958 C C . GLU A 1 382 ? 33.257 25.375 50.859 1.00 51.41 382 GLU A C 1
ATOM 2960 O O . GLU A 1 382 ? 34.148 26.112 51.276 1.00 51.41 382 GLU A O 1
ATOM 2965 N N . SER A 1 383 ? 32.586 25.711 49.751 1.00 53.53 383 SER A N 1
ATOM 2966 C CA . SER A 1 383 ? 32.839 27.004 49.077 1.00 53.53 383 SER A CA 1
ATOM 2967 C C . SER A 1 383 ? 31.710 28.016 49.322 1.00 53.53 383 SER A C 1
ATOM 2969 O O . SER A 1 383 ? 30.535 27.765 49.052 1.00 53.53 383 SER A O 1
ATOM 2971 N N . GLY A 1 384 ? 32.055 29.166 49.915 1.00 61.78 384 GLY A N 1
ATOM 2972 C CA . GLY A 1 384 ? 31.096 30.206 50.299 1.00 61.78 384 GLY A CA 1
ATOM 2973 C C . GLY A 1 384 ? 30.266 30.742 49.123 1.00 61.78 384 GLY A C 1
ATOM 2974 O O . GLY A 1 384 ? 30.640 30.604 47.959 1.00 61.78 384 GLY A O 1
ATOM 2975 N N . VAL A 1 385 ? 29.150 31.415 49.433 1.00 63.41 385 VAL A N 1
ATOM 2976 C CA . VAL A 1 385 ? 28.204 32.004 48.456 1.00 63.41 385 VAL A CA 1
ATOM 2977 C C . VAL A 1 385 ? 28.919 32.802 47.352 1.00 63.41 385 VAL A C 1
ATOM 2979 O O . VAL A 1 385 ? 28.532 32.717 46.191 1.00 63.41 385 VAL A O 1
ATOM 2982 N N . SER A 1 386 ? 30.012 33.497 47.689 1.00 69.44 386 SER A N 1
ATOM 2983 C CA . SER A 1 386 ? 30.848 34.266 46.754 1.00 69.44 386 SER A CA 1
ATOM 2984 C C . SER A 1 386 ? 31.551 33.411 45.682 1.00 69.44 386 SER A C 1
ATOM 2986 O O . SER A 1 386 ? 31.592 33.793 44.512 1.00 69.44 386 SER A O 1
ATOM 2988 N N . ALA A 1 387 ? 32.050 32.220 46.032 1.00 67.44 387 ALA A N 1
ATOM 2989 C CA . ALA A 1 387 ? 32.690 31.312 45.076 1.00 67.44 387 ALA A CA 1
ATOM 2990 C C . ALA A 1 387 ? 31.658 30.697 44.117 1.00 67.44 387 ALA A C 1
ATOM 2992 O O . ALA A 1 387 ? 31.880 30.648 42.905 1.00 67.44 387 ALA A O 1
ATOM 2993 N N . ARG A 1 388 ? 30.484 30.323 44.646 1.00 67.12 388 ARG A N 1
ATOM 2994 C CA . ARG A 1 388 ? 29.351 29.848 43.843 1.00 67.12 388 ARG A CA 1
ATOM 2995 C C . ARG A 1 388 ? 28.850 30.940 42.895 1.00 67.12 388 ARG A C 1
ATOM 2997 O O . ARG A 1 388 ? 28.702 30.681 41.705 1.00 67.12 388 ARG A O 1
ATOM 3004 N N . ALA A 1 389 ? 28.662 32.166 43.386 1.00 71.00 389 ALA A N 1
ATOM 3005 C CA . ALA A 1 389 ? 28.273 33.316 42.568 1.00 71.00 389 ALA A CA 1
ATOM 3006 C C . ALA A 1 389 ? 29.314 33.633 41.481 1.00 71.00 389 ALA A C 1
ATOM 3008 O O . ALA A 1 389 ? 28.951 33.889 40.336 1.00 71.00 389 ALA A O 1
ATOM 3009 N N . SER A 1 390 ? 30.608 33.538 41.801 1.00 73.81 390 SER A N 1
ATOM 3010 C CA . SER A 1 390 ? 31.688 33.727 40.824 1.00 73.81 390 SER A CA 1
ATOM 3011 C C . SER A 1 390 ? 31.654 32.671 39.715 1.00 73.81 390 SER A C 1
ATOM 3013 O O . SER A 1 390 ? 31.801 33.027 38.550 1.00 73.81 390 SER A O 1
ATOM 3015 N N . LYS A 1 391 ? 31.386 31.398 40.049 1.00 72.00 391 LYS A N 1
ATOM 3016 C CA . LYS A 1 391 ? 31.230 30.297 39.077 1.00 72.00 391 LYS A CA 1
ATOM 3017 C C . LYS A 1 391 ? 29.988 30.472 38.190 1.00 72.00 391 LYS A C 1
ATOM 3019 O O . LYS A 1 391 ? 30.057 30.259 36.983 1.00 72.00 391 LYS A O 1
ATOM 3024 N N . TRP A 1 392 ? 28.871 30.926 38.763 1.00 72.06 392 TRP A N 1
ATOM 3025 C CA . TRP A 1 392 ? 27.668 31.291 38.003 1.00 72.06 392 TRP A CA 1
ATOM 3026 C C . TRP A 1 392 ? 27.927 32.447 37.032 1.00 72.06 392 TRP A C 1
ATOM 3028 O O . TRP A 1 392 ? 27.515 32.384 35.877 1.00 72.06 392 TRP A O 1
ATOM 3038 N N . LEU A 1 393 ? 28.625 33.494 37.478 1.00 78.25 393 LEU A N 1
ATOM 3039 C CA . LEU A 1 393 ? 28.934 34.664 36.655 1.00 78.25 393 LEU A CA 1
ATOM 3040 C C . LEU A 1 393 ? 29.906 34.338 35.517 1.00 78.25 393 LEU A C 1
ATOM 3042 O O . LEU A 1 393 ? 29.735 34.844 34.407 1.00 78.25 393 LEU A O 1
ATOM 3046 N N . THR A 1 394 ? 30.915 33.498 35.761 1.00 77.75 394 THR A N 1
ATOM 3047 C CA . THR A 1 394 ? 31.826 33.043 34.702 1.00 77.75 394 THR A CA 1
ATOM 3048 C C . THR A 1 394 ? 31.105 32.148 33.701 1.00 77.75 394 THR A C 1
ATOM 3050 O O . THR A 1 394 ? 31.238 32.382 32.500 1.00 77.75 394 THR A O 1
ATOM 3053 N N . TRP A 1 395 ? 30.273 31.207 34.161 1.00 81.19 395 TRP A N 1
ATOM 3054 C CA . TRP A 1 395 ? 29.428 30.396 33.281 1.00 81.19 395 TRP A CA 1
ATOM 3055 C C . TRP A 1 395 ? 28.487 31.263 32.439 1.00 81.19 395 TRP A C 1
ATOM 3057 O O . TRP A 1 395 ? 28.428 31.099 31.222 1.00 81.19 395 TRP A O 1
ATOM 3067 N N . TRP A 1 396 ? 27.809 32.237 33.049 1.00 78.75 396 TRP A N 1
ATOM 3068 C CA . TRP A 1 396 ? 26.895 33.144 32.352 1.00 78.75 396 TRP A CA 1
ATOM 3069 C C . TRP A 1 396 ? 27.613 34.010 31.308 1.00 78.75 396 TRP A C 1
ATOM 3071 O O . TRP A 1 396 ? 27.116 34.189 30.200 1.00 78.75 396 TRP A O 1
ATOM 3081 N N . ARG A 1 397 ? 28.823 34.500 31.609 1.00 82.25 397 ARG A N 1
ATOM 3082 C CA . ARG A 1 397 ? 29.632 35.280 30.659 1.00 82.25 397 ARG A CA 1
ATOM 3083 C C . ARG A 1 397 ? 30.076 34.445 29.455 1.00 82.25 397 ARG A C 1
ATOM 3085 O O . ARG A 1 397 ? 29.969 34.913 28.324 1.00 82.25 397 ARG A O 1
ATOM 3092 N N . VAL A 1 398 ? 30.578 33.231 29.691 1.00 80.31 398 VAL A N 1
ATOM 3093 C CA . VAL A 1 398 ? 31.091 32.352 28.625 1.00 80.31 398 VAL A CA 1
ATOM 3094 C C . VAL A 1 398 ? 29.940 31.798 27.778 1.00 80.31 398 VAL A C 1
ATOM 3096 O O . VAL A 1 398 ? 29.995 31.871 26.553 1.00 80.31 398 VAL A O 1
ATOM 3099 N N . SER A 1 399 ? 28.854 31.340 28.409 1.00 80.62 399 SER A N 1
ATOM 3100 C CA . SER A 1 399 ? 27.644 30.900 27.698 1.00 80.62 399 SER A CA 1
ATOM 3101 C C . SER A 1 399 ? 26.963 32.047 26.946 1.00 80.62 399 SER A C 1
ATOM 3103 O O . SER A 1 399 ? 26.528 31.853 25.816 1.00 80.62 399 SER A O 1
ATOM 3105 N N . GLY A 1 400 ? 26.935 33.259 27.507 1.00 81.62 400 GLY A N 1
ATOM 3106 C CA . GLY A 1 400 ? 26.436 34.456 26.829 1.00 81.62 400 GLY A CA 1
ATOM 3107 C C . GLY A 1 400 ? 27.245 34.821 25.579 1.00 81.62 400 GLY A C 1
ATOM 3108 O O . GLY A 1 400 ? 26.657 35.161 24.553 1.00 81.62 400 GLY A O 1
ATOM 3109 N N . GLY A 1 401 ? 28.577 34.694 25.631 1.00 83.12 401 GLY A N 1
ATOM 3110 C CA . GLY A 1 401 ? 29.452 34.875 24.467 1.00 83.12 401 GLY A CA 1
ATOM 3111 C C . GLY A 1 401 ? 29.185 33.847 23.364 1.00 83.12 401 GLY A C 1
ATOM 3112 O O . GLY A 1 401 ? 29.022 34.216 22.200 1.00 83.12 401 GLY A O 1
ATOM 3113 N N . GLU A 1 402 ? 29.055 32.570 23.730 1.00 84.00 402 GLU A N 1
ATOM 3114 C CA . GLU A 1 402 ? 28.732 31.501 22.778 1.00 84.00 402 GLU A CA 1
ATOM 3115 C C . GLU A 1 402 ? 27.315 31.613 22.205 1.00 84.00 402 GLU A C 1
ATOM 3117 O O . GLU A 1 402 ? 27.123 31.366 21.017 1.00 84.00 402 GLU A O 1
ATOM 3122 N N . LEU A 1 403 ? 26.333 32.053 22.996 1.00 84.94 403 LEU A N 1
ATOM 3123 C CA . LEU A 1 403 ? 24.972 32.335 22.531 1.00 84.94 403 LEU A CA 1
ATOM 3124 C C . LEU A 1 403 ? 24.927 33.532 21.576 1.00 84.94 403 LEU A C 1
ATOM 3126 O O . LEU A 1 403 ? 24.245 33.471 20.555 1.00 84.94 403 LEU A O 1
ATOM 3130 N N . GLY A 1 404 ? 25.664 34.606 21.872 1.00 85.88 404 GLY A N 1
ATOM 3131 C CA . GLY A 1 404 ? 25.762 35.768 20.986 1.00 85.88 404 GLY A CA 1
ATOM 3132 C C . GLY A 1 404 ? 26.401 35.411 19.646 1.00 85.88 404 GLY A C 1
ATOM 3133 O O . GLY A 1 404 ? 25.946 35.836 18.586 1.00 85.88 404 GLY A O 1
ATOM 3134 N N . ALA A 1 405 ? 27.416 34.559 19.676 1.00 85.31 405 ALA A N 1
ATOM 3135 C CA . ALA A 1 405 ? 28.113 34.144 18.477 1.00 85.31 405 ALA A CA 1
ATOM 3136 C C . ALA A 1 405 ? 27.392 32.999 17.725 1.00 85.31 405 ALA A C 1
ATOM 3138 O O . ALA A 1 405 ? 27.485 32.932 16.501 1.00 85.31 405 ALA A O 1
ATOM 3139 N N . LEU A 1 406 ? 26.586 32.172 18.406 1.00 86.81 406 LEU A N 1
ATOM 3140 C CA . LEU A 1 406 ? 25.577 31.299 17.788 1.00 86.81 406 LEU A CA 1
ATOM 3141 C C . LEU A 1 406 ? 24.518 32.142 17.064 1.00 86.81 406 LEU A C 1
ATOM 3143 O O . LEU A 1 406 ? 24.200 31.868 15.908 1.00 86.81 406 LEU A O 1
ATOM 3147 N N . ALA A 1 407 ? 24.014 33.200 17.705 1.00 85.31 407 ALA A N 1
ATOM 3148 C CA . ALA A 1 407 ? 23.056 34.118 17.099 1.00 85.31 407 ALA A CA 1
ATOM 3149 C C . AL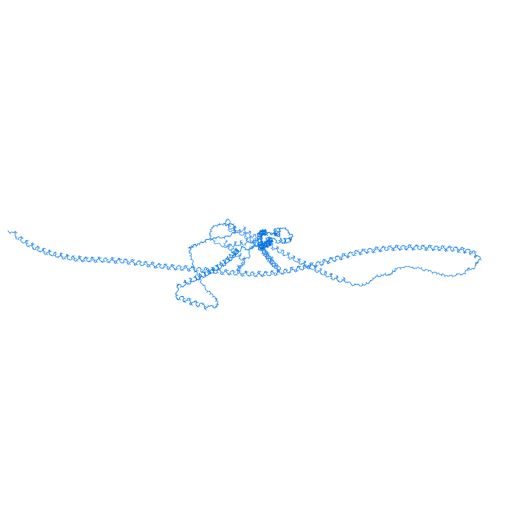A A 1 407 ? 23.634 34.810 15.853 1.00 85.31 407 ALA A C 1
ATOM 3151 O O . ALA A 1 407 ? 22.934 34.914 14.849 1.00 85.31 407 ALA A O 1
ATOM 3152 N N . ALA A 1 408 ? 24.915 35.198 15.870 1.00 86.44 408 ALA A N 1
ATOM 3153 C CA . ALA A 1 408 ? 25.605 35.711 14.686 1.00 86.44 408 ALA A CA 1
ATOM 3154 C C . ALA A 1 408 ? 25.665 34.666 13.554 1.00 86.44 408 ALA A C 1
ATOM 3156 O O . ALA A 1 408 ? 25.286 34.971 12.427 1.00 86.44 408 ALA A O 1
ATOM 3157 N N . THR A 1 409 ? 26.034 33.412 13.854 1.00 86.06 409 THR A N 1
ATOM 3158 C CA . THR A 1 409 ? 26.060 32.336 12.841 1.00 86.06 409 THR A CA 1
ATOM 3159 C C . THR A 1 409 ? 24.677 31.986 12.288 1.00 86.06 409 THR A C 1
ATOM 3161 O O . THR A 1 409 ? 24.547 31.685 11.105 1.00 86.06 409 THR A O 1
ATOM 3164 N N . LEU A 1 410 ? 23.630 32.058 13.115 1.00 82.81 410 LEU A N 1
ATOM 3165 C CA . LEU A 1 410 ? 22.247 31.878 12.672 1.00 82.81 410 LEU A CA 1
ATOM 3166 C C . LEU A 1 410 ? 21.779 33.062 11.819 1.00 82.81 410 LEU A C 1
ATOM 3168 O O . LEU A 1 410 ? 21.070 32.846 10.844 1.00 82.81 410 LEU A O 1
ATOM 3172 N N . GLY A 1 411 ? 22.216 34.284 12.133 1.00 81.88 411 GLY A N 1
ATOM 3173 C CA . GLY A 1 411 ? 21.971 35.474 11.316 1.00 81.88 411 GLY A CA 1
ATOM 3174 C C . GLY A 1 411 ? 22.634 35.398 9.938 1.00 81.88 411 GLY A C 1
ATOM 3175 O O . GLY A 1 411 ? 21.985 35.693 8.939 1.00 81.88 411 GLY A O 1
ATOM 3176 N N . GLU A 1 412 ? 23.885 34.933 9.861 1.00 81.31 412 GLU A N 1
ATOM 3177 C CA . GLU A 1 412 ? 24.590 34.665 8.596 1.00 81.31 412 GLU A CA 1
ATOM 3178 C C . GLU A 1 412 ? 23.881 33.585 7.763 1.00 81.31 412 GLU A C 1
ATOM 3180 O O . GLU A 1 412 ? 23.647 33.780 6.571 1.00 81.31 412 GLU A O 1
ATOM 3185 N N . LEU A 1 413 ? 23.486 32.468 8.388 1.00 79.69 413 LEU A N 1
ATOM 3186 C CA . LEU A 1 413 ? 22.721 31.400 7.733 1.00 79.69 413 LEU A CA 1
ATOM 3187 C C . LEU A 1 413 ? 21.350 31.883 7.256 1.00 79.69 413 LEU A C 1
ATOM 3189 O O . LEU A 1 413 ? 20.902 31.503 6.179 1.00 79.69 413 LEU A O 1
ATOM 3193 N N . GLN A 1 414 ? 20.691 32.738 8.036 1.00 77.38 414 GLN A N 1
ATOM 3194 C CA . GLN A 1 414 ? 19.401 33.312 7.682 1.00 77.38 414 GLN A CA 1
ATOM 3195 C C . GLN A 1 414 ? 19.529 34.319 6.535 1.00 77.38 414 GLN A C 1
ATOM 3197 O O . GLN A 1 414 ? 18.669 34.330 5.661 1.00 77.38 414 GLN A O 1
ATOM 3202 N N . ALA A 1 415 ? 20.607 35.108 6.486 1.00 74.75 415 ALA A N 1
ATOM 3203 C CA . ALA A 1 415 ? 20.912 36.002 5.370 1.00 74.75 415 ALA A CA 1
ATOM 3204 C C . ALA A 1 415 ? 21.273 35.232 4.087 1.00 74.75 415 ALA A C 1
ATOM 3206 O O . ALA A 1 415 ? 20.809 35.600 3.014 1.00 74.75 415 ALA A O 1
ATOM 3207 N N . ALA A 1 416 ? 22.021 34.128 4.195 1.00 66.62 416 ALA A N 1
ATOM 3208 C CA . ALA A 1 416 ? 22.305 33.222 3.077 1.00 66.62 416 ALA A CA 1
ATOM 3209 C C . ALA A 1 416 ? 21.069 32.420 2.612 1.00 66.62 416 ALA A C 1
ATOM 3211 O O . ALA A 1 416 ? 21.046 31.915 1.493 1.00 66.62 416 ALA A O 1
ATOM 3212 N N . ALA A 1 417 ? 20.044 32.297 3.463 1.00 60.34 417 ALA A N 1
ATOM 3213 C CA . ALA A 1 417 ? 18.781 31.623 3.163 1.00 60.34 417 ALA A CA 1
ATOM 3214 C C . ALA A 1 417 ? 17.671 32.560 2.648 1.00 60.34 417 ALA A C 1
ATOM 3216 O O . ALA A 1 417 ? 16.631 32.051 2.202 1.00 60.34 417 ALA A O 1
ATOM 3217 N N . GLN A 1 418 ? 17.872 33.888 2.703 1.00 57.19 418 GLN A N 1
ATOM 3218 C CA . GLN A 1 418 ? 16.945 34.871 2.131 1.00 57.19 418 GLN A CA 1
ATOM 3219 C C . GLN A 1 418 ? 16.752 34.582 0.632 1.00 57.19 418 GLN A C 1
ATOM 3221 O O . GLN A 1 418 ? 17.722 34.286 -0.069 1.00 57.19 418 GLN A O 1
ATOM 3226 N N . PRO A 1 419 ? 15.507 34.619 0.135 1.00 51.53 419 PRO A N 1
ATOM 3227 C CA . PRO A 1 419 ? 15.209 34.301 -1.248 1.00 51.53 419 PRO A CA 1
ATOM 3228 C C . PRO A 1 419 ? 15.791 35.383 -2.162 1.00 51.53 419 PRO A C 1
ATOM 3230 O O . PRO A 1 419 ? 15.369 36.534 -2.135 1.00 51.53 419 PRO A O 1
ATOM 3233 N N . GLY A 1 420 ? 16.741 35.004 -3.015 1.00 52.84 420 GLY A N 1
ATOM 3234 C CA . GLY A 1 420 ? 16.776 35.590 -4.348 1.00 52.84 420 GLY A CA 1
ATOM 3235 C C . GLY A 1 420 ? 15.504 35.120 -5.045 1.00 52.84 420 GLY A C 1
ATOM 3236 O O . GLY A 1 420 ? 15.364 33.926 -5.320 1.00 52.84 420 GLY A O 1
ATOM 3237 N N . ASP A 1 421 ? 14.539 36.024 -5.192 1.00 50.22 421 ASP A N 1
ATOM 3238 C CA . ASP A 1 421 ? 13.196 35.729 -5.681 1.00 50.22 421 ASP A CA 1
ATOM 3239 C C . ASP A 1 421 ? 13.242 34.992 -7.034 1.00 50.22 421 ASP A C 1
ATOM 3241 O O . ASP A 1 421 ? 13.915 35.421 -7.967 1.00 50.22 421 ASP A O 1
ATOM 3245 N N . ALA A 1 422 ? 12.504 33.880 -7.118 1.00 53.03 422 ALA A N 1
ATOM 3246 C CA . ALA A 1 422 ? 12.284 32.979 -8.261 1.00 53.03 422 ALA A CA 1
ATOM 3247 C C . ALA A 1 422 ? 13.054 31.631 -8.297 1.00 53.03 422 ALA A C 1
ATOM 3249 O O . ALA A 1 422 ? 12.388 30.610 -8.105 1.00 53.03 422 ALA A O 1
ATOM 3250 N N . PRO A 1 423 ? 14.381 31.518 -8.513 1.00 56.62 423 PRO A N 1
ATOM 3251 C CA . PRO A 1 423 ? 14.995 30.213 -8.813 1.00 56.62 423 PRO A CA 1
ATOM 3252 C C . PRO A 1 423 ? 15.116 29.287 -7.589 1.00 56.62 423 PRO A C 1
ATOM 3254 O O . PRO A 1 423 ? 14.802 28.100 -7.671 1.00 56.62 423 PRO A O 1
ATOM 3257 N N . ALA A 1 424 ? 15.466 29.831 -6.420 1.00 55.66 424 ALA A N 1
ATOM 3258 C CA . ALA A 1 424 ? 15.700 29.034 -5.212 1.00 55.66 424 ALA A CA 1
ATOM 3259 C C . ALA A 1 424 ? 14.411 28.446 -4.604 1.00 55.66 424 ALA A C 1
ATOM 3261 O O . ALA A 1 424 ? 14.444 27.399 -3.957 1.00 55.66 424 ALA A O 1
ATOM 3262 N N . ALA A 1 425 ? 13.263 29.102 -4.802 1.00 58.31 425 ALA A N 1
ATOM 3263 C CA . ALA A 1 425 ? 11.966 28.600 -4.346 1.00 58.31 425 ALA A CA 1
ATOM 3264 C C . ALA A 1 425 ? 11.488 27.415 -5.204 1.00 58.31 425 ALA A C 1
ATOM 3266 O O . ALA A 1 425 ? 11.058 26.402 -4.658 1.00 58.31 425 ALA A O 1
ATOM 3267 N N . LEU A 1 426 ? 11.656 27.509 -6.528 1.00 61.16 426 LEU A N 1
ATOM 3268 C CA . LEU A 1 426 ? 11.389 26.417 -7.472 1.00 61.16 426 LEU A CA 1
ATOM 3269 C C . LEU A 1 426 ? 12.286 25.200 -7.212 1.00 61.16 426 LEU A C 1
ATOM 3271 O O . LEU A 1 426 ? 11.824 24.066 -7.271 1.00 61.16 426 LEU A O 1
ATOM 3275 N N . GLN A 1 427 ? 13.548 25.424 -6.850 1.00 63.91 427 GLN A N 1
ATOM 3276 C CA . GLN A 1 427 ? 14.486 24.347 -6.521 1.00 63.91 427 GLN A CA 1
ATOM 3277 C C . GLN A 1 427 ? 14.164 23.660 -5.192 1.00 63.91 427 GLN A C 1
ATOM 3279 O O . GLN A 1 427 ? 14.265 22.439 -5.096 1.00 63.91 427 GLN A O 1
ATOM 3284 N N . ARG A 1 428 ? 13.727 24.408 -4.170 1.00 71.12 428 ARG A N 1
ATOM 3285 C CA . ARG A 1 428 ? 13.238 23.809 -2.915 1.00 71.12 428 ARG A CA 1
ATOM 3286 C C . ARG A 1 428 ? 11.979 22.980 -3.151 1.00 71.12 428 ARG A C 1
ATOM 3288 O O . ARG A 1 428 ? 11.893 21.887 -2.608 1.00 71.12 428 ARG A O 1
ATOM 3295 N N . GLN A 1 429 ? 11.060 23.464 -3.986 1.00 70.56 429 GLN A N 1
ATOM 3296 C CA . GLN A 1 429 ? 9.872 22.707 -4.379 1.00 70.56 429 GLN A CA 1
ATOM 3297 C C . GLN A 1 429 ? 10.261 21.407 -5.102 1.00 70.56 429 GLN A C 1
ATOM 3299 O O . GLN A 1 429 ? 9.838 20.336 -4.690 1.00 70.56 429 GLN A O 1
ATOM 3304 N N . ALA A 1 430 ? 11.169 21.474 -6.082 1.00 70.25 430 ALA A N 1
ATOM 3305 C CA . ALA A 1 430 ? 11.637 20.295 -6.812 1.00 70.25 430 ALA A CA 1
ATOM 3306 C C . ALA A 1 430 ? 12.361 19.268 -5.920 1.00 70.25 430 ALA A C 1
ATOM 3308 O O . ALA A 1 430 ? 12.253 18.066 -6.153 1.00 70.25 430 ALA A O 1
ATOM 3309 N N . LEU A 1 431 ? 13.095 19.716 -4.895 1.00 67.75 431 LEU A N 1
ATOM 3310 C CA . LEU A 1 431 ? 13.737 18.822 -3.925 1.00 67.75 431 LEU A CA 1
ATOM 3311 C C . LEU A 1 431 ? 12.730 18.147 -2.990 1.00 67.75 431 LEU A C 1
ATOM 3313 O O . LEU A 1 431 ? 12.937 16.987 -2.641 1.00 67.75 431 LEU A O 1
ATOM 3317 N N . VAL A 1 432 ? 11.661 18.845 -2.601 1.00 75.19 432 VAL A N 1
ATOM 3318 C CA . VAL A 1 432 ? 10.555 18.256 -1.830 1.00 75.19 432 VAL A CA 1
ATOM 3319 C C . VAL A 1 432 ? 9.838 17.207 -2.677 1.00 75.19 432 VAL A C 1
ATOM 3321 O O . VAL A 1 432 ? 9.728 16.065 -2.246 1.00 75.19 432 VAL A O 1
ATOM 3324 N N . ASP A 1 433 ? 9.502 17.536 -3.925 1.00 76.81 433 ASP A N 1
ATOM 3325 C CA . ASP A 1 433 ? 8.850 16.600 -4.846 1.00 76.81 433 ASP A CA 1
ATOM 3326 C C . ASP A 1 433 ? 9.728 15.358 -5.118 1.00 76.81 433 ASP A C 1
ATOM 3328 O O . ASP A 1 433 ? 9.235 14.233 -5.234 1.00 76.81 433 ASP A O 1
ATOM 3332 N N . LEU A 1 434 ? 11.054 15.524 -5.210 1.00 74.06 434 LEU A N 1
ATOM 3333 C CA . LEU A 1 434 ? 11.982 14.402 -5.372 1.00 74.06 434 LEU A CA 1
ATOM 3334 C C . LEU A 1 434 ? 12.092 13.559 -4.091 1.00 74.06 434 LEU A C 1
ATOM 3336 O O . LEU A 1 434 ? 12.166 12.334 -4.182 1.00 74.06 434 LEU A O 1
ATOM 3340 N N . ALA A 1 435 ? 12.087 14.191 -2.915 1.00 79.81 435 ALA A N 1
ATOM 3341 C CA . ALA A 1 435 ? 12.115 13.500 -1.628 1.00 79.81 435 ALA A CA 1
ATOM 3342 C C . ALA A 1 435 ? 10.846 12.665 -1.406 1.00 79.81 435 ALA A C 1
ATOM 3344 O O . ALA A 1 435 ? 10.952 11.506 -1.000 1.00 79.81 435 ALA A O 1
ATOM 3345 N N . ASP A 1 436 ? 9.677 13.199 -1.760 1.00 83.50 436 ASP A N 1
ATOM 3346 C CA . ASP A 1 436 ? 8.401 12.484 -1.678 1.00 83.50 436 ASP A CA 1
ATOM 3347 C C . ASP A 1 436 ? 8.388 11.270 -2.620 1.00 83.50 436 ASP A C 1
ATOM 3349 O O . ASP A 1 436 ? 8.049 10.157 -2.214 1.00 83.50 436 ASP A O 1
ATOM 3353 N N . ARG A 1 437 ? 8.891 11.423 -3.853 1.00 83.38 437 ARG A N 1
ATOM 3354 C CA . ARG A 1 437 ? 9.029 10.305 -4.807 1.00 83.38 437 ARG A CA 1
ATOM 3355 C C . ARG A 1 437 ? 9.984 9.213 -4.325 1.00 83.38 437 ARG A C 1
ATOM 3357 O O . ARG A 1 437 ? 9.753 8.036 -4.614 1.00 83.38 437 ARG A O 1
ATOM 3364 N N . VAL A 1 438 ? 11.058 9.583 -3.626 1.00 81.94 438 VAL A N 1
ATOM 3365 C CA . VAL A 1 438 ? 11.993 8.622 -3.021 1.00 81.94 438 VAL A CA 1
ATOM 3366 C C . VAL A 1 438 ? 11.327 7.900 -1.853 1.00 81.94 438 VAL A C 1
ATOM 3368 O O . VAL A 1 438 ? 11.390 6.674 -1.809 1.00 81.94 438 VAL A O 1
ATOM 3371 N N . ALA A 1 439 ? 10.614 8.610 -0.977 1.00 83.25 439 ALA A N 1
ATOM 3372 C CA . ALA A 1 439 ? 9.868 7.996 0.120 1.00 83.25 439 ALA A CA 1
ATOM 3373 C C . ALA A 1 439 ? 8.801 7.008 -0.394 1.00 83.25 439 ALA A C 1
ATOM 3375 O O . ALA A 1 439 ? 8.711 5.879 0.089 1.00 83.25 439 ALA A O 1
ATOM 3376 N N . GLU A 1 440 ? 8.055 7.370 -1.442 1.00 85.81 440 GLU A N 1
ATOM 3377 C CA . GLU A 1 440 ? 7.108 6.464 -2.105 1.00 85.81 440 GLU A CA 1
ATOM 3378 C C . GLU A 1 440 ? 7.787 5.243 -2.744 1.00 85.81 440 GLU A C 1
ATOM 3380 O O . GLU A 1 440 ? 7.206 4.156 -2.805 1.00 85.81 440 GLU A O 1
ATOM 3385 N N . ALA A 1 441 ? 8.995 5.403 -3.291 1.00 80.62 441 ALA A N 1
ATOM 3386 C CA . ALA A 1 441 ? 9.761 4.287 -3.838 1.00 80.62 441 ALA A CA 1
ATOM 3387 C C . ALA A 1 441 ? 10.265 3.356 -2.724 1.00 80.62 441 ALA A C 1
ATOM 3389 O O . ALA A 1 441 ? 10.209 2.140 -2.883 1.00 80.62 441 ALA A O 1
ATOM 3390 N N . GLU A 1 442 ? 10.694 3.899 -1.584 1.00 87.88 442 GLU A N 1
ATOM 3391 C CA . GLU A 1 442 ? 11.126 3.119 -0.420 1.00 87.88 442 GLU A CA 1
ATOM 3392 C C . GLU A 1 442 ? 9.981 2.300 0.187 1.00 87.88 442 GLU A C 1
ATOM 3394 O O . GLU A 1 442 ? 10.176 1.121 0.494 1.00 87.88 442 GLU A O 1
ATOM 3399 N N . VAL A 1 443 ? 8.784 2.887 0.310 1.00 90.44 443 VAL A N 1
ATOM 3400 C CA . VAL A 1 443 ? 7.584 2.172 0.775 1.00 90.44 443 VAL A CA 1
ATOM 3401 C C . VAL A 1 443 ? 7.233 1.035 -0.184 1.00 90.44 443 VAL A C 1
ATOM 3403 O O . VAL A 1 443 ? 7.114 -0.108 0.255 1.00 90.44 443 VAL A O 1
ATOM 3406 N N . ARG A 1 444 ? 7.188 1.299 -1.497 1.00 91.12 444 ARG A N 1
ATOM 3407 C CA . ARG A 1 444 ? 6.929 0.260 -2.511 1.00 91.12 444 ARG A CA 1
ATOM 3408 C C . ARG A 1 444 ? 7.980 -0.846 -2.511 1.00 91.12 444 ARG A C 1
ATOM 3410 O O . ARG A 1 444 ? 7.642 -2.017 -2.641 1.00 91.12 444 ARG A O 1
ATOM 3417 N N . CYS A 1 445 ? 9.256 -0.503 -2.349 1.00 82.94 445 CYS A N 1
ATOM 3418 C CA . CYS A 1 445 ? 10.320 -1.495 -2.221 1.00 82.94 445 CYS A CA 1
ATOM 3419 C C . CYS A 1 445 ? 10.130 -2.365 -0.973 1.00 82.94 445 CYS A C 1
ATOM 3421 O O . CYS A 1 445 ? 10.353 -3.569 -1.050 1.00 82.94 445 CYS A O 1
ATOM 3423 N N . ALA A 1 446 ? 9.706 -1.786 0.156 1.00 89.19 446 ALA A N 1
ATOM 3424 C CA . ALA A 1 446 ? 9.430 -2.536 1.379 1.00 89.19 446 ALA A CA 1
ATOM 3425 C C . ALA A 1 446 ? 8.218 -3.474 1.233 1.00 89.19 446 ALA A C 1
ATOM 3427 O O . ALA A 1 446 ? 8.281 -4.611 1.698 1.00 89.19 446 ALA A O 1
ATOM 3428 N N . GLU A 1 447 ? 7.154 -3.028 0.560 1.00 90.56 447 GLU A N 1
ATOM 3429 C CA . GLU A 1 447 ? 5.981 -3.852 0.235 1.00 90.56 447 GLU A CA 1
ATOM 3430 C C . GLU A 1 447 ? 6.354 -5.027 -0.674 1.00 90.56 447 GLU A C 1
ATOM 3432 O O . GLU A 1 447 ? 6.073 -6.176 -0.337 1.00 90.56 447 GLU A O 1
ATOM 3437 N N . LEU A 1 448 ? 7.072 -4.765 -1.772 1.00 87.12 448 LEU A N 1
ATOM 3438 C CA . LEU A 1 448 ? 7.541 -5.810 -2.687 1.00 87.12 448 LEU A CA 1
ATOM 3439 C C . LEU A 1 448 ? 8.483 -6.804 -1.996 1.00 87.12 448 LEU A C 1
ATOM 3441 O O . LEU A 1 448 ? 8.438 -7.996 -2.292 1.00 87.12 448 LEU A O 1
ATOM 3445 N N . HIS A 1 449 ? 9.308 -6.348 -1.047 1.00 85.69 449 HIS A N 1
ATOM 3446 C CA . HIS A 1 449 ? 10.138 -7.240 -0.234 1.00 85.69 449 HIS A CA 1
ATOM 3447 C C . HIS A 1 449 ? 9.287 -8.151 0.658 1.00 85.69 449 HIS A C 1
ATOM 3449 O O . HIS A 1 449 ? 9.543 -9.349 0.732 1.00 85.69 449 HIS A O 1
ATOM 3455 N N . ALA A 1 450 ? 8.251 -7.603 1.301 1.00 89.62 450 ALA A N 1
ATOM 3456 C CA . ALA A 1 450 ? 7.336 -8.383 2.128 1.00 89.62 450 ALA A CA 1
ATOM 3457 C C . ALA A 1 450 ? 6.539 -9.407 1.298 1.00 89.62 450 ALA A C 1
ATOM 3459 O O . ALA A 1 450 ? 6.335 -10.537 1.747 1.00 89.62 450 ALA A O 1
ATOM 3460 N N . GLU A 1 451 ? 6.126 -9.048 0.079 1.00 88.06 451 GLU A N 1
ATOM 3461 C CA . GLU A 1 451 ? 5.495 -9.975 -0.867 1.00 88.06 451 GLU A CA 1
ATOM 3462 C C . GLU A 1 451 ? 6.459 -11.079 -1.322 1.00 88.06 451 GLU A C 1
ATOM 3464 O O . GLU A 1 451 ? 6.076 -12.251 -1.337 1.00 88.06 451 GLU A O 1
ATOM 3469 N N . ALA A 1 452 ? 7.715 -10.744 -1.635 1.00 82.56 452 ALA A N 1
ATOM 3470 C CA . ALA A 1 452 ? 8.743 -11.722 -1.994 1.00 82.56 452 ALA A CA 1
ATOM 3471 C C . ALA A 1 452 ? 9.038 -12.693 -0.836 1.00 82.56 452 ALA A C 1
ATOM 3473 O O . ALA A 1 452 ? 9.114 -13.907 -1.044 1.00 82.56 452 ALA A O 1
ATOM 3474 N N . ASP A 1 453 ? 9.110 -12.195 0.402 1.00 85.88 453 ASP A N 1
ATOM 3475 C CA . ASP A 1 453 ? 9.253 -13.023 1.602 1.00 85.88 453 ASP A CA 1
ATOM 3476 C C . ASP A 1 453 ? 8.038 -13.937 1.808 1.00 85.88 453 ASP A C 1
ATOM 3478 O O . ASP A 1 453 ? 8.191 -15.134 2.078 1.00 85.88 453 ASP A O 1
ATOM 3482 N N . LEU A 1 454 ? 6.818 -13.422 1.623 1.00 88.88 454 LEU A N 1
ATOM 3483 C CA . LEU A 1 454 ? 5.603 -14.233 1.680 1.00 88.88 454 LEU A CA 1
ATOM 3484 C C . LEU A 1 454 ? 5.635 -15.339 0.616 1.00 88.88 454 LEU A C 1
ATOM 3486 O O . LEU A 1 454 ? 5.417 -16.507 0.946 1.00 88.88 454 LEU A O 1
ATOM 3490 N N . LEU A 1 455 ? 5.970 -15.010 -0.633 1.00 86.69 455 LEU A N 1
ATOM 3491 C CA . LEU A 1 455 ? 6.118 -15.985 -1.716 1.00 86.69 455 LEU A CA 1
ATOM 3492 C C . LEU A 1 455 ? 7.182 -17.034 -1.387 1.00 86.69 455 LEU A C 1
ATOM 3494 O O . LEU A 1 455 ? 6.945 -18.224 -1.603 1.00 86.69 455 LEU A O 1
ATOM 3498 N N . ARG A 1 456 ? 8.300 -16.637 -0.774 1.00 82.69 456 ARG A N 1
ATOM 3499 C CA . ARG A 1 456 ? 9.349 -17.552 -0.311 1.00 82.69 456 ARG A CA 1
ATOM 3500 C C . ARG A 1 456 ? 8.843 -18.493 0.780 1.00 82.69 456 ARG A C 1
ATOM 3502 O O . ARG A 1 456 ? 9.108 -19.697 0.725 1.00 82.69 456 ARG A O 1
ATOM 3509 N N . THR A 1 457 ? 8.082 -17.993 1.758 1.00 86.56 457 THR A N 1
ATOM 3510 C CA . THR A 1 457 ? 7.488 -18.851 2.799 1.00 86.56 457 THR A CA 1
ATOM 3511 C C . THR A 1 457 ? 6.484 -19.839 2.208 1.00 86.56 457 THR A C 1
ATOM 3513 O O . THR A 1 457 ? 6.560 -21.031 2.517 1.00 86.56 457 THR A O 1
ATOM 3516 N N . LEU A 1 458 ? 5.615 -19.396 1.295 1.00 86.06 458 LEU A N 1
ATOM 3517 C CA . LEU A 1 458 ? 4.653 -20.253 0.601 1.00 86.06 458 LEU A CA 1
ATOM 3518 C C . LEU A 1 458 ? 5.354 -21.302 -0.268 1.00 86.06 458 LEU A C 1
ATOM 3520 O O . LEU A 1 458 ? 5.015 -22.483 -0.184 1.00 86.06 458 LEU A O 1
ATOM 3524 N N . ALA A 1 459 ? 6.375 -20.912 -1.033 1.00 85.38 459 ALA A N 1
ATOM 3525 C CA . ALA A 1 459 ? 7.178 -21.823 -1.842 1.00 85.38 459 ALA A CA 1
ATOM 3526 C C . ALA A 1 459 ? 7.925 -22.843 -0.976 1.00 85.38 459 ALA A C 1
ATOM 3528 O O . ALA A 1 459 ? 7.969 -24.023 -1.321 1.00 85.38 459 ALA A O 1
ATOM 3529 N N . SER A 1 460 ? 8.452 -22.435 0.184 1.00 82.62 460 SER A N 1
ATOM 3530 C CA . SER A 1 460 ? 9.082 -23.355 1.139 1.00 82.62 460 SER A CA 1
ATOM 3531 C C . SER A 1 460 ? 8.075 -24.336 1.754 1.00 82.62 460 SER A C 1
ATOM 3533 O O . SER A 1 460 ? 8.366 -25.527 1.878 1.00 82.62 460 SER A O 1
ATOM 3535 N N . GLY A 1 461 ? 6.863 -23.874 2.084 1.00 84.12 461 GLY A N 1
ATOM 3536 C CA . GLY A 1 461 ? 5.775 -24.708 2.592 1.00 84.12 461 GLY A CA 1
ATOM 3537 C C . GLY A 1 461 ? 5.306 -25.728 1.555 1.00 84.12 461 GLY A C 1
ATOM 3538 O O . GLY A 1 461 ? 5.216 -26.920 1.860 1.00 84.12 461 GLY A O 1
ATOM 3539 N N . ALA A 1 462 ? 5.095 -25.280 0.316 1.00 84.56 462 ALA A N 1
ATOM 3540 C CA . ALA A 1 462 ? 4.791 -26.138 -0.822 1.00 84.56 462 ALA A CA 1
ATOM 3541 C C . ALA A 1 462 ? 5.924 -27.139 -1.082 1.00 84.56 462 ALA A C 1
ATOM 3543 O O . ALA A 1 462 ? 5.661 -28.322 -1.267 1.00 84.56 462 ALA A O 1
ATOM 3544 N N . GLY A 1 463 ? 7.183 -26.710 -0.995 1.00 84.44 463 GLY A N 1
ATOM 3545 C CA . GLY A 1 463 ? 8.338 -27.590 -1.148 1.00 84.44 463 GLY A CA 1
ATOM 3546 C C . GLY A 1 463 ? 8.433 -28.673 -0.090 1.00 84.44 463 GLY A C 1
ATOM 3547 O O . GLY A 1 463 ? 8.690 -29.829 -0.419 1.00 84.44 463 GLY A O 1
ATOM 3548 N N . ARG A 1 464 ? 8.132 -28.348 1.172 1.00 81.75 464 ARG A N 1
ATOM 3549 C CA . ARG A 1 464 ? 8.026 -29.356 2.234 1.00 81.75 464 ARG A CA 1
ATOM 3550 C C . ARG A 1 464 ? 6.920 -30.367 1.932 1.00 81.75 464 ARG A C 1
ATOM 3552 O O . ARG A 1 464 ? 7.175 -31.562 2.042 1.00 81.75 464 ARG A O 1
ATOM 3559 N N . ALA A 1 465 ? 5.742 -29.917 1.499 1.00 84.75 465 ALA A N 1
ATOM 3560 C CA . ALA A 1 465 ? 4.644 -30.809 1.118 1.00 84.75 465 ALA A CA 1
ATOM 3561 C C . ALA A 1 465 ? 4.987 -31.688 -0.101 1.00 84.75 465 ALA A C 1
ATOM 3563 O O . ALA A 1 465 ? 4.673 -32.874 -0.123 1.00 84.75 465 ALA A O 1
ATOM 3564 N N . LEU A 1 466 ? 5.681 -31.136 -1.097 1.00 86.00 466 LEU A N 1
ATOM 3565 C CA . LEU A 1 466 ? 6.145 -31.881 -2.268 1.00 86.00 466 LEU A CA 1
ATOM 3566 C C . LEU A 1 466 ? 7.232 -32.898 -1.896 1.00 86.00 466 LEU A C 1
ATOM 3568 O O . LEU A 1 466 ? 7.207 -34.025 -2.382 1.00 86.00 466 LEU A O 1
ATOM 3572 N N . SER A 1 467 ? 8.145 -32.539 -0.987 1.00 82.25 467 SER A N 1
ATOM 3573 C CA . SER A 1 467 ? 9.207 -33.432 -0.507 1.00 82.25 467 SER A CA 1
ATOM 3574 C C . SER A 1 467 ? 8.673 -34.632 0.278 1.00 82.25 467 SER A C 1
ATOM 3576 O O . SER A 1 467 ? 9.284 -35.695 0.247 1.00 82.25 467 SER A O 1
ATOM 3578 N N . THR A 1 468 ? 7.524 -34.491 0.949 1.00 85.12 468 THR A N 1
ATOM 3579 C CA . THR A 1 468 ? 6.854 -35.604 1.635 1.00 85.12 468 THR A CA 1
ATOM 3580 C C . THR A 1 468 ? 5.952 -36.403 0.697 1.00 85.12 468 THR A C 1
ATOM 3582 O O . THR A 1 468 ? 5.869 -37.622 0.834 1.00 85.12 468 THR A O 1
ATOM 3585 N N . A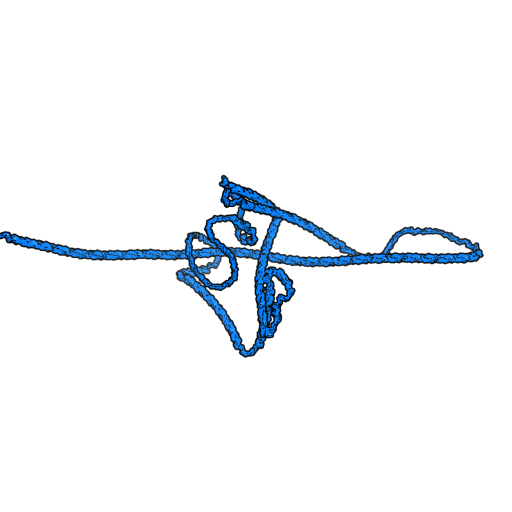LA A 1 469 ? 5.306 -35.752 -0.276 1.00 86.19 469 ALA A N 1
ATOM 3586 C CA . ALA A 1 469 ? 4.456 -36.418 -1.262 1.00 86.19 469 ALA A CA 1
ATOM 3587 C C . ALA A 1 469 ? 5.257 -37.284 -2.248 1.00 86.19 469 ALA A C 1
ATOM 3589 O O . ALA A 1 469 ? 4.834 -38.394 -2.560 1.00 86.19 469 ALA A O 1
ATOM 3590 N N . ALA A 1 470 ? 6.425 -36.819 -2.705 1.00 83.50 470 ALA A N 1
ATOM 3591 C CA . ALA A 1 470 ? 7.256 -37.530 -3.679 1.00 83.50 470 ALA A CA 1
ATOM 3592 C C . ALA A 1 470 ? 7.592 -38.986 -3.282 1.00 83.50 470 ALA A C 1
ATOM 3594 O O . ALA A 1 470 ? 7.266 -39.884 -4.061 1.00 83.50 470 ALA A O 1
ATOM 3595 N N . PRO A 1 471 ? 8.169 -39.275 -2.095 1.00 83.12 471 PRO A N 1
ATOM 3596 C CA . PRO A 1 471 ? 8.471 -40.649 -1.690 1.00 83.12 471 PRO A CA 1
ATOM 3597 C C . PRO A 1 471 ? 7.210 -41.481 -1.416 1.00 83.12 471 PRO A C 1
ATOM 3599 O O . PRO A 1 471 ? 7.209 -42.683 -1.666 1.00 83.12 471 PRO A O 1
ATOM 3602 N N . ALA A 1 472 ? 6.124 -40.860 -0.941 1.00 87.19 472 ALA A N 1
ATOM 3603 C CA . ALA A 1 472 ? 4.858 -41.555 -0.709 1.00 87.19 472 ALA A CA 1
ATOM 3604 C C . ALA A 1 472 ? 4.220 -42.036 -2.023 1.00 87.19 472 ALA A C 1
ATOM 3606 O O . ALA A 1 472 ? 3.750 -43.169 -2.095 1.00 87.19 472 ALA A O 1
ATOM 3607 N N . LEU A 1 473 ? 4.246 -41.205 -3.072 1.00 87.00 473 LEU A N 1
ATOM 3608 C CA . LEU A 1 473 ? 3.766 -41.581 -4.404 1.00 87.00 473 LEU A CA 1
ATOM 3609 C C . LEU A 1 473 ? 4.670 -42.628 -5.059 1.00 87.00 473 LEU A C 1
ATOM 3611 O O . LEU A 1 473 ? 4.159 -43.552 -5.682 1.00 87.00 473 LEU A O 1
ATOM 3615 N N . LEU A 1 474 ? 5.991 -42.536 -4.872 1.00 84.19 474 LEU A N 1
ATOM 3616 C CA . LEU A 1 474 ? 6.923 -43.554 -5.365 1.00 84.19 474 LEU A CA 1
ATOM 3617 C C . LEU A 1 474 ? 6.646 -44.924 -4.724 1.00 84.19 474 LEU A C 1
ATOM 3619 O O . LEU A 1 474 ? 6.508 -45.922 -5.422 1.00 84.19 474 LEU A O 1
ATOM 3623 N N . SER A 1 475 ? 6.467 -44.958 -3.401 1.00 86.38 475 SER A N 1
ATOM 3624 C CA . SER A 1 475 ? 6.111 -46.183 -2.677 1.00 86.38 475 SER A CA 1
ATOM 3625 C C . SER A 1 475 ? 4.731 -46.721 -3.086 1.00 86.38 475 SER A C 1
ATOM 3627 O O . SER A 1 475 ? 4.549 -47.930 -3.250 1.00 86.38 475 SER A O 1
ATOM 3629 N N . ALA A 1 476 ? 3.752 -45.840 -3.320 1.00 86.19 476 ALA A N 1
ATOM 3630 C CA . ALA A 1 476 ? 2.458 -46.236 -3.874 1.00 86.19 476 ALA A CA 1
ATOM 3631 C C . ALA A 1 476 ? 2.606 -46.859 -5.275 1.00 86.19 476 ALA A C 1
ATOM 3633 O O . ALA A 1 476 ? 1.939 -47.848 -5.575 1.00 86.19 476 ALA A O 1
ATOM 3634 N N . ALA A 1 477 ? 3.512 -46.337 -6.105 1.00 84.69 477 ALA A N 1
ATOM 3635 C CA . ALA A 1 477 ? 3.749 -46.851 -7.450 1.00 84.69 477 ALA A CA 1
ATOM 3636 C C . ALA A 1 477 ? 4.423 -48.228 -7.414 1.00 84.69 477 ALA A C 1
ATOM 3638 O O . ALA A 1 477 ? 4.042 -49.139 -8.149 1.00 84.69 477 ALA A O 1
ATOM 3639 N N . GLU A 1 478 ? 5.372 -48.427 -6.499 1.00 83.44 478 GLU A N 1
ATOM 3640 C CA . GLU A 1 478 ? 5.999 -49.731 -6.262 1.00 83.44 478 GLU A CA 1
ATOM 3641 C C . GLU A 1 478 ? 4.985 -50.775 -5.778 1.00 83.44 478 GLU A C 1
ATOM 3643 O O . GLU A 1 478 ? 4.955 -51.898 -6.285 1.00 83.44 478 GLU A O 1
ATOM 3648 N N . THR A 1 479 ? 4.120 -50.417 -4.824 1.00 86.50 479 THR A N 1
ATOM 3649 C CA . THR A 1 479 ? 3.085 -51.338 -4.325 1.00 86.50 479 THR A CA 1
ATOM 3650 C C . THR A 1 479 ? 2.047 -51.673 -5.397 1.00 86.50 479 THR A C 1
ATOM 3652 O O . THR A 1 479 ? 1.661 -52.836 -5.523 1.00 86.50 479 THR A O 1
ATOM 3655 N N . LEU A 1 480 ? 1.634 -50.710 -6.228 1.00 85.88 480 LEU A N 1
ATOM 3656 C CA . LEU A 1 480 ? 0.743 -50.970 -7.363 1.00 85.88 480 LEU A CA 1
ATOM 3657 C C . LEU A 1 480 ? 1.392 -51.864 -8.419 1.00 85.88 480 LEU A C 1
ATOM 3659 O O . LEU A 1 480 ? 0.740 -52.794 -8.896 1.00 85.88 480 LEU A O 1
ATOM 3663 N N . ALA A 1 481 ? 2.672 -51.655 -8.730 1.00 82.00 481 ALA A N 1
ATOM 3664 C CA . ALA A 1 481 ? 3.418 -52.537 -9.623 1.00 82.00 481 ALA A CA 1
ATOM 3665 C C . ALA A 1 481 ? 3.489 -53.976 -9.076 1.00 82.00 481 ALA A C 1
ATOM 3667 O O . ALA A 1 481 ? 3.282 -54.933 -9.824 1.00 82.00 481 ALA A O 1
ATOM 3668 N N . GLN A 1 482 ? 3.704 -54.154 -7.767 1.00 84.00 482 GLN A N 1
ATOM 3669 C CA . GLN A 1 482 ? 3.689 -55.475 -7.120 1.00 84.00 482 GLN A CA 1
ATOM 3670 C C . GLN A 1 482 ? 2.312 -56.151 -7.204 1.00 84.00 482 GLN A C 1
ATOM 3672 O O . GLN A 1 482 ? 2.224 -57.339 -7.523 1.00 84.00 482 GLN A O 1
ATOM 3677 N N . ILE A 1 483 ? 1.228 -55.407 -6.959 1.00 84.69 483 ILE A N 1
ATOM 3678 C CA . ILE A 1 483 ? -0.138 -55.939 -7.078 1.00 84.69 483 ILE A CA 1
ATOM 3679 C C . ILE A 1 483 ? -0.426 -56.325 -8.532 1.00 84.69 483 ILE A C 1
ATOM 3681 O O . ILE A 1 483 ? -0.943 -57.415 -8.777 1.00 84.69 483 ILE A O 1
ATOM 3685 N N . TYR A 1 484 ? -0.050 -55.478 -9.494 1.00 83.94 484 TYR A N 1
ATOM 3686 C CA . TYR A 1 484 ? -0.180 -55.770 -10.922 1.00 83.94 484 TYR A CA 1
ATOM 3687 C C . TYR A 1 484 ? 0.549 -57.067 -11.292 1.00 83.94 484 TYR A C 1
ATOM 3689 O O . TYR A 1 484 ? -0.050 -57.964 -11.884 1.00 83.94 484 TYR A O 1
ATOM 3697 N N . HIS A 1 485 ? 1.798 -57.231 -10.846 1.00 82.44 485 HIS A N 1
ATOM 3698 C CA . HIS A 1 485 ? 2.562 -58.463 -11.034 1.00 82.44 485 HIS A CA 1
ATOM 3699 C C . HIS A 1 485 ? 1.865 -59.699 -10.462 1.00 82.44 485 HIS A C 1
ATOM 3701 O O . HIS A 1 485 ? 1.829 -60.735 -11.126 1.00 82.44 485 HIS A O 1
ATOM 3707 N N . HIS A 1 486 ? 1.300 -59.612 -9.257 1.00 82.31 486 HIS A N 1
ATOM 3708 C CA . HIS A 1 486 ? 0.561 -60.725 -8.664 1.00 82.31 486 HIS A CA 1
ATOM 3709 C C . HIS A 1 486 ? -0.712 -61.067 -9.438 1.00 82.31 486 HIS A C 1
ATOM 3711 O O . HIS A 1 486 ? -0.971 -62.246 -9.668 1.00 82.31 486 HIS A O 1
ATOM 3717 N N . VAL A 1 487 ? -1.477 -60.067 -9.880 1.00 83.94 487 VAL A N 1
ATOM 3718 C CA . VAL A 1 487 ? -2.667 -60.283 -10.719 1.00 83.94 487 VAL A CA 1
ATOM 3719 C C . VAL A 1 487 ? -2.270 -60.969 -12.027 1.00 83.94 487 VAL A C 1
ATOM 3721 O O . VAL A 1 487 ? -2.860 -61.985 -12.389 1.00 83.94 487 VAL A O 1
ATOM 3724 N N . CYS A 1 488 ? -1.217 -60.489 -12.691 1.00 81.88 488 CYS A N 1
ATOM 3725 C CA . CYS A 1 488 ? -0.698 -61.103 -13.909 1.00 81.88 488 CYS A CA 1
ATOM 3726 C C . CYS A 1 488 ? -0.226 -62.551 -13.686 1.00 81.88 488 CYS A C 1
ATOM 3728 O O . CYS A 1 488 ? -0.577 -63.434 -14.469 1.00 81.88 488 CYS A O 1
ATOM 3730 N N . ALA A 1 489 ? 0.499 -62.815 -12.593 1.00 81.25 489 ALA A N 1
ATOM 3731 C CA . ALA A 1 489 ? 0.984 -64.149 -12.240 1.00 81.25 489 ALA A CA 1
ATOM 3732 C C . ALA A 1 489 ? -0.157 -65.142 -11.962 1.00 81.25 489 ALA A C 1
ATOM 3734 O O . ALA A 1 489 ? -0.096 -66.285 -12.408 1.00 81.25 489 ALA A O 1
ATOM 3735 N N . VAL A 1 490 ? -1.211 -64.710 -11.262 1.00 78.62 490 VAL A N 1
ATOM 3736 C CA . VAL A 1 490 ? -2.389 -65.545 -10.967 1.00 78.62 490 VAL A CA 1
ATOM 3737 C C . VAL A 1 490 ? -3.203 -65.843 -12.231 1.00 78.62 490 VAL A C 1
ATOM 3739 O O . VAL A 1 490 ? -3.771 -66.926 -12.346 1.00 78.62 490 VAL A O 1
ATOM 3742 N N . ASN A 1 491 ? -3.220 -64.923 -13.199 1.00 75.75 491 ASN A N 1
ATOM 3743 C CA . ASN A 1 491 ? -3.981 -65.066 -14.443 1.00 75.75 491 ASN A CA 1
ATOM 3744 C C . ASN A 1 491 ? -3.194 -65.714 -15.595 1.00 75.75 491 ASN A C 1
ATOM 3746 O O . ASN A 1 491 ? -3.742 -65.883 -16.683 1.00 75.75 491 ASN A O 1
ATOM 3750 N N . GLY A 1 492 ? -1.915 -66.050 -15.394 1.00 73.06 492 GLY A N 1
ATOM 3751 C CA . GLY A 1 492 ? -1.056 -66.618 -16.440 1.00 73.06 492 GLY A CA 1
ATOM 3752 C C . GLY A 1 492 ? -0.708 -65.646 -17.577 1.00 73.06 492 GLY A C 1
ATOM 3753 O O . GLY A 1 492 ? -0.236 -66.075 -18.627 1.00 73.06 492 GLY A O 1
ATOM 3754 N N . THR A 1 493 ? -0.931 -64.344 -17.388 1.00 75.06 493 THR A N 1
ATOM 3755 C CA . THR A 1 493 ? -0.575 -63.290 -18.350 1.00 75.06 493 THR A CA 1
ATOM 3756 C C . THR A 1 493 ? 0.799 -62.723 -18.012 1.00 75.06 493 THR A C 1
ATOM 3758 O O . THR A 1 493 ? 1.092 -62.495 -16.838 1.00 75.06 493 THR A O 1
ATOM 3761 N N . GLN A 1 494 ? 1.641 -62.447 -19.009 1.00 70.25 494 GLN A N 1
ATOM 3762 C CA . GLN A 1 494 ? 2.899 -61.744 -18.752 1.00 70.25 494 GLN A CA 1
ATOM 3763 C C . GLN A 1 494 ? 2.646 -60.243 -18.526 1.00 70.25 494 GLN A C 1
ATOM 3765 O O . GLN A 1 494 ? 1.897 -59.642 -19.295 1.00 70.25 494 GLN A O 1
ATOM 3770 N N . PRO A 1 495 ? 3.252 -59.640 -17.486 1.00 67.56 495 PRO A N 1
ATOM 3771 C CA . PRO A 1 495 ? 3.158 -58.206 -17.237 1.00 67.56 495 PRO A CA 1
ATOM 3772 C C . PRO A 1 495 ? 3.814 -57.420 -18.379 1.00 67.56 495 PRO A C 1
ATOM 3774 O O . PRO A 1 495 ? 4.891 -57.783 -18.859 1.00 67.56 495 PRO A O 1
ATOM 3777 N N . GLU A 1 496 ? 3.164 -56.344 -18.815 1.00 66.25 496 GLU A N 1
ATOM 3778 C CA . GLU A 1 496 ? 3.631 -55.517 -19.928 1.00 66.25 496 GLU A CA 1
ATOM 3779 C C . GLU A 1 496 ? 4.897 -54.728 -19.528 1.00 66.25 496 GLU A C 1
ATOM 3781 O O . GLU A 1 496 ? 4.941 -54.072 -18.486 1.00 66.25 496 GLU A O 1
ATOM 3786 N N . ARG A 1 497 ? 5.960 -54.817 -20.345 1.00 58.25 497 ARG A N 1
ATOM 3787 C CA . ARG A 1 497 ? 7.327 -54.356 -20.007 1.00 58.25 497 ARG A CA 1
ATOM 3788 C C . ARG A 1 497 ? 7.431 -52.840 -19.758 1.00 58.25 497 ARG A C 1
ATOM 3790 O O . ARG A 1 497 ? 8.319 -52.407 -19.032 1.00 58.25 497 ARG A O 1
ATOM 3797 N N . LEU A 1 498 ? 6.490 -52.066 -20.303 1.00 55.31 498 LEU A N 1
ATOM 3798 C CA . LEU A 1 498 ? 6.412 -50.604 -20.194 1.00 55.31 498 LEU A CA 1
ATOM 3799 C C . LEU A 1 498 ? 6.077 -50.105 -18.776 1.00 55.31 498 LEU A C 1
ATOM 3801 O O . LEU A 1 498 ? 6.408 -48.978 -18.430 1.00 55.31 498 LEU A O 1
ATOM 3805 N N . LEU A 1 499 ? 5.486 -50.931 -17.907 1.00 55.56 499 LEU A N 1
ATOM 3806 C CA . LEU A 1 499 ? 5.118 -50.519 -16.542 1.00 55.56 499 LEU A CA 1
ATOM 3807 C C . LEU A 1 499 ? 6.281 -50.548 -15.540 1.00 55.56 499 LEU A C 1
ATOM 3809 O O . LEU A 1 499 ? 6.193 -49.898 -14.499 1.00 55.56 499 LEU A O 1
ATOM 3813 N N . LEU A 1 500 ? 7.371 -51.263 -15.847 1.00 52.75 500 LEU A N 1
ATOM 3814 C CA . LEU A 1 500 ? 8.568 -51.313 -14.996 1.00 52.75 500 LEU A CA 1
ATOM 3815 C C . LEU A 1 500 ? 9.590 -50.214 -15.327 1.00 52.75 500 LEU A C 1
ATOM 3817 O O . LEU A 1 500 ? 10.409 -49.879 -14.474 1.00 52.75 500 LEU A O 1
ATOM 3821 N N . GLU A 1 501 ? 9.554 -49.631 -16.530 1.00 52.47 501 GLU A N 1
ATOM 3822 C CA . GLU A 1 501 ? 10.539 -48.620 -16.957 1.00 52.47 501 GLU A CA 1
ATOM 3823 C C . GLU A 1 501 ? 10.302 -47.223 -16.363 1.00 52.47 501 GLU A C 1
ATOM 3825 O O . GLU A 1 501 ? 11.247 -46.441 -16.251 1.00 52.47 501 GLU A O 1
ATOM 3830 N N . HIS A 1 502 ? 9.099 -46.927 -15.863 1.00 52.53 502 HIS A N 1
ATOM 3831 C CA . HIS A 1 502 ? 8.795 -45.631 -15.238 1.00 52.53 502 HIS A CA 1
ATOM 3832 C C . HIS A 1 502 ? 9.479 -45.427 -13.873 1.00 52.53 502 HIS A C 1
ATOM 3834 O O . HIS A 1 502 ? 9.595 -44.297 -13.407 1.00 52.53 502 HIS A O 1
ATOM 3840 N N . ALA A 1 503 ? 9.977 -46.498 -13.243 1.00 46.44 503 ALA A N 1
ATOM 3841 C CA . ALA A 1 503 ? 10.819 -46.410 -12.046 1.00 46.44 503 ALA A CA 1
ATOM 3842 C C . ALA A 1 503 ? 12.310 -46.178 -12.380 1.00 46.44 503 ALA A C 1
ATOM 3844 O O . ALA A 1 503 ? 13.082 -45.791 -11.503 1.00 46.44 503 ALA A O 1
ATOM 3845 N N . GLY A 1 504 ? 12.721 -46.414 -13.635 1.00 45.28 504 GLY A N 1
ATOM 3846 C CA . GLY A 1 504 ? 14.117 -46.363 -14.087 1.00 45.28 504 GLY A CA 1
ATOM 3847 C C . GLY A 1 504 ? 14.489 -45.141 -14.934 1.00 45.28 504 GLY A C 1
ATOM 3848 O O . GLY A 1 504 ? 15.673 -44.848 -15.077 1.00 45.28 504 GLY A O 1
ATOM 3849 N N . GLN A 1 505 ? 13.521 -44.388 -15.462 1.00 45.50 505 GLN A N 1
ATOM 3850 C CA . GLN A 1 505 ? 13.767 -43.144 -16.207 1.00 45.50 505 GLN A CA 1
ATOM 3851 C C . GLN A 1 505 ? 14.046 -41.961 -15.268 1.00 45.50 505 GLN A C 1
ATOM 3853 O O . GLN A 1 505 ? 13.361 -40.941 -15.283 1.00 45.50 505 GLN A O 1
ATOM 3858 N N . ASN A 1 506 ? 15.074 -42.103 -14.433 1.00 46.84 506 ASN A N 1
ATOM 3859 C CA . ASN A 1 506 ? 15.642 -40.996 -13.665 1.00 46.84 506 ASN A CA 1
ATOM 3860 C C . ASN A 1 506 ? 16.901 -40.399 -14.308 1.00 46.84 506 ASN A C 1
ATOM 3862 O O . ASN A 1 506 ? 17.379 -39.389 -13.812 1.00 46.84 506 ASN A O 1
ATOM 3866 N N . ASP A 1 507 ? 17.413 -40.947 -15.413 1.00 46.06 507 ASP A N 1
ATOM 3867 C CA . ASP A 1 507 ? 18.591 -40.390 -16.088 1.00 46.06 507 ASP A CA 1
ATOM 3868 C C . ASP A 1 507 ? 18.640 -40.817 -17.560 1.00 46.06 507 ASP A C 1
ATOM 3870 O O . ASP A 1 507 ? 19.094 -41.910 -17.891 1.00 46.06 507 ASP A O 1
ATOM 3874 N N . SER A 1 508 ? 18.109 -39.986 -18.457 1.00 40.88 508 SER A N 1
ATOM 3875 C CA . SER A 1 508 ? 18.566 -39.835 -19.854 1.00 40.88 508 SER A CA 1
ATOM 3876 C C . SER A 1 508 ? 17.568 -38.976 -20.629 1.00 40.88 508 SER A C 1
ATOM 3878 O O . SER A 1 508 ? 16.452 -39.386 -20.933 1.00 40.88 508 SER A O 1
ATOM 3880 N N . GLY A 1 509 ? 17.966 -37.747 -20.945 1.00 37.06 509 GLY A N 1
ATOM 3881 C CA . GLY A 1 509 ? 17.159 -36.858 -21.771 1.00 37.06 509 GLY A CA 1
ATOM 3882 C C . GLY A 1 509 ? 17.671 -35.430 -21.732 1.00 37.06 509 GLY A C 1
ATOM 3883 O O . GLY A 1 509 ? 17.152 -34.598 -20.993 1.00 37.06 509 GLY A O 1
ATOM 3884 N N . GLU A 1 510 ? 18.661 -35.147 -22.574 1.00 42.56 510 GLU A N 1
ATOM 3885 C CA . GLU A 1 510 ? 19.291 -33.846 -22.851 1.00 42.56 510 GLU A CA 1
ATOM 3886 C C . GLU A 1 510 ? 18.326 -32.744 -23.360 1.00 42.56 510 GLU A C 1
ATOM 3888 O O . GLU A 1 510 ? 18.758 -31.703 -23.843 1.00 42.56 510 GLU A O 1
ATOM 3893 N N . ALA A 1 511 ? 17.008 -32.903 -23.208 1.00 37.12 511 ALA A N 1
ATOM 3894 C CA . ALA A 1 511 ? 16.003 -31.905 -23.581 1.00 37.12 511 ALA A CA 1
ATOM 3895 C C . ALA A 1 511 ? 15.754 -30.834 -22.493 1.00 37.12 511 ALA A C 1
ATOM 3897 O O . ALA A 1 511 ? 14.975 -29.907 -22.699 1.00 37.12 511 ALA A O 1
ATOM 3898 N N . GLY A 1 512 ? 16.397 -30.942 -21.324 1.00 46.88 512 GLY A N 1
ATOM 3899 C CA . GLY A 1 512 ? 16.129 -30.083 -20.165 1.00 46.88 512 GLY A CA 1
ATOM 3900 C C . GLY A 1 512 ? 17.036 -28.862 -19.991 1.00 46.88 512 GLY A C 1
ATOM 3901 O O . GLY A 1 512 ? 16.756 -28.058 -19.114 1.00 46.88 512 GLY A O 1
ATOM 3902 N N . SER A 1 513 ? 18.110 -28.692 -20.770 1.00 52.03 513 SER A N 1
ATOM 3903 C CA . SER A 1 513 ? 19.171 -27.717 -20.442 1.00 52.03 513 SER A CA 1
ATOM 3904 C C . SER A 1 513 ? 18.696 -26.253 -20.454 1.00 52.03 513 SER A C 1
ATOM 3906 O O . SER A 1 513 ? 18.936 -25.518 -19.499 1.00 52.03 513 SER A O 1
ATOM 3908 N N . ALA A 1 514 ? 17.931 -25.837 -21.468 1.00 48.25 514 ALA A N 1
ATOM 3909 C CA . ALA A 1 514 ? 17.454 -24.453 -21.575 1.00 48.25 514 ALA A CA 1
ATOM 3910 C C . ALA A 1 514 ? 16.323 -24.126 -20.580 1.00 48.25 514 ALA A C 1
ATOM 3912 O O . ALA A 1 514 ? 16.266 -23.031 -20.025 1.00 48.25 514 ALA A O 1
ATOM 3913 N N . GLU A 1 515 ? 15.442 -25.089 -20.307 1.00 49.41 515 GLU A N 1
ATOM 3914 C CA . GLU A 1 515 ? 14.294 -24.908 -19.413 1.00 49.41 515 GLU A CA 1
ATOM 3915 C C . GLU A 1 515 ? 14.685 -25.078 -17.931 1.00 49.41 515 GLU A C 1
ATOM 3917 O O . GLU A 1 515 ? 14.177 -24.373 -17.061 1.00 49.41 515 GLU A O 1
ATOM 3922 N N . ALA A 1 516 ? 15.655 -25.951 -17.634 1.00 50.53 516 ALA A N 1
ATOM 3923 C CA . ALA A 1 516 ? 16.279 -26.063 -16.318 1.00 50.53 516 ALA A CA 1
ATOM 3924 C C . ALA A 1 516 ? 17.175 -24.856 -16.009 1.00 50.53 516 ALA A C 1
ATOM 3926 O O . ALA A 1 516 ? 17.217 -24.431 -14.857 1.00 50.53 516 ALA A O 1
ATOM 3927 N N . ALA A 1 517 ? 17.830 -24.260 -17.014 1.00 50.25 517 ALA A N 1
ATOM 3928 C CA . ALA A 1 517 ? 18.539 -22.988 -16.869 1.00 50.25 517 ALA A CA 1
ATOM 3929 C C . ALA A 1 517 ? 17.573 -21.808 -16.644 1.00 50.25 517 ALA A C 1
ATOM 3931 O O . ALA A 1 517 ? 17.833 -20.966 -15.786 1.00 50.25 517 ALA A O 1
ATOM 3932 N N . ALA A 1 518 ? 16.423 -21.777 -17.331 1.00 50.22 518 ALA A N 1
ATOM 3933 C CA . ALA A 1 518 ? 15.371 -20.781 -17.101 1.00 50.22 518 ALA A CA 1
ATOM 3934 C C . ALA A 1 518 ? 14.732 -20.912 -15.704 1.00 50.22 518 ALA A C 1
ATOM 3936 O O . ALA A 1 518 ? 14.519 -19.912 -15.019 1.00 50.22 518 ALA A O 1
ATOM 3937 N N . LEU A 1 519 ? 14.496 -22.143 -15.236 1.00 53.38 519 LEU A N 1
ATOM 3938 C CA . LEU A 1 519 ? 14.043 -22.408 -13.869 1.00 53.38 519 LEU A CA 1
ATOM 3939 C C . LEU A 1 519 ? 15.125 -22.095 -12.831 1.00 53.38 519 LEU A C 1
ATOM 3941 O O . LEU A 1 519 ? 14.784 -21.597 -11.768 1.00 53.38 519 LEU A O 1
ATOM 3945 N N . ALA A 1 520 ? 16.409 -22.327 -13.122 1.00 51.94 520 ALA A N 1
ATOM 3946 C CA . ALA A 1 520 ? 17.521 -21.970 -12.238 1.00 51.94 520 ALA A CA 1
ATOM 3947 C C . ALA A 1 520 ? 17.704 -20.448 -12.099 1.00 51.94 520 ALA A C 1
ATOM 3949 O O . ALA A 1 520 ? 18.016 -19.978 -11.008 1.00 51.94 520 ALA A O 1
ATOM 3950 N N . LEU A 1 521 ? 17.440 -19.677 -13.160 1.00 53.28 521 LEU A N 1
ATOM 3951 C CA . LEU A 1 521 ? 17.416 -18.208 -13.127 1.00 53.28 521 LEU A CA 1
ATOM 3952 C C . LEU A 1 521 ? 16.230 -17.651 -12.317 1.00 53.28 521 LEU A C 1
ATOM 3954 O O . LEU A 1 521 ? 16.366 -16.607 -11.688 1.00 53.28 521 LEU A O 1
ATOM 3958 N N . ALA A 1 522 ? 15.100 -18.366 -12.269 1.00 53.38 522 ALA A N 1
ATOM 3959 C CA . ALA A 1 522 ? 13.948 -18.043 -11.416 1.00 53.38 522 ALA A CA 1
ATOM 3960 C C . ALA A 1 522 ? 14.035 -18.641 -9.987 1.00 53.38 522 ALA A C 1
ATOM 3962 O O . ALA A 1 522 ? 13.225 -18.314 -9.120 1.00 53.38 522 ALA A O 1
ATOM 3963 N N . ALA A 1 523 ? 14.996 -19.537 -9.723 1.00 52.03 523 ALA A N 1
ATOM 3964 C CA . ALA A 1 523 ? 15.000 -20.414 -8.547 1.00 52.03 523 ALA A CA 1
ATOM 3965 C C . ALA A 1 523 ? 15.503 -19.779 -7.246 1.00 52.03 523 ALA A C 1
ATOM 3967 O O . ALA A 1 523 ? 15.305 -20.391 -6.200 1.00 52.03 523 ALA A O 1
ATOM 3968 N N . GLY A 1 524 ? 16.113 -18.590 -7.260 1.00 60.28 524 GLY A N 1
ATOM 3969 C CA . GLY A 1 524 ? 16.597 -17.968 -6.019 1.00 60.28 524 GLY A CA 1
ATOM 3970 C C . GLY A 1 524 ? 15.489 -17.755 -4.975 1.00 60.28 524 GLY A C 1
ATOM 3971 O O . GLY A 1 524 ? 15.726 -17.900 -3.775 1.00 60.28 524 GLY A O 1
ATOM 3972 N N . GLU A 1 525 ? 14.264 -17.473 -5.432 1.00 56.28 525 GLU A N 1
ATOM 3973 C CA . GLU A 1 525 ? 13.117 -17.148 -4.569 1.00 56.28 525 GLU A CA 1
ATOM 3974 C C . GLU A 1 525 ? 12.089 -18.289 -4.448 1.00 56.28 525 GLU A C 1
ATOM 3976 O O . GLU A 1 525 ? 11.361 -18.365 -3.459 1.00 56.28 525 GLU A O 1
ATOM 3981 N N . LEU A 1 526 ? 12.059 -19.229 -5.404 1.00 65.75 526 LEU A N 1
ATOM 3982 C CA . LEU A 1 526 ? 11.052 -20.300 -5.501 1.00 65.75 526 LEU A CA 1
ATOM 3983 C C . LEU A 1 526 ? 11.639 -21.721 -5.403 1.00 65.75 526 LEU A C 1
ATOM 3985 O O . LEU A 1 526 ? 10.995 -22.689 -5.812 1.00 65.75 526 LEU A O 1
ATOM 3989 N N . GLU A 1 527 ? 12.840 -21.876 -4.838 1.00 66.75 527 GLU A N 1
ATOM 3990 C CA . GLU A 1 527 ? 13.575 -23.152 -4.767 1.00 66.75 527 GLU A CA 1
ATOM 3991 C C . GLU A 1 527 ? 12.756 -24.321 -4.183 1.00 66.75 527 GLU A C 1
ATOM 3993 O O . GLU A 1 527 ? 12.907 -25.471 -4.605 1.00 66.75 527 GLU A O 1
ATOM 3998 N N . GLY A 1 528 ? 11.814 -24.032 -3.277 1.00 66.19 528 GLY A N 1
ATOM 3999 C CA . GLY A 1 528 ? 10.906 -25.031 -2.713 1.00 66.19 528 GLY A CA 1
ATOM 4000 C C . GLY A 1 528 ? 10.030 -25.748 -3.752 1.00 66.19 528 GLY A C 1
ATOM 4001 O O . GLY A 1 528 ? 9.676 -26.905 -3.558 1.00 66.19 528 GLY A O 1
ATOM 4002 N N . LEU A 1 529 ? 9.734 -25.143 -4.904 1.00 72.25 529 LEU A N 1
ATOM 4003 C CA . LEU A 1 529 ? 8.864 -25.746 -5.924 1.00 72.25 529 LEU A CA 1
ATOM 4004 C C . LEU A 1 529 ? 9.579 -26.726 -6.868 1.00 72.25 529 LEU A C 1
ATOM 4006 O O . LEU A 1 529 ? 8.927 -27.358 -7.701 1.00 72.25 529 LEU A O 1
ATOM 4010 N N . ARG A 1 530 ? 10.897 -26.925 -6.725 1.00 72.19 530 ARG A N 1
ATOM 4011 C CA . ARG A 1 530 ? 11.707 -27.798 -7.599 1.00 72.19 530 ARG A CA 1
ATOM 4012 C C . ARG A 1 530 ? 11.195 -29.251 -7.655 1.00 72.19 530 ARG A C 1
ATOM 4014 O O . ARG A 1 530 ? 11.342 -29.914 -8.677 1.00 72.19 530 ARG A O 1
ATOM 4021 N N . GLY A 1 531 ? 10.539 -29.731 -6.593 1.00 70.88 531 GLY A N 1
ATOM 4022 C CA . GLY A 1 531 ? 9.958 -31.081 -6.513 1.00 70.88 531 GLY A CA 1
ATOM 4023 C C . GLY A 1 531 ? 8.614 -31.272 -7.232 1.00 70.88 531 GLY A C 1
ATOM 4024 O O . GLY A 1 531 ? 8.173 -32.409 -7.386 1.00 70.88 531 GLY A O 1
ATOM 4025 N N . ALA A 1 532 ? 7.960 -30.199 -7.696 1.00 81.44 532 ALA A N 1
ATOM 4026 C CA . ALA A 1 532 ? 6.611 -30.270 -8.270 1.00 81.44 532 ALA A CA 1
ATOM 4027 C C . ALA A 1 532 ? 6.554 -31.129 -9.541 1.00 81.44 532 ALA A C 1
ATOM 4029 O O . ALA A 1 532 ? 5.644 -31.937 -9.708 1.00 81.44 532 ALA A O 1
ATOM 4030 N N . ARG A 1 533 ? 7.570 -31.010 -10.406 1.00 78.19 533 ARG A N 1
ATOM 4031 C CA . ARG A 1 533 ? 7.670 -31.785 -11.651 1.00 78.19 533 ARG A CA 1
ATOM 4032 C C . ARG A 1 533 ? 7.832 -33.286 -11.383 1.00 78.19 533 ARG A C 1
ATOM 4034 O O . ARG A 1 533 ? 7.235 -34.090 -12.089 1.00 78.19 533 ARG A O 1
ATOM 4041 N N . GLN A 1 534 ? 8.598 -33.660 -10.357 1.00 77.94 534 GLN A N 1
ATOM 4042 C CA . GLN A 1 534 ? 8.789 -35.065 -9.986 1.00 77.94 534 GLN A CA 1
ATOM 4043 C C . GLN A 1 534 ? 7.504 -35.679 -9.420 1.00 77.94 534 GLN A C 1
ATOM 4045 O O . GLN A 1 534 ? 7.156 -36.800 -9.771 1.00 77.94 534 GLN A O 1
ATOM 4050 N N . VAL A 1 535 ? 6.788 -34.929 -8.577 1.00 85.38 535 VAL A N 1
ATOM 4051 C CA . VAL A 1 535 ? 5.491 -35.338 -8.013 1.00 85.38 535 VAL A CA 1
ATOM 4052 C C . VAL A 1 535 ? 4.424 -35.487 -9.102 1.00 85.38 535 VAL A C 1
ATOM 4054 O O . VAL A 1 535 ? 3.640 -36.427 -9.055 1.00 85.38 535 VAL A O 1
ATOM 4057 N N . ALA A 1 536 ? 4.403 -34.597 -10.100 1.00 82.81 536 ALA A N 1
ATOM 4058 C CA . ALA A 1 536 ? 3.493 -34.718 -11.240 1.00 82.81 536 ALA A CA 1
ATOM 4059 C C . ALA A 1 536 ? 3.772 -35.997 -12.047 1.00 82.81 536 ALA A C 1
ATOM 4061 O O . ALA A 1 536 ? 2.864 -36.787 -12.275 1.00 82.81 536 ALA A O 1
ATOM 4062 N N . ARG A 1 537 ? 5.045 -36.265 -12.371 1.00 81.38 537 ARG A N 1
ATOM 4063 C CA . ARG A 1 537 ? 5.446 -37.488 -13.087 1.00 81.38 537 ARG A CA 1
ATOM 4064 C C . ARG A 1 537 ? 5.110 -38.767 -12.320 1.00 81.38 537 ARG A C 1
ATOM 4066 O O . ARG A 1 537 ? 4.674 -39.737 -12.928 1.00 81.38 537 ARG A O 1
ATOM 4073 N N . SER A 1 538 ? 5.307 -38.789 -11.000 1.00 82.38 538 SER A N 1
ATOM 4074 C CA . SER A 1 538 ? 4.950 -39.963 -10.196 1.00 82.38 538 SER A CA 1
ATOM 4075 C C . SER A 1 538 ? 3.436 -40.162 -10.099 1.00 82.38 538 SER A C 1
ATOM 4077 O O . SER A 1 538 ? 2.981 -41.303 -10.083 1.00 82.38 538 SER A O 1
ATOM 4079 N N . ALA A 1 539 ? 2.648 -39.084 -10.092 1.00 85.38 539 ALA A N 1
ATOM 4080 C CA . ALA A 1 539 ? 1.192 -39.163 -10.178 1.00 85.38 539 ALA A CA 1
ATOM 4081 C C . ALA A 1 539 ? 0.711 -39.691 -11.543 1.00 85.38 539 ALA A C 1
ATOM 4083 O O . ALA A 1 539 ? -0.180 -40.540 -11.571 1.00 85.38 539 ALA A O 1
ATOM 4084 N N . ASP A 1 540 ? 1.320 -39.257 -12.649 1.00 81.75 540 ASP A N 1
ATOM 4085 C CA . ASP A 1 540 ? 1.010 -39.768 -13.992 1.00 81.75 540 ASP A CA 1
ATOM 4086 C C . ASP A 1 540 ? 1.347 -41.265 -14.105 1.00 81.75 540 ASP A C 1
ATOM 4088 O O . ASP A 1 540 ? 0.508 -42.063 -14.521 1.00 81.75 540 ASP A O 1
ATOM 4092 N N . ALA A 1 541 ? 2.518 -41.682 -13.608 1.00 81.25 541 ALA A N 1
ATOM 4093 C CA . ALA A 1 541 ? 2.910 -43.092 -13.577 1.00 81.25 541 ALA A CA 1
ATOM 4094 C C . ALA A 1 541 ? 1.938 -43.960 -12.754 1.00 81.25 541 ALA A C 1
ATOM 4096 O O . ALA A 1 541 ? 1.614 -45.081 -13.144 1.00 81.25 541 ALA A O 1
ATOM 4097 N N . LEU A 1 542 ? 1.439 -43.444 -11.625 1.00 85.00 542 LEU A N 1
ATOM 4098 C CA . LEU A 1 542 ? 0.416 -44.112 -10.816 1.00 85.00 542 LEU A CA 1
ATOM 4099 C C . LEU A 1 542 ? -0.909 -44.273 -11.567 1.00 85.00 542 LEU A C 1
ATOM 4101 O O . LEU A 1 542 ? -1.549 -45.322 -11.464 1.00 85.00 542 LEU A O 1
ATOM 4105 N N . LEU A 1 543 ? -1.337 -43.237 -12.295 1.00 85.88 543 LEU A N 1
ATOM 4106 C CA . LEU A 1 543 ? -2.552 -43.287 -13.105 1.00 85.88 543 LEU A CA 1
ATOM 4107 C C . LEU A 1 543 ? -2.425 -44.355 -14.189 1.00 85.88 543 LEU A C 1
ATOM 4109 O O . LEU A 1 543 ? -3.310 -45.205 -14.298 1.00 85.88 543 LEU A O 1
ATOM 4113 N N . ASP A 1 544 ? -1.302 -44.382 -14.900 1.00 82.81 544 ASP A N 1
ATOM 4114 C CA . ASP A 1 544 ? -1.034 -45.393 -15.919 1.00 82.81 544 ASP A CA 1
ATOM 4115 C C . ASP A 1 544 ? -1.024 -46.799 -15.305 1.00 82.81 544 ASP A C 1
ATOM 4117 O O . ASP A 1 544 ? -1.775 -47.672 -15.749 1.00 82.81 544 ASP A O 1
ATOM 4121 N N . GLN A 1 545 ? -0.298 -47.017 -14.203 1.00 83.69 545 GLN A N 1
ATOM 4122 C CA . GLN A 1 545 ? -0.300 -48.296 -13.481 1.00 83.69 545 GLN A CA 1
ATOM 4123 C C . GLN A 1 545 ? -1.708 -48.753 -13.072 1.00 83.69 545 GLN A C 1
ATOM 4125 O O . GLN A 1 545 ? -2.039 -49.935 -13.205 1.00 83.69 545 GLN A O 1
ATOM 4130 N N . LEU A 1 546 ? -2.564 -47.833 -12.619 1.00 85.88 546 LEU A N 1
ATOM 4131 C CA . LEU A 1 546 ? -3.956 -48.132 -12.284 1.00 85.88 546 LEU A CA 1
ATOM 4132 C C . LEU A 1 546 ? -4.785 -48.522 -13.512 1.00 85.88 546 LEU A C 1
ATOM 4134 O O . LEU A 1 546 ? -5.617 -49.427 -13.407 1.00 85.88 546 LEU A O 1
ATOM 4138 N N . THR A 1 547 ? -4.575 -47.884 -14.668 1.00 85.81 547 THR A N 1
ATOM 4139 C CA . THR A 1 547 ? -5.295 -48.255 -15.899 1.00 85.81 547 THR A CA 1
ATOM 4140 C C . THR A 1 547 ? -4.963 -49.679 -16.343 1.00 85.81 547 THR A C 1
ATOM 4142 O O . THR A 1 547 ? -5.874 -50.464 -16.620 1.00 85.81 547 THR A O 1
ATOM 4145 N N . HIS A 1 548 ? -3.685 -50.057 -16.317 1.00 82.19 548 HIS A N 1
ATOM 4146 C CA . HIS A 1 548 ? -3.250 -51.399 -16.695 1.00 82.19 548 HIS A CA 1
ATOM 4147 C C . HIS A 1 548 ? -3.667 -52.458 -15.672 1.00 82.19 548 HIS A C 1
ATOM 4149 O O . HIS A 1 548 ? -4.105 -53.546 -16.050 1.00 82.19 548 HIS A O 1
ATOM 4155 N N . LEU A 1 549 ? -3.604 -52.143 -14.375 1.00 85.12 549 LEU A N 1
ATOM 4156 C CA . LEU A 1 549 ? -4.098 -53.027 -13.321 1.00 85.12 549 LEU A CA 1
ATOM 4157 C C . LEU A 1 549 ? -5.603 -53.257 -13.433 1.00 85.12 549 LEU A C 1
ATOM 4159 O O . LEU A 1 549 ? -6.062 -54.388 -13.269 1.00 85.12 549 LEU A O 1
ATOM 4163 N N . ARG A 1 550 ? -6.370 -52.223 -13.782 1.00 86.62 550 ARG A N 1
ATOM 4164 C CA . ARG A 1 550 ? -7.797 -52.361 -14.072 1.00 86.62 550 ARG A CA 1
ATOM 4165 C C . ARG A 1 550 ? -8.040 -53.276 -15.272 1.00 86.62 550 ARG A C 1
ATOM 4167 O O . ARG A 1 550 ? -8.828 -54.204 -15.148 1.00 86.62 550 ARG A O 1
ATOM 4174 N N . ALA A 1 551 ? -7.332 -53.079 -16.383 1.00 83.19 551 ALA A N 1
ATOM 4175 C CA . ALA A 1 551 ? -7.464 -53.939 -17.561 1.00 83.19 551 ALA A CA 1
ATOM 4176 C C . ALA A 1 551 ? -7.091 -55.408 -17.263 1.00 83.19 551 ALA A C 1
ATOM 4178 O O . ALA A 1 551 ? -7.778 -56.338 -17.695 1.00 83.19 551 ALA A O 1
ATOM 4179 N N . ALA A 1 552 ? -6.039 -55.634 -16.472 1.00 82.31 552 ALA A N 1
ATOM 4180 C CA . ALA A 1 552 ? -5.637 -56.966 -16.023 1.00 82.31 552 ALA A CA 1
ATOM 4181 C C . ALA A 1 552 ? -6.675 -57.610 -15.088 1.00 82.31 552 ALA A C 1
ATOM 4183 O O . ALA A 1 552 ? -6.908 -58.813 -15.163 1.00 82.31 552 ALA A O 1
ATOM 4184 N N . LEU A 1 553 ? -7.329 -56.831 -14.222 1.00 84.38 553 LEU A N 1
ATOM 4185 C CA . LEU A 1 553 ? -8.422 -57.319 -13.381 1.00 84.38 553 LEU A CA 1
ATOM 4186 C C . LEU A 1 553 ? -9.693 -57.607 -14.184 1.00 84.38 553 LEU A C 1
ATOM 4188 O O . LEU A 1 553 ? -10.330 -58.627 -13.938 1.00 84.38 553 LEU A O 1
ATOM 4192 N N . ASP A 1 554 ? -10.051 -56.760 -15.146 1.00 84.38 554 ASP A N 1
ATOM 4193 C CA . ASP A 1 554 ? -11.227 -56.966 -15.997 1.00 84.38 554 ASP A CA 1
ATOM 4194 C C . ASP A 1 554 ? -11.056 -58.245 -16.837 1.00 84.38 554 ASP A C 1
ATOM 4196 O O . ASP A 1 554 ? -11.939 -59.103 -16.861 1.00 84.38 554 ASP A O 1
ATOM 4200 N N . THR A 1 555 ? -9.865 -58.472 -17.402 1.00 80.25 555 THR A N 1
ATOM 4201 C CA . THR A 1 555 ? -9.526 -59.735 -18.086 1.00 80.25 555 THR A CA 1
ATOM 4202 C C . THR A 1 555 ? -9.482 -60.946 -17.138 1.00 80.25 555 THR A C 1
ATOM 4204 O O . THR A 1 555 ? -9.912 -62.042 -17.516 1.00 80.25 555 THR A O 1
ATOM 4207 N N . ALA A 1 556 ? -9.041 -60.776 -15.886 1.00 78.75 556 ALA A N 1
ATOM 4208 C CA . ALA A 1 556 ? -9.131 -61.803 -14.837 1.00 78.75 556 ALA A CA 1
ATOM 4209 C C . ALA A 1 556 ? -10.582 -62.191 -14.531 1.00 78.75 556 ALA A C 1
ATOM 4211 O O . ALA A 1 556 ? -10.928 -63.363 -14.373 1.00 78.75 556 ALA A O 1
ATOM 4212 N N . LEU A 1 557 ? -11.448 -61.187 -14.414 1.00 78.62 557 LEU A N 1
ATOM 4213 C CA . LEU A 1 557 ? -12.852 -61.378 -14.100 1.00 78.62 557 LEU A CA 1
ATOM 4214 C C . LEU A 1 557 ? -13.570 -62.028 -15.278 1.00 78.62 557 LEU A C 1
ATOM 4216 O O . LEU A 1 557 ? -14.290 -63.002 -15.060 1.00 78.62 557 LEU A O 1
ATOM 4220 N N . ASP A 1 558 ? -13.304 -61.593 -16.506 1.00 75.25 558 ASP A N 1
ATOM 4221 C CA . ASP A 1 558 ? -13.870 -62.177 -17.721 1.00 75.25 558 ASP A CA 1
ATOM 4222 C C . ASP A 1 558 ? -13.409 -63.619 -17.961 1.00 75.25 558 ASP A C 1
ATOM 4224 O O . ASP A 1 558 ? -14.200 -64.460 -18.396 1.00 75.25 558 ASP A O 1
ATOM 4228 N N . SER A 1 559 ? -12.145 -63.946 -17.673 1.00 68.81 559 SER A N 1
ATOM 4229 C CA . SER A 1 559 ? -11.650 -65.329 -17.748 1.00 68.81 559 SER A CA 1
ATOM 4230 C C . SER A 1 559 ? -12.289 -66.209 -16.669 1.00 68.81 559 SER A C 1
ATOM 4232 O O . SER A 1 559 ? -12.722 -67.324 -16.957 1.00 68.81 559 SER A O 1
ATOM 4234 N N . ARG A 1 560 ? -12.483 -65.686 -15.452 1.00 67.56 560 ARG A N 1
ATOM 4235 C CA . ARG A 1 560 ? -13.223 -66.374 -14.384 1.00 67.56 560 ARG A CA 1
ATOM 4236 C C . ARG A 1 560 ? -14.704 -66.576 -14.714 1.00 67.56 560 ARG A C 1
ATOM 4238 O O . ARG A 1 560 ? -15.254 -67.618 -14.367 1.00 67.56 560 ARG A O 1
ATOM 4245 N N . HIS A 1 561 ? -15.349 -65.612 -15.371 1.00 63.78 561 HIS A N 1
ATOM 4246 C CA . HIS A 1 561 ? -16.741 -65.739 -15.817 1.00 63.78 561 HIS A CA 1
ATOM 4247 C C . HIS A 1 561 ? -16.867 -66.759 -16.958 1.00 63.78 561 HIS A C 1
ATOM 4249 O O . HIS A 1 561 ? -17.851 -67.490 -17.008 1.00 63.78 561 HIS A O 1
ATOM 4255 N N . ARG A 1 562 ? -15.842 -66.888 -17.814 1.00 60.81 562 ARG A N 1
ATOM 4256 C CA . ARG A 1 562 ? -15.760 -67.935 -18.849 1.00 60.81 562 ARG A CA 1
ATOM 4257 C C . ARG A 1 562 ? -15.454 -69.334 -18.303 1.00 60.81 562 ARG A C 1
ATOM 4259 O O . ARG A 1 562 ? -15.887 -70.312 -18.901 1.00 60.81 562 ARG A O 1
ATOM 4266 N N . HIS A 1 563 ? -14.751 -69.446 -17.176 1.00 54.81 563 HIS A N 1
ATOM 4267 C CA . HIS A 1 563 ? -14.431 -70.720 -16.515 1.00 54.81 563 HIS A CA 1
ATOM 4268 C C . HIS A 1 563 ? -15.402 -71.109 -15.388 1.00 54.81 563 HIS A C 1
ATOM 4270 O O . HIS A 1 563 ? -15.082 -71.969 -14.566 1.00 54.81 563 HIS A O 1
ATOM 4276 N N . GLN A 1 564 ? -16.592 -70.506 -15.328 1.00 42.62 564 GLN A N 1
ATOM 4277 C CA . GLN A 1 564 ? -17.623 -70.913 -14.378 1.00 42.62 564 GLN A CA 1
ATOM 4278 C C . GLN A 1 564 ? -18.222 -72.274 -14.800 1.00 42.62 564 GLN A C 1
ATOM 4280 O O . GLN A 1 564 ? -18.758 -72.376 -15.902 1.00 42.62 564 GLN A O 1
ATOM 4285 N N . PRO A 1 565 ? -18.163 -73.330 -13.964 1.00 44.16 565 PRO A N 1
ATOM 4286 C CA . PRO A 1 565 ? -18.889 -74.566 -14.234 1.00 44.16 565 PRO A CA 1
ATOM 4287 C C . PRO A 1 565 ? -20.399 -74.371 -14.008 1.00 44.16 565 PRO A C 1
ATOM 4289 O O . PRO A 1 565 ? -20.811 -73.721 -13.046 1.00 44.16 565 PRO A O 1
ATOM 4292 N N . GLU A 1 566 ? -21.190 -74.989 -14.884 1.00 42.25 566 GLU A N 1
ATOM 4293 C CA . GLU A 1 566 ? -22.630 -75.314 -14.801 1.00 42.25 566 GLU A CA 1
ATOM 4294 C C . GLU A 1 566 ? -23.096 -75.826 -13.399 1.00 42.25 566 GLU A C 1
ATOM 4296 O O . GLU A 1 566 ? -22.284 -76.196 -12.544 1.00 42.25 566 GLU A O 1
ATOM 4301 N N . PRO A 1 567 ? -24.407 -75.826 -13.080 1.00 46.84 567 PRO A N 1
ATOM 4302 C CA . PRO A 1 567 ? -24.995 -75.094 -11.971 1.00 46.84 567 PRO A CA 1
ATOM 4303 C C . PRO A 1 567 ? -25.374 -76.040 -10.826 1.00 46.84 567 PRO A C 1
ATOM 4305 O O . PRO A 1 567 ? -26.416 -76.690 -10.845 1.00 46.84 567 PRO A O 1
ATOM 4308 N N . TRP A 1 568 ? -24.565 -76.077 -9.770 1.00 44.16 568 TRP A N 1
ATOM 4309 C CA . TRP A 1 568 ? -24.941 -76.757 -8.519 1.00 44.16 568 TRP A CA 1
ATOM 4310 C C . TRP A 1 568 ? -24.608 -75.954 -7.253 1.00 44.16 568 TRP A C 1
ATOM 4312 O O . TRP A 1 568 ? -24.714 -76.457 -6.139 1.00 44.16 568 TRP A O 1
ATOM 4322 N N . MET A 1 569 ? -24.285 -74.664 -7.396 1.00 45.22 569 MET A N 1
ATOM 4323 C CA . MET A 1 569 ? -23.936 -73.767 -6.279 1.00 45.22 569 MET A CA 1
ATOM 4324 C C . MET A 1 569 ? -24.814 -72.498 -6.246 1.00 45.22 569 MET A C 1
ATOM 4326 O O . MET A 1 569 ? -24.353 -71.406 -5.920 1.00 45.22 569 MET A O 1
ATOM 4330 N N . ALA A 1 570 ? -26.105 -72.621 -6.578 1.00 46.06 570 ALA A N 1
ATOM 4331 C CA . ALA A 1 570 ? -27.064 -71.504 -6.590 1.00 46.06 570 ALA A CA 1
ATOM 4332 C C . ALA A 1 570 ? -27.665 -71.154 -5.208 1.00 46.06 570 ALA A C 1
ATOM 4334 O O . ALA A 1 570 ? -28.392 -70.169 -5.069 1.00 46.06 570 ALA A O 1
ATOM 4335 N N . THR A 1 571 ? -27.368 -71.913 -4.154 1.00 48.06 571 THR A N 1
ATOM 4336 C CA . THR A 1 571 ? -27.982 -71.716 -2.828 1.00 48.06 571 THR A CA 1
ATOM 4337 C C . THR A 1 571 ? -27.312 -70.622 -1.992 1.00 48.06 571 THR A C 1
ATOM 4339 O O . THR A 1 571 ? -27.997 -69.922 -1.248 1.00 48.06 571 THR A O 1
ATOM 4342 N N . ASN A 1 572 ? -26.009 -70.372 -2.161 1.00 52.44 572 ASN A N 1
ATOM 4343 C CA . ASN A 1 572 ? -25.294 -69.388 -1.334 1.00 52.44 572 ASN A CA 1
ATOM 4344 C C . ASN A 1 572 ? -25.330 -67.946 -1.874 1.00 52.44 572 ASN A C 1
ATOM 4346 O O . ASN A 1 572 ? -25.253 -67.000 -1.089 1.00 52.44 572 ASN A O 1
ATOM 4350 N N . TYR A 1 573 ? -25.527 -67.742 -3.182 1.00 50.97 573 TYR A N 1
ATOM 4351 C CA . TYR A 1 573 ? -25.578 -66.394 -3.773 1.00 50.97 573 TYR A CA 1
ATOM 4352 C C . TYR A 1 573 ? -26.896 -65.649 -3.464 1.00 50.97 573 TYR A C 1
ATOM 4354 O O . TYR A 1 573 ? -26.905 -64.431 -3.278 1.00 50.97 573 TYR A O 1
ATOM 4362 N N . SER A 1 574 ? -28.002 -66.389 -3.311 1.00 51.56 574 SER A N 1
ATOM 4363 C CA . SER A 1 574 ? -29.314 -65.877 -2.870 1.00 51.56 574 SER A CA 1
ATOM 4364 C C . SER A 1 574 ? -29.276 -65.341 -1.432 1.00 51.56 574 SER A C 1
ATOM 4366 O O . SER A 1 574 ? -29.783 -64.251 -1.147 1.00 51.56 574 SER A O 1
ATOM 4368 N N . SER A 1 575 ? -28.601 -66.060 -0.532 1.00 51.78 575 SER A N 1
ATOM 4369 C CA . SER A 1 575 ? -28.482 -65.687 0.880 1.00 51.78 575 SER A CA 1
ATOM 4370 C C . SER A 1 575 ? -27.662 -64.410 1.079 1.00 51.78 575 SER A C 1
ATOM 4372 O O . SER A 1 575 ? -28.040 -63.565 1.885 1.00 51.78 575 SER A O 1
ATOM 4374 N N . ILE A 1 576 ? -26.591 -64.212 0.302 1.00 57.81 576 ILE A N 1
ATOM 4375 C CA . ILE A 1 576 ? -25.735 -63.014 0.392 1.00 57.81 576 ILE A CA 1
ATOM 4376 C C . ILE A 1 576 ? -26.435 -61.768 -0.180 1.00 57.81 576 ILE A C 1
ATOM 4378 O O . ILE A 1 576 ? -26.278 -60.663 0.344 1.00 57.81 576 ILE A O 1
ATOM 4382 N N . LYS A 1 577 ? -27.249 -61.924 -1.233 1.00 62.59 577 LYS A N 1
ATOM 4383 C CA . LYS A 1 577 ? -28.045 -60.814 -1.777 1.00 62.59 577 LYS A CA 1
ATOM 4384 C C . LYS A 1 577 ? -29.153 -60.393 -0.803 1.00 62.59 577 LYS A C 1
ATOM 4386 O O . LYS A 1 577 ? -29.291 -59.203 -0.517 1.00 62.59 577 LYS A O 1
ATOM 4391 N N . LYS A 1 578 ? -29.853 -61.365 -0.204 1.00 61.50 578 LYS A N 1
ATOM 4392 C CA . LYS A 1 578 ? -30.870 -61.110 0.831 1.00 61.50 578 LYS A CA 1
ATOM 4393 C C . LYS A 1 578 ? -30.289 -60.443 2.076 1.00 61.50 578 LYS A C 1
ATOM 4395 O O . LYS A 1 578 ? -30.908 -59.522 2.600 1.00 61.50 578 LYS A O 1
ATOM 4400 N N . THR A 1 579 ? -29.103 -60.841 2.542 1.00 62.75 579 THR A N 1
ATOM 4401 C CA . THR A 1 579 ? -28.483 -60.206 3.718 1.00 62.75 579 THR A CA 1
ATOM 4402 C C . THR A 1 579 ? -28.048 -58.769 3.437 1.00 62.75 579 THR A C 1
ATOM 4404 O O . THR A 1 579 ? -28.295 -57.909 4.280 1.00 62.75 579 THR A O 1
ATOM 4407 N N . LYS A 1 580 ? -27.508 -58.468 2.245 1.00 65.31 580 LYS A N 1
ATOM 4408 C CA . LYS A 1 580 ? -27.158 -57.091 1.839 1.00 65.31 580 LYS A CA 1
ATOM 4409 C C . LYS A 1 580 ? -28.379 -56.169 1.730 1.00 65.31 580 LYS A C 1
ATOM 4411 O O . LYS A 1 580 ? -28.345 -55.031 2.209 1.00 65.31 580 LYS A O 1
ATOM 4416 N N . GLU A 1 581 ? -29.477 -56.651 1.150 1.00 69.25 581 GLU A N 1
ATOM 4417 C CA . GLU A 1 581 ? -30.738 -55.896 1.083 1.00 69.25 581 GLU A CA 1
ATOM 4418 C C . GLU A 1 581 ? -31.334 -55.670 2.482 1.00 69.25 581 GLU A C 1
ATOM 4420 O O . GLU A 1 581 ? -31.766 -54.560 2.805 1.00 69.25 581 GLU A O 1
ATOM 4425 N N . GLN A 1 582 ? -31.254 -56.670 3.363 1.00 71.19 582 GLN A N 1
ATOM 4426 C CA . GLN A 1 582 ? -31.732 -56.567 4.742 1.00 71.19 582 GLN A CA 1
ATOM 4427 C C . GLN A 1 582 ? -30.878 -55.612 5.596 1.00 71.19 582 GLN A C 1
ATOM 4429 O O . GLN A 1 582 ? -31.422 -54.886 6.431 1.00 71.19 582 GLN A O 1
ATOM 4434 N N . THR A 1 583 ? -29.559 -55.542 5.377 1.00 72.88 583 THR A N 1
ATOM 4435 C CA . THR A 1 583 ? -28.693 -54.551 6.040 1.00 72.88 583 THR A CA 1
ATOM 4436 C C . THR A 1 583 ? -28.977 -53.127 5.570 1.00 72.88 583 THR A C 1
ATOM 4438 O O . THR A 1 583 ? -29.057 -52.222 6.401 1.00 72.88 583 THR A O 1
ATOM 4441 N N . ASN A 1 584 ? -29.228 -52.922 4.273 1.00 72.94 584 ASN A N 1
ATOM 4442 C CA . ASN A 1 584 ? -29.593 -51.608 3.737 1.00 72.94 584 ASN A CA 1
ATOM 4443 C C . ASN A 1 584 ? -30.966 -51.139 4.240 1.00 72.94 584 ASN A C 1
ATOM 4445 O O . ASN A 1 584 ? -31.133 -49.967 4.579 1.00 72.94 584 ASN A O 1
ATOM 4449 N N . ALA A 1 585 ? -31.938 -52.047 4.363 1.00 76.19 585 ALA A N 1
ATOM 4450 C CA . ALA A 1 585 ? -33.229 -51.737 4.974 1.00 76.19 585 ALA A CA 1
ATOM 4451 C C . ALA A 1 585 ? -33.085 -51.360 6.462 1.00 76.19 585 ALA A C 1
ATOM 4453 O O . ALA A 1 585 ? -33.692 -50.389 6.913 1.00 76.19 585 ALA A O 1
ATOM 4454 N N . LYS A 1 586 ? -32.228 -52.063 7.218 1.00 76.94 586 LYS A N 1
ATOM 4455 C CA . LYS A 1 586 ? -31.932 -51.734 8.625 1.00 76.94 586 LYS A CA 1
ATOM 4456 C C . LYS A 1 586 ? -31.254 -50.370 8.784 1.00 76.94 586 LYS A C 1
ATOM 4458 O O . LYS A 1 586 ? -31.615 -49.634 9.697 1.00 76.94 586 LYS A O 1
ATOM 4463 N N . LEU A 1 587 ? -30.328 -50.010 7.894 1.00 77.31 587 LEU A N 1
ATOM 4464 C CA . LEU A 1 587 ? -29.691 -48.686 7.871 1.00 77.31 587 LEU A CA 1
ATOM 4465 C C . LEU A 1 587 ? -30.709 -47.572 7.593 1.00 77.31 587 LEU A C 1
ATOM 4467 O O . LEU A 1 587 ? -30.764 -46.600 8.344 1.00 77.31 587 LEU A O 1
ATOM 4471 N N . LYS A 1 588 ? -31.592 -47.757 6.603 1.00 80.56 588 LYS A N 1
ATOM 4472 C CA . LYS A 1 588 ? -32.681 -46.805 6.321 1.00 80.56 588 LYS A CA 1
ATOM 4473 C C . LYS A 1 588 ? -33.636 -46.647 7.509 1.00 80.56 588 LYS A C 1
ATOM 4475 O O . LYS A 1 588 ? -33.993 -45.524 7.851 1.00 80.56 588 LYS A O 1
ATOM 4480 N N . MET A 1 589 ? -34.001 -47.745 8.175 1.00 75.75 589 MET A N 1
ATOM 4481 C CA . MET A 1 589 ? -34.839 -47.709 9.382 1.00 75.75 589 MET A CA 1
ATOM 4482 C C . MET A 1 589 ? -34.134 -47.054 10.579 1.00 75.75 589 MET A C 1
ATOM 4484 O O . MET A 1 589 ? -34.773 -46.401 11.401 1.00 75.75 589 MET A O 1
ATOM 4488 N N . ALA A 1 590 ? -32.812 -47.195 10.694 1.00 77.69 590 ALA A N 1
ATOM 4489 C CA . ALA A 1 590 ? -32.039 -46.511 11.724 1.00 77.69 590 ALA A CA 1
ATOM 4490 C C . ALA A 1 590 ? -31.997 -44.993 11.482 1.00 77.69 590 ALA A C 1
ATOM 4492 O O . ALA A 1 590 ? -32.144 -44.225 12.433 1.00 77.69 590 ALA A O 1
ATOM 4493 N N . ASP A 1 591 ? -31.864 -44.555 10.229 1.00 79.56 591 ASP A N 1
ATOM 4494 C CA . ASP A 1 591 ? -31.895 -43.138 9.858 1.00 79.56 591 ASP A CA 1
ATOM 4495 C C . ASP A 1 591 ? -33.274 -42.509 10.079 1.00 79.56 591 ASP A C 1
ATOM 4497 O O . ASP A 1 591 ? -33.366 -41.418 10.648 1.00 79.56 591 ASP A O 1
ATOM 4501 N N . THR A 1 592 ? -34.359 -43.196 9.703 1.00 80.38 592 THR A N 1
ATOM 4502 C CA . THR A 1 592 ? -35.721 -42.719 9.996 1.00 80.38 592 THR A CA 1
ATOM 4503 C C . THR A 1 592 ? -35.972 -42.662 11.499 1.00 80.38 592 THR A C 1
ATOM 4505 O O . THR A 1 592 ? -36.523 -41.674 11.981 1.00 80.38 592 THR A O 1
ATOM 4508 N N . ARG A 1 593 ? -35.478 -43.639 12.273 1.00 83.81 593 ARG A N 1
ATOM 4509 C CA . ARG A 1 593 ? -35.557 -43.615 13.742 1.00 83.81 593 ARG A CA 1
ATOM 4510 C C . ARG A 1 593 ? -34.763 -42.459 14.355 1.00 83.81 593 ARG A C 1
ATOM 4512 O O . ARG A 1 593 ? -35.233 -41.846 15.310 1.00 83.81 593 ARG A O 1
ATOM 4519 N N . ARG A 1 594 ? -33.583 -42.120 13.821 1.00 84.06 594 ARG A N 1
ATOM 4520 C CA . ARG A 1 594 ? -32.810 -40.947 14.276 1.00 84.06 594 ARG A CA 1
ATOM 4521 C C . ARG A 1 594 ? -33.547 -39.640 13.980 1.00 84.06 594 ARG A C 1
ATOM 4523 O O . ARG A 1 594 ? -33.624 -38.793 14.867 1.00 84.06 594 ARG A O 1
ATOM 4530 N N . LYS A 1 595 ? -34.136 -39.504 12.787 1.00 84.38 595 LYS A N 1
ATOM 4531 C CA . LYS A 1 595 ? -34.960 -38.339 12.414 1.00 84.38 595 LYS A CA 1
ATOM 4532 C C . LYS A 1 595 ? -36.196 -38.207 13.308 1.00 84.38 595 LYS A C 1
ATOM 4534 O O . LYS A 1 595 ? -36.456 -37.123 13.819 1.00 84.38 595 LYS A O 1
ATOM 4539 N N . LEU A 1 596 ? -36.894 -39.313 13.574 1.00 83.75 596 LEU A N 1
ATOM 4540 C CA . LEU A 1 596 ? -38.039 -39.350 14.487 1.00 83.75 596 LEU A CA 1
ATOM 4541 C C . LEU A 1 596 ? -37.640 -38.926 15.907 1.00 83.75 596 LEU A C 1
ATOM 4543 O O . LEU A 1 596 ? -38.281 -38.066 16.497 1.00 83.75 596 LEU A O 1
ATOM 4547 N N . ASN A 1 597 ? -36.543 -39.467 16.439 1.00 79.75 597 ASN A N 1
ATOM 4548 C CA . ASN A 1 597 ? -36.056 -39.096 17.769 1.00 79.75 597 ASN A CA 1
ATOM 4549 C C . ASN A 1 597 ? -35.625 -37.624 17.848 1.00 79.75 597 ASN A C 1
ATOM 4551 O O . ASN A 1 597 ? -35.791 -36.996 18.890 1.00 79.75 597 ASN A O 1
ATOM 4555 N N . SER A 1 598 ? -35.088 -37.062 16.762 1.00 83.12 598 SER A N 1
ATOM 4556 C CA . SER A 1 598 ? -34.784 -35.630 16.674 1.00 83.12 598 SER A CA 1
ATOM 4557 C C . SER A 1 598 ? -36.053 -34.778 16.742 1.00 83.12 598 SER A C 1
ATOM 4559 O O . SER A 1 598 ? -36.094 -33.811 17.498 1.00 83.12 598 SER A O 1
ATOM 4561 N N . LEU A 1 599 ? -37.099 -35.164 16.007 1.00 83.12 599 LEU A N 1
ATOM 4562 C CA . LEU A 1 599 ? -38.401 -34.491 16.041 1.00 83.12 599 LEU A CA 1
ATOM 4563 C C . LEU A 1 599 ? -39.065 -34.600 17.417 1.00 83.12 599 LEU A C 1
ATOM 4565 O O . LEU A 1 599 ? -39.571 -33.609 17.926 1.00 83.12 599 LEU A O 1
ATOM 4569 N N . ILE A 1 600 ? -39.002 -35.769 18.061 1.00 83.94 600 ILE A N 1
ATOM 4570 C CA . ILE A 1 600 ? -39.517 -35.960 19.424 1.00 83.94 600 ILE A CA 1
ATOM 4571 C C . ILE A 1 600 ? -38.788 -35.043 20.414 1.00 83.94 600 ILE A C 1
ATOM 4573 O O . ILE A 1 600 ? -39.433 -34.423 21.252 1.00 83.94 600 ILE A O 1
ATOM 4577 N N . ARG A 1 601 ? -37.460 -34.893 20.303 1.00 80.38 601 ARG A N 1
ATOM 4578 C CA . ARG A 1 601 ? -36.710 -33.944 21.144 1.00 80.38 601 ARG A CA 1
ATOM 4579 C C . ARG A 1 601 ? -37.106 -32.496 20.885 1.00 80.38 601 ARG A C 1
ATOM 4581 O O . ARG A 1 601 ? -37.267 -31.756 21.843 1.00 80.38 601 ARG A O 1
ATOM 4588 N N . GLN A 1 602 ? -37.296 -32.102 19.627 1.00 78.25 602 GLN A N 1
ATOM 4589 C CA . GLN A 1 602 ? -37.761 -30.752 19.293 1.00 78.25 602 GLN A CA 1
ATOM 4590 C C . GLN A 1 602 ? -39.170 -30.479 19.834 1.00 78.25 602 GLN A C 1
ATOM 4592 O O . GLN A 1 602 ? -39.420 -29.402 20.364 1.00 78.25 602 GLN A O 1
ATOM 4597 N N . LEU A 1 603 ? -40.076 -31.457 19.751 1.00 82.06 603 LEU A N 1
ATOM 4598 C CA . LEU A 1 603 ? -41.424 -31.345 20.307 1.00 82.06 603 LEU A CA 1
ATOM 4599 C C . LEU A 1 603 ? -41.414 -31.300 21.838 1.00 82.06 603 LEU A C 1
ATOM 4601 O O . LEU A 1 603 ? -42.167 -30.524 22.414 1.00 82.06 603 LEU A O 1
ATOM 4605 N N . ASN A 1 604 ? -40.543 -32.069 22.495 1.00 76.56 604 ASN A N 1
ATOM 4606 C CA . ASN A 1 604 ? -40.386 -32.012 23.948 1.00 76.56 604 ASN A CA 1
ATOM 4607 C C . ASN A 1 604 ? -39.748 -30.694 24.408 1.00 76.56 604 ASN A C 1
ATOM 4609 O O . ASN A 1 604 ? -40.239 -30.120 25.366 1.00 76.56 604 ASN A O 1
ATOM 4613 N N . SER A 1 605 ? -38.747 -30.171 23.689 1.00 74.75 605 SER A N 1
ATOM 4614 C CA . SER A 1 605 ? -38.150 -28.854 23.965 1.00 74.75 605 SER A CA 1
ATOM 4615 C C . SER A 1 605 ? -39.189 -27.740 23.830 1.00 74.75 605 SER A C 1
ATOM 4617 O O . SER A 1 605 ? -39.330 -26.916 24.725 1.00 74.75 605 SER A O 1
ATOM 4619 N N . ARG A 1 606 ? -40.005 -27.773 22.765 1.00 70.31 606 ARG A N 1
ATOM 4620 C CA . ARG A 1 606 ? -41.137 -26.845 22.606 1.00 70.31 606 ARG A CA 1
ATOM 4621 C C . ARG A 1 606 ? -42.191 -27.013 23.697 1.00 70.31 606 ARG A C 1
ATOM 4623 O O . ARG A 1 606 ? -42.782 -26.032 24.129 1.00 70.31 606 ARG A O 1
ATOM 4630 N N . ARG A 1 607 ? -42.442 -28.244 24.149 1.00 71.00 607 ARG A N 1
ATOM 4631 C CA . ARG A 1 607 ? -43.381 -28.515 25.242 1.00 71.00 607 ARG A CA 1
ATOM 4632 C C . ARG A 1 607 ? -42.857 -27.973 26.574 1.00 71.00 607 ARG A C 1
ATOM 4634 O O . ARG A 1 607 ? -43.629 -27.365 27.305 1.00 71.00 607 ARG A O 1
ATOM 4641 N N . GLU A 1 608 ? -41.574 -28.146 26.870 1.00 66.00 608 GLU A N 1
ATOM 4642 C CA . GLU A 1 608 ? -40.915 -27.578 28.054 1.00 66.00 608 GLU A CA 1
ATOM 4643 C C . GLU A 1 608 ? -40.913 -26.044 28.011 1.00 66.00 608 GLU A C 1
ATOM 4645 O O . GLU A 1 608 ? -41.259 -25.414 29.007 1.00 66.00 608 GLU A O 1
ATOM 4650 N N . GLU A 1 609 ? -40.660 -25.436 26.847 1.00 62.16 609 GLU A N 1
ATOM 4651 C CA . GLU A 1 609 ? -40.813 -23.989 26.635 1.00 62.16 609 GLU A CA 1
ATOM 4652 C C . GLU A 1 609 ? -42.250 -23.519 26.932 1.00 62.16 609 GLU A C 1
ATOM 4654 O O . GLU A 1 609 ? -42.425 -22.553 27.669 1.00 62.16 609 GLU A O 1
ATOM 4659 N N . THR A 1 610 ? -43.283 -24.235 26.466 1.00 58.00 610 THR A N 1
ATOM 4660 C CA . THR A 1 610 ? -44.691 -23.882 26.754 1.00 58.00 610 THR A CA 1
ATOM 4661 C C . THR A 1 610 ? -45.135 -24.140 28.197 1.00 58.00 610 THR A C 1
ATOM 4663 O O . THR A 1 610 ? -46.081 -23.515 28.672 1.00 58.00 610 THR A O 1
ATOM 4666 N N . ILE A 1 611 ? -44.507 -25.074 28.914 1.00 59.97 611 ILE A N 1
ATOM 4667 C CA . ILE A 1 611 ? -44.810 -25.317 30.334 1.00 59.97 611 ILE A CA 1
ATOM 4668 C C . ILE A 1 611 ? -44.181 -24.205 31.181 1.00 59.97 611 ILE A C 1
ATOM 4670 O O . ILE A 1 611 ? -44.860 -23.635 32.030 1.00 59.97 611 ILE A O 1
ATOM 4674 N N . ASN A 1 612 ? -42.948 -23.805 30.863 1.00 55.91 612 ASN A N 1
ATOM 4675 C CA . ASN A 1 612 ? -42.257 -22.719 31.556 1.00 55.91 612 ASN A CA 1
ATOM 4676 C C . ASN A 1 612 ? -42.938 -21.352 31.358 1.00 55.91 612 ASN A C 1
ATOM 4678 O O . ASN A 1 612 ? -42.943 -20.543 32.282 1.00 55.91 612 ASN A O 1
ATOM 4682 N N . THR A 1 613 ? -43.562 -21.090 30.201 1.00 53.25 613 THR A N 1
ATOM 4683 C CA . THR A 1 613 ? -44.366 -19.868 30.001 1.00 53.25 613 THR A CA 1
ATOM 4684 C C . THR A 1 613 ? -45.674 -19.896 30.794 1.00 53.25 613 THR A C 1
ATOM 4686 O O . THR A 1 613 ? -46.041 -18.893 31.398 1.00 53.25 613 THR A O 1
ATOM 4689 N N . ASN A 1 614 ? -46.347 -21.050 30.868 1.00 52.75 614 ASN A N 1
ATOM 4690 C CA . ASN A 1 614 ? -47.591 -21.201 31.631 1.00 52.75 614 ASN A CA 1
ATOM 4691 C C . ASN A 1 614 ? -47.371 -21.145 33.156 1.00 52.75 614 ASN A C 1
ATOM 4693 O O . ASN A 1 614 ? -48.245 -20.668 33.880 1.00 52.75 614 ASN A O 1
ATOM 4697 N N . ASP A 1 615 ? -46.214 -21.592 33.655 1.00 49.97 615 ASP A N 1
ATOM 4698 C CA . ASP A 1 615 ? -45.849 -21.474 35.074 1.00 49.97 615 ASP A CA 1
ATOM 4699 C C . ASP A 1 615 ? -45.394 -20.049 35.448 1.00 49.97 615 ASP A C 1
ATOM 4701 O O . ASP A 1 615 ? -45.586 -19.618 36.589 1.00 49.97 615 ASP A O 1
ATOM 4705 N N . LEU A 1 616 ? -44.874 -19.269 34.490 1.00 49.22 616 LEU A N 1
ATOM 4706 C CA . LEU A 1 616 ? -44.609 -17.838 34.678 1.00 49.22 616 LEU A CA 1
ATOM 4707 C C . LEU A 1 616 ? -45.917 -17.019 34.684 1.00 49.22 616 LEU A C 1
ATOM 4709 O O . LEU A 1 616 ? -46.075 -16.125 35.512 1.00 49.22 616 LEU A O 1
ATOM 4713 N N . GLU A 1 617 ? -46.897 -17.370 33.843 1.00 47.12 617 GLU A N 1
ATOM 4714 C CA . GLU A 1 617 ? -48.220 -16.723 33.811 1.00 47.12 617 GLU A CA 1
ATOM 4715 C C . GLU A 1 617 ? -49.109 -17.096 35.013 1.00 47.12 617 GLU A C 1
ATOM 4717 O O . GLU A 1 617 ? -49.809 -16.235 35.557 1.00 47.12 617 GLU A O 1
ATOM 4722 N N . LYS A 1 618 ? -49.044 -18.340 35.513 1.00 50.19 618 LYS A N 1
ATOM 4723 C CA . LYS A 1 618 ? -49.784 -18.751 36.723 1.00 50.19 618 LYS A CA 1
ATOM 4724 C C . LYS A 1 618 ? -49.315 -18.047 37.995 1.00 50.19 618 LYS A C 1
ATOM 4726 O O . LYS A 1 618 ? -50.145 -17.759 38.856 1.00 50.19 618 LYS A O 1
ATOM 4731 N N . ASN A 1 619 ? -48.026 -17.731 38.107 1.00 49.09 619 ASN A N 1
ATOM 4732 C CA . ASN A 1 619 ? -47.488 -17.038 39.281 1.00 49.09 619 ASN A CA 1
ATOM 4733 C C . ASN A 1 619 ? -47.779 -15.526 39.285 1.00 49.09 619 ASN A C 1
ATOM 4735 O O . ASN A 1 619 ? -47.762 -14.912 40.348 1.00 49.09 619 ASN A O 1
ATOM 4739 N N . ILE A 1 620 ? -48.125 -14.929 38.138 1.00 48.25 620 ILE A N 1
ATOM 4740 C CA . ILE A 1 620 ? -48.511 -13.508 38.045 1.00 48.25 620 ILE A CA 1
ATOM 4741 C C . ILE A 1 620 ? -50.006 -13.295 38.373 1.00 48.25 620 ILE A C 1
ATOM 4743 O O . ILE A 1 620 ? -50.395 -12.208 38.802 1.00 48.25 620 ILE A O 1
ATOM 4747 N N . CYS A 1 621 ? -50.851 -14.328 38.250 1.00 44.78 621 CYS A N 1
ATOM 4748 C CA . CYS A 1 621 ? -52.295 -14.235 38.520 1.00 44.78 621 CYS A CA 1
ATOM 4749 C C . CYS A 1 621 ? -52.743 -14.696 39.920 1.00 44.78 621 CYS A C 1
ATOM 4751 O O . CYS A 1 621 ? -53.909 -14.519 40.264 1.00 44.78 621 CYS A O 1
ATOM 4753 N N . ALA A 1 622 ? -51.865 -15.258 40.755 1.00 46.34 622 ALA A N 1
ATOM 4754 C CA . ALA A 1 622 ? -52.264 -15.867 42.032 1.00 46.34 622 ALA A CA 1
ATOM 4755 C C . ALA A 1 622 ? -52.494 -14.880 43.204 1.00 46.34 622 ALA A C 1
ATOM 4757 O O . ALA A 1 622 ? -52.618 -15.315 44.346 1.00 46.34 622 ALA A O 1
ATOM 4758 N N . GLY A 1 623 ? -52.579 -13.568 42.955 1.00 51.81 623 GLY A N 1
ATOM 4759 C CA . GLY A 1 623 ? -52.734 -12.578 44.031 1.00 51.81 623 GLY A CA 1
ATOM 4760 C C . GLY A 1 623 ? -53.433 -11.268 43.670 1.00 51.81 623 GLY A C 1
ATOM 4761 O O . GLY A 1 623 ? -53.397 -10.347 44.476 1.00 51.81 623 GLY A O 1
ATOM 4762 N N . ARG A 1 624 ? -54.053 -11.154 42.489 1.00 51.62 624 ARG A N 1
ATOM 4763 C CA . ARG A 1 624 ? -54.713 -9.911 42.055 1.00 51.62 624 ARG A CA 1
ATOM 4764 C C . ARG A 1 624 ? -56.226 -10.014 42.180 1.00 51.62 624 ARG A C 1
ATOM 4766 O O . ARG A 1 624 ? -56.824 -11.032 41.832 1.00 51.62 624 ARG A O 1
ATOM 4773 N N . THR A 1 625 ? -56.847 -8.967 42.705 1.00 62.19 625 THR A N 1
ATOM 4774 C CA . THR A 1 625 ? -58.305 -8.899 42.858 1.00 62.19 625 THR A CA 1
ATOM 4775 C C . THR A 1 625 ? -58.983 -8.775 41.491 1.00 62.19 625 THR A C 1
ATOM 4777 O O . THR A 1 625 ? -58.401 -8.264 40.537 1.00 62.19 625 THR A O 1
ATOM 4780 N N . VAL A 1 626 ? -60.240 -9.226 41.376 1.00 59.28 626 VAL A N 1
ATOM 4781 C CA . VAL A 1 626 ? -61.007 -9.228 40.109 1.00 59.28 626 VAL A CA 1
ATOM 4782 C C . VAL A 1 626 ? -61.017 -7.846 39.432 1.00 59.28 626 VAL A C 1
ATOM 4784 O O . VAL A 1 626 ? -60.978 -7.766 38.208 1.00 59.28 626 VAL A O 1
ATOM 4787 N N . LYS A 1 627 ? -60.969 -6.757 40.210 1.00 58.97 627 LYS A N 1
ATOM 4788 C CA . LYS A 1 627 ? -60.846 -5.382 39.701 1.00 58.97 627 LYS A CA 1
ATOM 4789 C C . LYS A 1 627 ? -59.539 -5.129 38.940 1.00 58.97 627 LYS A C 1
ATOM 4791 O O . LYS A 1 627 ? -59.582 -4.629 37.828 1.00 58.97 627 LYS A O 1
ATOM 4796 N N . GLU A 1 628 ? -58.403 -5.568 39.472 1.00 55.66 628 GLU A N 1
ATOM 4797 C CA . GLU A 1 628 ? -57.077 -5.347 38.868 1.00 55.66 628 GLU A CA 1
ATOM 4798 C C . GLU A 1 628 ? -56.871 -6.161 37.582 1.00 55.66 628 GLU A C 1
ATOM 4800 O O . GLU A 1 628 ? -56.122 -5.758 36.693 1.00 55.66 628 GLU A O 1
ATOM 4805 N N . ILE A 1 629 ? -57.552 -7.304 37.464 1.00 58.53 629 ILE A N 1
ATOM 4806 C CA . ILE A 1 629 ? -57.568 -8.114 36.238 1.00 58.53 629 ILE A CA 1
ATOM 4807 C C . ILE A 1 629 ? -58.427 -7.426 35.166 1.00 58.53 629 ILE A C 1
ATOM 4809 O O . ILE A 1 629 ? -58.053 -7.420 33.995 1.00 58.53 629 ILE A O 1
ATOM 4813 N N . THR A 1 630 ? -59.536 -6.795 35.563 1.00 64.06 630 THR A N 1
ATOM 4814 C CA . THR A 1 630 ? -60.419 -6.057 34.643 1.00 64.06 630 THR A CA 1
ATOM 4815 C C . THR A 1 630 ? -59.713 -4.807 34.097 1.00 64.06 630 THR A C 1
ATOM 4817 O O . THR A 1 630 ? -59.671 -4.612 32.883 1.00 64.06 630 THR A O 1
ATOM 4820 N N . ASP A 1 631 ? -59.022 -4.058 34.963 1.00 61.19 631 ASP A N 1
ATOM 4821 C CA . ASP A 1 631 ? -58.260 -2.856 34.588 1.00 61.19 631 ASP A CA 1
ATOM 4822 C C . ASP A 1 631 ? -57.054 -3.173 33.675 1.00 61.19 631 ASP A C 1
ATOM 4824 O O . ASP A 1 631 ? -56.682 -2.376 32.811 1.00 61.19 631 ASP A O 1
ATOM 4828 N N . TYR A 1 632 ? -56.437 -4.354 33.818 1.00 64.19 632 TYR A N 1
ATOM 4829 C CA . TYR A 1 632 ? -55.328 -4.789 32.959 1.00 64.19 632 TYR A CA 1
ATOM 4830 C C . TYR A 1 632 ? -55.785 -5.099 31.523 1.00 64.19 632 TYR A C 1
ATOM 4832 O O . TYR A 1 632 ? -55.111 -4.718 30.561 1.00 64.19 632 TYR A O 1
ATOM 4840 N N . PHE A 1 633 ? -56.944 -5.745 31.356 1.00 57.25 633 PHE A N 1
ATOM 4841 C CA . PHE A 1 633 ? -57.490 -6.056 30.031 1.00 57.25 633 PHE A CA 1
ATOM 4842 C C . PHE A 1 633 ? -58.149 -4.842 29.356 1.00 57.25 633 PHE A C 1
ATOM 4844 O O . PHE A 1 633 ? -58.026 -4.694 28.137 1.00 57.25 633 PHE A O 1
ATOM 4851 N N . GLU A 1 634 ? -58.756 -3.920 30.110 1.00 58.59 634 GLU A N 1
ATOM 4852 C CA . GLU A 1 634 ? -59.242 -2.638 29.569 1.00 58.59 634 GLU A CA 1
ATOM 4853 C C . GLU A 1 634 ? -58.086 -1.728 29.106 1.00 58.59 634 GLU A C 1
ATOM 4855 O O . GLU A 1 634 ? -58.184 -1.081 28.056 1.00 58.59 634 GLU A O 1
ATOM 4860 N N . ASN A 1 635 ? -56.939 -1.759 29.798 1.00 53.03 635 ASN A N 1
ATOM 4861 C CA . ASN A 1 635 ? -55.730 -1.048 29.365 1.00 53.03 635 ASN A CA 1
ATOM 4862 C C . ASN A 1 635 ? -55.030 -1.701 28.159 1.00 53.03 635 ASN A C 1
ATOM 4864 O O . ASN A 1 635 ? -54.556 -1.000 27.269 1.00 53.03 635 ASN A O 1
ATOM 4868 N N . MET A 1 636 ? -55.008 -3.033 28.047 1.00 46.75 636 MET A N 1
ATOM 4869 C CA . MET A 1 636 ? -54.496 -3.706 26.837 1.00 46.75 636 MET A CA 1
ATOM 4870 C C . MET A 1 636 ? -55.359 -3.427 25.597 1.00 46.75 636 MET A C 1
ATOM 4872 O O . MET A 1 636 ? -54.830 -3.297 24.494 1.00 46.75 636 MET A O 1
ATOM 4876 N N . SER A 1 637 ? -56.672 -3.263 25.783 1.00 48.84 637 SER A N 1
ATOM 4877 C CA . SER A 1 637 ? -57.621 -2.927 24.710 1.00 48.84 637 SER A CA 1
ATOM 4878 C C . SER A 1 637 ? -57.433 -1.501 24.171 1.00 48.84 637 SER A C 1
ATOM 4880 O O . SER A 1 637 ? -57.729 -1.233 23.008 1.00 48.84 637 SER A O 1
ATOM 4882 N N . SER A 1 638 ? -56.918 -0.586 24.999 1.00 47.25 638 SER A N 1
ATOM 4883 C CA . SER A 1 638 ? -56.681 0.822 24.648 1.00 47.25 638 SER A CA 1
ATOM 4884 C C . SER A 1 638 ? -55.269 1.096 24.104 1.00 47.25 638 SER A C 1
ATOM 4886 O O . SER A 1 638 ? -55.062 2.102 23.424 1.00 47.25 638 SER A O 1
ATOM 4888 N N . ILE A 1 639 ? -54.311 0.184 24.309 1.00 43.72 639 ILE A N 1
ATOM 4889 C CA . ILE A 1 639 ? -52.931 0.305 23.800 1.00 43.72 639 ILE A CA 1
ATOM 4890 C C . ILE A 1 639 ? -52.807 -0.123 22.321 1.00 43.72 639 ILE A C 1
ATOM 4892 O O . ILE A 1 639 ? -51.903 0.327 21.619 1.00 43.72 639 ILE A O 1
ATOM 4896 N N . THR A 1 640 ? -53.744 -0.912 21.782 1.00 40.03 640 THR A N 1
ATOM 4897 C CA . THR A 1 640 ? -53.698 -1.368 20.377 1.00 40.03 640 THR A CA 1
ATOM 4898 C C . THR A 1 640 ? -54.253 -0.381 19.342 1.00 40.03 640 THR A C 1
ATOM 4900 O O . THR A 1 640 ? -54.173 -0.660 18.147 1.00 40.03 640 THR A O 1
ATOM 4903 N N . SER A 1 641 ? -54.797 0.773 19.746 1.00 43.88 641 SER A N 1
ATOM 4904 C CA . SER A 1 641 ? -55.473 1.708 18.826 1.00 43.88 641 SER A CA 1
ATOM 4905 C C . SER A 1 641 ? -54.759 3.040 18.576 1.00 43.88 641 SER A C 1
ATOM 4907 O O . SER A 1 641 ? -55.362 3.924 17.976 1.00 43.88 641 SER A O 1
ATOM 4909 N N . ASN A 1 642 ? -53.497 3.223 18.980 1.00 40.16 642 ASN A N 1
ATOM 4910 C CA . ASN A 1 642 ? -52.800 4.490 18.721 1.00 40.16 642 ASN A CA 1
ATOM 4911 C C . ASN A 1 642 ? -51.292 4.316 18.484 1.00 40.16 642 ASN A C 1
ATOM 4913 O O . ASN A 1 642 ? -50.485 4.456 19.394 1.00 40.16 642 ASN A O 1
ATOM 4917 N N . THR A 1 643 ? -50.905 4.026 17.239 1.00 34.91 643 THR A N 1
ATOM 4918 C CA . THR A 1 643 ? -49.552 4.287 16.704 1.00 34.91 643 THR A CA 1
ATOM 4919 C C . THR A 1 643 ? -49.604 4.430 15.175 1.00 34.91 643 THR A C 1
ATOM 4921 O O . THR A 1 643 ? -49.163 3.576 14.413 1.00 34.91 643 THR A O 1
ATOM 4924 N N . GLN A 1 644 ? -50.135 5.563 14.711 1.00 34.12 644 GLN A N 1
ATOM 4925 C CA . GLN A 1 644 ? -49.624 6.229 13.512 1.00 34.12 644 GLN A CA 1
ATOM 4926 C C . GLN A 1 644 ? -48.924 7.514 13.962 1.00 34.12 644 GLN A C 1
ATOM 4928 O O . GLN A 1 644 ? -49.554 8.383 14.551 1.00 34.12 644 GLN A O 1
ATOM 4933 N N . GLY A 1 645 ? -47.639 7.636 13.626 1.00 29.06 645 GLY A N 1
ATOM 4934 C CA . GLY A 1 645 ? -47.014 8.926 13.348 1.00 29.06 645 GLY A CA 1
ATOM 4935 C C . GLY A 1 645 ? -46.266 9.657 14.474 1.00 29.06 645 GLY A C 1
ATOM 4936 O O . GLY A 1 645 ? -46.866 10.245 15.359 1.00 29.06 645 GLY A O 1
ATOM 4937 N N . VAL A 1 646 ? -44.951 9.777 14.244 1.00 31.45 646 VAL A N 1
ATOM 4938 C CA . VAL A 1 646 ? -44.181 11.040 14.263 1.00 31.45 646 VAL A CA 1
ATOM 4939 C C . VAL A 1 646 ? -43.646 11.592 15.609 1.00 31.45 646 VAL A C 1
ATOM 4941 O O . VAL A 1 646 ? -44.377 12.055 16.470 1.00 31.45 646 VAL A O 1
ATOM 4944 N N . ASN A 1 647 ? -42.305 11.676 15.621 1.00 29.95 647 ASN A N 1
ATOM 4945 C CA . ASN A 1 647 ? -41.377 12.626 16.260 1.00 29.95 647 ASN A CA 1
ATOM 4946 C C . ASN A 1 647 ? -41.162 12.679 17.789 1.00 29.95 647 ASN A C 1
ATOM 4948 O O . ASN A 1 647 ? -42.060 12.858 18.600 1.00 29.95 647 ASN A O 1
ATOM 4952 N N . ALA A 1 648 ? -39.864 12.640 18.115 1.00 27.05 648 ALA A N 1
ATOM 4953 C CA . ALA A 1 648 ? -39.193 13.051 19.354 1.00 27.05 648 ALA A CA 1
ATOM 4954 C C . ALA A 1 648 ? -39.406 14.564 19.670 1.00 27.05 648 ALA A C 1
ATOM 4956 O O . ALA A 1 648 ? -40.054 15.225 18.857 1.00 27.05 648 ALA A O 1
ATOM 4957 N N . PRO A 1 649 ? -38.786 15.201 20.703 1.00 49.62 649 PRO A N 1
ATOM 4958 C CA . PRO A 1 649 ? -37.848 14.706 21.728 1.00 49.62 649 PRO A CA 1
ATOM 4959 C C . PRO A 1 649 ? -38.044 15.309 23.156 1.00 49.62 649 PRO A C 1
ATOM 4961 O O . PRO A 1 649 ? -38.915 16.129 23.415 1.00 49.62 649 PRO A O 1
ATOM 4964 N N . HIS A 1 650 ? -37.082 14.972 24.024 1.00 30.69 650 HIS A N 1
ATOM 4965 C CA . HIS A 1 650 ? -36.433 15.820 25.041 1.00 30.69 650 HIS A CA 1
ATOM 4966 C C . HIS A 1 650 ? -36.839 15.773 26.526 1.00 30.69 650 HIS A C 1
ATOM 4968 O O . HIS A 1 650 ? -37.889 16.241 26.936 1.00 30.69 650 HIS A O 1
ATOM 4974 N N . ASN A 1 651 ? -35.800 15.406 27.298 1.00 28.62 651 ASN A N 1
ATOM 4975 C CA . ASN A 1 651 ? -35.326 15.979 28.561 1.00 28.62 651 ASN A CA 1
ATOM 4976 C C . ASN A 1 651 ? -36.243 15.900 29.783 1.00 28.62 651 ASN A C 1
ATOM 4978 O O . ASN A 1 651 ? -37.271 16.556 29.838 1.00 28.62 651 ASN A O 1
ATOM 4982 N N . LEU A 1 652 ? -35.712 15.316 30.861 1.00 27.97 652 LEU A N 1
ATOM 4983 C CA . LEU A 1 652 ? -35.384 16.100 32.053 1.00 27.97 652 LEU A CA 1
ATOM 4984 C C . LEU A 1 652 ? -34.404 15.353 32.965 1.00 27.97 652 LEU A C 1
ATOM 4986 O O . LEU A 1 652 ? -34.311 14.132 32.992 1.00 27.97 652 LEU A O 1
ATOM 4990 N N . ARG A 1 653 ? -33.616 16.181 33.636 1.00 28.89 653 ARG A N 1
ATOM 4991 C CA . ARG A 1 653 ? -32.370 15.959 34.360 1.00 28.89 653 ARG A CA 1
ATOM 4992 C C . ARG A 1 653 ? -32.636 16.379 35.796 1.00 28.89 653 ARG A C 1
ATOM 4994 O O . ARG A 1 653 ? -32.964 17.546 35.964 1.00 28.89 653 ARG A O 1
ATOM 5001 N N . ILE A 1 654 ? -32.444 15.506 36.784 1.00 29.11 654 ILE A N 1
ATOM 5002 C CA . ILE A 1 654 ? -32.306 15.849 38.217 1.00 29.11 654 ILE A CA 1
ATOM 5003 C C . ILE A 1 654 ? -31.452 14.717 38.829 1.00 29.11 654 ILE A C 1
ATOM 5005 O O . ILE A 1 654 ? -31.893 13.577 38.812 1.00 29.11 654 ILE A O 1
ATOM 5009 N N . THR A 1 655 ? -30.131 14.822 39.010 1.00 26.88 655 THR A N 1
ATOM 5010 C CA . THR A 1 655 ? -29.303 15.558 39.996 1.00 26.88 655 THR A CA 1
ATOM 5011 C C . THR A 1 655 ? -29.461 15.131 41.460 1.00 26.88 655 THR A C 1
ATOM 5013 O O . THR A 1 655 ? -30.521 15.334 42.043 1.00 26.88 655 THR A O 1
ATOM 5016 N N . ASN A 1 656 ? -28.306 14.731 42.013 1.00 28.50 656 ASN A N 1
ATOM 5017 C CA . ASN A 1 656 ? -27.805 14.872 43.392 1.00 28.50 656 ASN A CA 1
ATOM 5018 C C . ASN A 1 656 ? -27.856 13.609 44.271 1.00 28.50 656 ASN A C 1
ATOM 5020 O O . ASN A 1 656 ? -28.921 13.064 44.520 1.00 28.50 656 ASN A O 1
ATOM 5024 N N . GLU A 1 657 ? -26.694 12.981 44.535 1.00 28.25 657 GLU A N 1
ATOM 5025 C CA . GLU A 1 657 ? -25.694 13.309 45.596 1.00 28.25 657 GLU A CA 1
ATOM 5026 C C . GLU A 1 657 ? -26.218 12.848 46.972 1.00 28.25 657 GLU A C 1
ATOM 5028 O O . GLU A 1 657 ? -27.371 13.090 47.278 1.00 28.25 657 GLU A O 1
ATOM 5033 N N . THR A 1 658 ? -25.506 12.244 47.927 1.00 29.41 658 THR A N 1
ATOM 5034 C CA . THR A 1 658 ? -24.109 11.845 48.211 1.00 29.41 658 THR A CA 1
ATOM 5035 C C . THR A 1 658 ? -24.147 10.993 49.509 1.00 29.41 658 THR A C 1
ATOM 5037 O O . THR A 1 658 ? -25.193 10.943 50.146 1.00 29.41 658 THR A O 1
ATOM 5040 N N . LEU A 1 659 ? -22.996 10.419 49.922 1.00 28.48 659 LEU A N 1
ATOM 5041 C CA . LEU A 1 659 ? -22.644 9.692 51.178 1.00 28.48 659 LEU A CA 1
ATOM 5042 C C . LEU A 1 659 ? -22.505 8.166 50.980 1.00 28.48 659 LEU A C 1
ATOM 5044 O O . LEU A 1 659 ? -23.492 7.458 50.874 1.00 28.48 659 LEU A O 1
ATOM 5048 N N . VAL A 1 660 ? -21.317 7.576 50.763 1.00 28.31 660 VAL A N 1
ATOM 5049 C CA . VAL A 1 660 ? -20.073 7.530 51.576 1.00 28.31 660 VAL A CA 1
ATOM 5050 C C . VAL A 1 660 ? -20.314 6.932 52.974 1.00 28.31 660 VAL A C 1
ATOM 5052 O O . VAL A 1 660 ? -20.613 7.672 53.900 1.00 28.31 660 VAL A O 1
ATOM 5055 N N . ASN A 1 661 ? -20.159 5.613 53.176 1.00 28.45 661 ASN A N 1
ATOM 5056 C CA . ASN A 1 661 ? -18.888 4.976 53.577 1.00 28.45 661 ASN A CA 1
ATOM 5057 C C . ASN A 1 661 ? -19.039 3.513 54.067 1.00 28.45 661 ASN A C 1
ATOM 5059 O O . ASN A 1 661 ? -19.884 3.193 54.891 1.00 28.45 661 ASN A O 1
ATOM 5063 N N . SER A 1 662 ? -18.084 2.681 53.629 1.00 25.78 662 SER A N 1
ATOM 5064 C CA . SER A 1 662 ? -17.463 1.527 54.313 1.00 25.78 662 SER A CA 1
ATOM 5065 C C . SER A 1 662 ? -18.324 0.427 54.978 1.00 25.78 662 SER A C 1
ATOM 5067 O O . SER A 1 662 ? -18.804 0.600 56.092 1.00 25.78 662 SER A O 1
ATOM 5069 N N . SER A 1 663 ? -18.276 -0.807 54.455 1.00 24.56 663 SER A N 1
ATOM 5070 C CA . SER A 1 663 ? -17.403 -1.883 54.984 1.00 24.56 663 SER A CA 1
ATOM 5071 C C . SER A 1 663 ? -17.818 -3.287 54.509 1.00 24.56 663 SER A C 1
ATOM 5073 O O . SER A 1 663 ? -18.858 -3.806 54.875 1.00 24.56 663 SER A O 1
ATOM 5075 N N . LYS A 1 664 ? -16.911 -3.908 53.746 1.00 26.70 664 LYS A N 1
ATOM 5076 C CA . LYS A 1 664 ? -16.288 -5.224 53.990 1.00 26.70 664 LYS A CA 1
ATOM 5077 C C . LYS A 1 664 ? -17.148 -6.471 54.350 1.00 26.70 664 LYS A C 1
ATOM 5079 O O . LYS A 1 664 ? -17.650 -6.607 55.454 1.00 26.70 664 LYS A O 1
ATOM 5084 N N . VAL A 1 665 ? -16.947 -7.482 53.486 1.00 26.12 665 VAL A N 1
ATOM 5085 C CA . VAL A 1 665 ? -16.905 -8.955 53.698 1.00 26.12 665 VAL A CA 1
ATOM 5086 C C . VAL A 1 665 ? -18.239 -9.723 53.689 1.00 26.12 665 VAL A C 1
ATOM 5088 O O . VAL A 1 665 ? -18.967 -9.700 54.665 1.00 26.12 665 VAL A O 1
ATOM 5091 N N . TYR A 1 666 ? -18.487 -10.534 52.648 1.00 26.25 666 TYR A N 1
ATOM 5092 C CA . TYR A 1 666 ? -18.336 -12.007 52.671 1.00 26.25 666 TYR A CA 1
ATOM 5093 C C . TYR A 1 666 ? -18.808 -12.637 51.350 1.00 26.25 666 TYR A C 1
ATOM 5095 O O . TYR A 1 666 ? -19.961 -12.519 50.954 1.00 26.25 666 TYR A O 1
ATOM 5103 N N . SER A 1 667 ? -17.906 -13.358 50.682 1.00 27.09 667 SER A N 1
ATOM 5104 C CA . SER A 1 667 ? -18.230 -14.282 49.590 1.00 27.09 667 SER A CA 1
ATOM 5105 C C . SER A 1 667 ? -18.478 -15.686 50.149 1.00 27.09 667 SER A C 1
ATOM 5107 O O . SER A 1 667 ? -17.704 -16.125 51.006 1.00 27.09 667 SER A O 1
ATOM 5109 N N . PRO A 1 668 ? -19.395 -16.474 49.564 1.00 28.19 668 PRO A N 1
ATOM 5110 C CA . PRO A 1 668 ? -19.294 -17.923 49.601 1.00 28.19 668 PRO A CA 1
ATOM 5111 C C . PRO A 1 668 ? -18.969 -18.484 48.212 1.00 28.19 668 PRO A C 1
ATOM 5113 O O . PRO A 1 668 ? -19.716 -18.365 47.247 1.00 28.19 668 PRO A O 1
ATOM 5116 N N . LYS A 1 669 ? -17.812 -19.147 48.156 1.00 27.12 669 LYS A N 1
ATOM 5117 C CA . LYS A 1 669 ? -17.397 -20.097 47.118 1.00 27.12 669 LYS A CA 1
ATOM 5118 C C . LYS A 1 669 ? -18.365 -21.281 47.045 1.00 27.12 669 LYS A C 1
ATOM 5120 O O . LYS A 1 669 ? -18.819 -21.718 48.102 1.00 27.12 669 LYS A O 1
ATOM 5125 N N . ARG A 1 670 ? -18.464 -21.894 45.853 1.00 26.59 670 ARG A N 1
ATOM 5126 C CA . ARG A 1 670 ? -18.483 -23.353 45.523 1.00 26.59 670 ARG A CA 1
ATOM 5127 C C . ARG A 1 670 ? -19.293 -23.563 44.223 1.00 26.59 670 ARG A C 1
ATOM 5129 O O . ARG A 1 670 ? -20.232 -22.827 43.998 1.00 26.59 670 ARG A O 1
ATOM 5136 N N . TYR A 1 671 ? -19.040 -24.503 43.313 1.00 27.31 671 TYR A N 1
ATOM 5137 C CA . TYR A 1 671 ? -18.163 -25.672 43.264 1.00 27.31 671 TYR A CA 1
ATOM 5138 C C . TYR A 1 671 ? -17.850 -25.982 41.783 1.00 27.31 671 TYR A C 1
ATOM 5140 O O . TYR A 1 671 ? -18.709 -25.869 40.913 1.00 27.31 671 TYR A O 1
ATOM 5148 N N . ARG A 1 672 ? -16.608 -26.396 41.529 1.00 23.89 672 ARG A N 1
ATOM 5149 C CA . ARG A 1 672 ? -16.041 -26.870 40.258 1.00 23.89 672 ARG A CA 1
ATOM 5150 C C . ARG A 1 672 ? -16.451 -28.333 40.007 1.00 23.89 672 ARG A C 1
ATOM 5152 O O . ARG A 1 672 ? -16.445 -29.120 40.952 1.00 23.89 672 ARG A O 1
ATOM 5159 N N . LYS A 1 673 ? -16.707 -28.720 38.752 1.00 27.36 673 LYS A N 1
ATOM 5160 C CA . LYS A 1 673 ? -16.651 -30.118 38.278 1.00 27.36 673 LYS A CA 1
ATOM 5161 C C . LYS A 1 673 ? -15.607 -30.217 37.160 1.00 27.36 673 LYS A C 1
ATOM 5163 O O . LYS A 1 673 ? -15.729 -29.538 36.148 1.00 27.36 673 LYS A O 1
ATOM 5168 N N . GLU A 1 674 ? -14.579 -31.031 37.387 1.00 25.45 674 GLU A N 1
ATOM 5169 C CA . GLU A 1 674 ? -13.597 -31.494 36.392 1.00 25.45 674 GLU A CA 1
ATOM 5170 C C . GLU A 1 674 ? -14.125 -32.792 35.746 1.00 25.45 674 GLU A C 1
ATOM 5172 O O . GLU A 1 674 ? -14.845 -33.541 36.406 1.00 25.45 674 GLU A O 1
ATOM 5177 N N . HIS A 1 675 ? -13.972 -33.041 34.440 1.00 25.02 675 HIS A N 1
ATOM 5178 C CA . HIS A 1 675 ? -12.856 -33.714 33.729 1.00 25.02 675 HIS A CA 1
ATOM 5179 C C . HIS A 1 675 ? -13.419 -34.183 32.344 1.00 25.02 675 HIS A C 1
ATOM 5181 O O . HIS A 1 675 ? -14.643 -34.176 32.204 1.00 25.02 675 HIS A O 1
ATOM 5187 N N . PRO A 1 676 ? -12.665 -34.769 31.379 1.00 38.38 676 PRO A N 1
ATOM 5188 C CA . PRO A 1 676 ? -11.238 -34.653 31.037 1.00 38.38 676 PRO A CA 1
ATOM 5189 C C . PRO A 1 676 ? -10.902 -34.579 29.505 1.00 38.38 676 PRO A C 1
ATOM 5191 O O . PRO A 1 676 ? -11.713 -34.903 28.649 1.00 38.38 676 PRO A O 1
ATOM 5194 N N . PHE A 1 677 ? -9.629 -34.244 29.221 1.00 25.20 677 PHE A N 1
ATOM 5195 C CA . PHE A 1 677 ? -8.734 -34.618 28.093 1.00 25.20 677 PHE A CA 1
ATOM 5196 C C . PHE A 1 677 ? -9.157 -34.479 26.607 1.00 25.20 677 PHE A C 1
ATOM 5198 O O . PHE A 1 677 ? -9.920 -35.281 26.090 1.00 25.20 677 PHE A O 1
ATOM 5205 N N . LEU A 1 678 ? -8.451 -33.596 25.873 1.00 28.69 678 LEU A N 1
ATOM 5206 C CA . LEU A 1 678 ? -7.462 -33.934 24.819 1.00 28.69 678 LEU A CA 1
ATOM 5207 C C . LEU A 1 678 ? -6.678 -32.663 24.397 1.00 28.69 678 LEU A C 1
ATOM 5209 O O . LEU A 1 678 ? -7.267 -31.650 24.032 1.00 28.69 678 LEU A O 1
ATOM 5213 N N . LYS A 1 679 ? -5.340 -32.712 24.486 1.00 28.55 679 LYS A N 1
ATOM 5214 C CA . LYS A 1 679 ? -4.380 -31.688 24.011 1.00 28.55 679 LYS A CA 1
ATOM 5215 C C . LYS A 1 679 ? -3.931 -32.002 22.575 1.00 28.55 679 LYS A C 1
ATOM 5217 O O . LYS A 1 679 ? -3.886 -33.177 22.215 1.00 28.55 679 LYS A O 1
ATOM 5222 N N . PRO A 1 680 ? -3.389 -31.001 21.861 1.00 29.25 680 PRO A N 1
ATOM 5223 C CA . PRO A 1 680 ? -2.067 -31.187 21.265 1.00 29.25 680 PRO A CA 1
ATOM 5224 C C . PRO A 1 680 ? -1.065 -30.078 21.639 1.00 29.25 680 PRO A C 1
ATOM 5226 O O . PRO A 1 680 ? -1.418 -28.947 21.960 1.00 29.25 680 PRO A O 1
ATOM 5229 N N . HIS A 1 681 ? 0.207 -30.476 21.641 1.00 25.50 681 HIS A N 1
ATOM 5230 C CA . HIS A 1 681 ? 1.414 -29.720 21.981 1.00 25.50 681 HIS A CA 1
ATOM 5231 C C . HIS A 1 681 ? 1.851 -28.737 20.882 1.00 25.50 681 HIS A C 1
ATOM 5233 O O . HIS A 1 681 ? 1.953 -29.161 19.738 1.00 25.50 681 HIS A O 1
ATOM 5239 N N . ILE A 1 682 ? 2.276 -27.520 21.263 1.00 27.62 682 ILE A N 1
ATOM 5240 C CA . ILE A 1 682 ? 3.378 -26.744 20.643 1.00 27.62 682 ILE A CA 1
ATOM 5241 C C . ILE A 1 682 ? 4.127 -26.002 21.786 1.00 27.62 682 ILE A C 1
ATOM 5243 O O . ILE A 1 682 ? 3.467 -25.575 22.737 1.00 27.62 682 ILE A O 1
ATOM 5247 N N . PRO A 1 683 ? 5.477 -25.920 21.781 1.00 31.34 683 PRO A N 1
ATOM 5248 C CA . PRO A 1 683 ? 6.278 -25.585 22.962 1.00 31.34 683 PRO A CA 1
ATOM 5249 C C . PRO A 1 683 ? 6.550 -24.080 23.126 1.00 31.34 683 PRO A C 1
ATOM 5251 O O . PRO A 1 683 ? 6.915 -23.398 22.174 1.00 31.34 683 PRO A O 1
ATOM 5254 N N . CYS A 1 684 ? 6.467 -23.592 24.369 1.00 24.11 684 CYS A N 1
ATOM 5255 C CA . CYS A 1 684 ? 6.988 -22.288 24.782 1.00 24.11 684 CYS A CA 1
ATOM 5256 C C . CYS A 1 684 ? 8.356 -22.464 25.454 1.00 24.11 684 CYS A C 1
ATOM 5258 O O . CYS A 1 684 ? 8.489 -23.225 26.414 1.00 24.11 684 CYS A O 1
ATOM 5260 N N . LEU A 1 685 ? 9.354 -21.733 24.959 1.00 26.31 685 LEU A N 1
ATOM 5261 C CA . LEU A 1 685 ? 10.667 -21.583 25.577 1.00 26.31 685 LEU A CA 1
ATOM 5262 C C . LEU A 1 685 ? 10.588 -20.616 26.773 1.00 26.31 685 LEU A C 1
ATOM 5264 O O . LEU A 1 685 ? 10.058 -19.512 26.683 1.00 26.31 685 LEU A O 1
ATOM 5268 N N . SER A 1 686 ? 11.126 -21.084 27.897 1.00 25.42 686 SER A N 1
ATOM 5269 C CA . SER A 1 686 ? 11.462 -20.386 29.147 1.00 25.42 686 SER A CA 1
ATOM 5270 C C . SER A 1 686 ? 12.468 -19.245 28.918 1.00 25.42 686 SER A C 1
ATOM 5272 O O . SER A 1 686 ? 13.397 -19.433 28.140 1.00 25.42 686 SER A O 1
ATOM 5274 N N . SER A 1 687 ? 12.400 -18.078 29.575 1.00 25.03 687 SER A N 1
ATOM 5275 C CA . SER A 1 687 ? 12.867 -17.775 30.956 1.00 25.03 687 SER A CA 1
ATOM 5276 C C . SER A 1 687 ? 13.176 -16.249 31.024 1.00 25.03 687 SER A C 1
ATOM 5278 O O . SER A 1 687 ? 13.330 -15.662 29.955 1.00 25.03 687 SER A O 1
ATOM 5280 N N . PRO A 1 688 ? 13.453 -15.578 32.168 1.00 35.19 688 PRO A N 1
ATOM 5281 C CA . PRO A 1 688 ? 12.892 -15.652 33.520 1.00 35.19 688 PRO A CA 1
ATOM 5282 C C . PRO A 1 688 ? 12.310 -14.296 34.002 1.00 35.19 688 PRO A C 1
ATOM 5284 O O . PRO A 1 688 ? 12.784 -13.216 33.654 1.00 35.19 688 PRO A O 1
ATOM 5287 N N . ARG A 1 689 ? 11.348 -14.345 34.934 1.00 23.91 689 ARG A N 1
ATOM 5288 C CA . ARG A 1 689 ? 11.002 -13.211 35.811 1.00 23.91 689 ARG A CA 1
ATOM 5289 C C . ARG A 1 689 ? 11.940 -13.191 37.022 1.00 23.91 689 ARG A C 1
ATOM 5291 O O . ARG A 1 689 ? 12.037 -14.192 37.728 1.00 23.91 689 ARG A O 1
ATOM 5298 N N . ARG A 1 690 ? 12.550 -12.037 37.314 1.00 24.92 690 ARG A N 1
ATOM 5299 C CA . ARG A 1 690 ? 13.060 -11.692 38.651 1.00 24.92 690 ARG A CA 1
ATOM 5300 C C . ARG A 1 690 ? 11.992 -10.884 39.384 1.00 24.92 690 ARG A C 1
ATOM 5302 O O . ARG A 1 690 ? 11.554 -9.844 38.908 1.00 24.92 690 ARG A O 1
ATOM 5309 N N . SER A 1 691 ? 11.583 -11.393 40.533 1.00 23.86 691 SER A N 1
ATOM 5310 C CA . SER A 1 691 ? 10.746 -10.735 41.531 1.00 23.86 691 SER A CA 1
ATOM 5311 C C . SER A 1 691 ? 11.610 -9.938 42.508 1.00 23.86 691 SER A C 1
ATOM 5313 O O . SER A 1 691 ? 12.554 -10.496 43.064 1.00 23.86 691 SER A O 1
ATOM 5315 N N . ILE A 1 692 ? 11.246 -8.680 42.770 1.00 23.64 692 ILE A N 1
ATOM 5316 C CA . ILE A 1 692 ? 11.595 -7.950 43.998 1.00 23.64 692 ILE A CA 1
ATOM 5317 C C . ILE A 1 692 ? 10.321 -7.241 44.482 1.00 23.64 692 ILE A C 1
ATOM 5319 O O . ILE A 1 692 ? 9.593 -6.645 43.691 1.00 23.64 692 ILE A O 1
ATOM 5323 N N . LEU A 1 693 ? 10.036 -7.391 45.774 1.00 23.23 693 LEU A N 1
ATOM 5324 C CA . LEU A 1 693 ? 8.878 -6.884 46.510 1.00 23.23 693 LEU A CA 1
ATOM 5325 C C . LEU A 1 693 ? 9.280 -5.711 47.425 1.00 23.23 693 LEU A C 1
ATOM 5327 O O . LEU A 1 693 ? 10.388 -5.722 47.955 1.00 23.23 693 LEU A O 1
ATOM 5331 N N . PHE A 1 694 ? 8.282 -4.848 47.699 1.00 21.48 694 PHE A N 1
ATOM 5332 C CA . PHE A 1 694 ? 8.137 -3.860 48.798 1.00 21.48 694 PHE A CA 1
ATOM 5333 C C . PHE A 1 694 ? 8.954 -2.547 48.679 1.00 21.48 694 PHE A C 1
ATOM 5335 O O . PHE A 1 694 ? 10.098 -2.578 48.260 1.00 21.48 694 PHE A O 1
ATOM 5342 N N . THR A 1 695 ? 8.464 -1.330 48.981 1.00 23.64 695 THR A N 1
ATOM 5343 C CA . THR A 1 695 ? 7.335 -0.811 49.796 1.00 23.64 695 THR A CA 1
ATOM 5344 C C . THR A 1 695 ? 6.829 0.554 49.275 1.00 23.64 695 THR A C 1
ATOM 5346 O O . THR A 1 695 ? 7.599 1.320 48.706 1.00 23.64 695 THR A O 1
ATOM 5349 N N . SER A 1 696 ? 5.571 0.894 49.579 1.00 26.14 696 SER A N 1
ATOM 5350 C CA . SER A 1 696 ? 4.948 2.222 49.412 1.00 26.14 696 SER A CA 1
ATOM 5351 C C . SER A 1 696 ? 5.518 3.292 50.363 1.00 26.14 696 SER A C 1
ATOM 5353 O O . SER A 1 696 ? 5.748 2.994 51.537 1.00 26.14 696 SER A O 1
ATOM 5355 N N . LYS A 1 697 ? 5.684 4.527 49.863 1.00 25.05 697 LYS A N 1
ATOM 5356 C CA . LYS A 1 697 ? 5.547 5.801 50.598 1.00 25.05 697 LYS A CA 1
ATOM 5357 C C . LYS A 1 697 ? 5.302 6.937 49.593 1.00 25.05 697 LYS A C 1
ATOM 5359 O O . LYS A 1 697 ? 6.149 7.203 48.745 1.00 25.05 697 LYS A O 1
ATOM 5364 N N . ASP A 1 698 ? 4.141 7.574 49.700 1.00 28.95 698 ASP A N 1
ATOM 5365 C CA . ASP A 1 698 ? 3.729 8.746 48.923 1.00 28.95 698 ASP A CA 1
ATOM 5366 C C . ASP A 1 698 ? 4.610 9.972 49.205 1.00 28.95 698 ASP A C 1
ATOM 5368 O O . ASP A 1 698 ? 4.806 10.318 50.369 1.00 28.95 698 ASP A O 1
ATOM 5372 N N . VAL A 1 699 ? 5.049 10.676 48.152 1.00 27.20 699 VAL A N 1
ATOM 5373 C CA . VAL A 1 699 ? 5.263 12.136 48.143 1.00 27.20 699 VAL A CA 1
ATOM 5374 C C . VAL A 1 699 ? 4.956 12.652 46.731 1.00 27.20 699 VAL A C 1
ATOM 5376 O O . VAL A 1 699 ? 5.510 12.185 45.740 1.00 27.20 699 VAL A O 1
ATOM 5379 N N . THR A 1 700 ? 4.052 13.622 46.652 1.00 36.56 700 THR A N 1
ATOM 5380 C CA . THR A 1 700 ? 3.693 14.420 45.473 1.00 36.56 700 THR A CA 1
ATOM 5381 C C . THR A 1 700 ? 4.919 15.051 44.801 1.00 36.56 700 THR A C 1
ATOM 5383 O O . THR A 1 700 ? 5.578 15.894 45.406 1.00 36.56 700 THR A O 1
ATOM 5386 N N . ILE A 1 701 ? 5.193 14.696 43.540 1.00 30.22 701 ILE A N 1
ATOM 5387 C CA . ILE A 1 701 ? 6.228 15.320 42.700 1.00 30.22 701 ILE A CA 1
ATOM 5388 C C . ILE A 1 701 ? 5.553 15.901 41.451 1.00 30.22 701 ILE A C 1
ATOM 5390 O O . ILE A 1 701 ? 4.910 15.184 40.685 1.00 30.22 701 ILE A O 1
ATOM 5394 N N . ALA A 1 702 ? 5.686 17.217 41.268 1.00 30.14 702 ALA A N 1
ATOM 5395 C CA . ALA A 1 702 ? 5.308 17.930 40.050 1.00 30.14 702 ALA A CA 1
ATOM 5396 C C . ALA A 1 702 ? 6.083 17.374 38.835 1.00 30.14 702 ALA A C 1
ATOM 5398 O O . ALA A 1 702 ? 7.247 16.995 38.987 1.00 30.14 702 ALA A O 1
ATOM 5399 N N . PRO A 1 703 ? 5.493 17.307 37.628 1.00 35.03 703 PRO A N 1
ATOM 5400 C CA . PRO A 1 703 ? 6.141 16.654 36.498 1.00 35.03 703 PRO A CA 1
ATOM 5401 C C . PRO A 1 703 ? 7.401 17.424 36.086 1.00 35.03 703 PRO A C 1
ATOM 5403 O O . PRO A 1 703 ? 7.363 18.601 35.730 1.00 35.03 703 PRO A O 1
ATOM 5406 N N . ASN A 1 704 ? 8.533 16.730 36.150 1.00 37.81 704 ASN A N 1
ATOM 5407 C CA . ASN A 1 704 ? 9.856 17.253 35.851 1.00 37.81 704 ASN A CA 1
ATOM 5408 C C . ASN A 1 704 ? 10.031 17.312 34.319 1.00 37.81 704 ASN A C 1
ATOM 5410 O O . ASN A 1 704 ? 10.307 16.294 33.680 1.00 37.81 704 ASN A O 1
ATOM 5414 N N . LEU A 1 705 ? 9.834 18.493 33.714 1.00 38.06 705 LEU A N 1
ATOM 5415 C CA . LEU A 1 705 ? 9.933 18.718 32.257 1.00 38.06 705 LEU A CA 1
ATOM 5416 C C . LEU A 1 705 ? 11.274 18.246 31.658 1.00 38.06 705 LEU A C 1
ATOM 5418 O O . LEU A 1 705 ? 11.347 17.931 30.473 1.00 38.06 705 LEU A O 1
ATOM 5422 N N . HIS A 1 706 ? 12.322 18.158 32.475 1.00 35.22 706 HIS A N 1
ATOM 5423 C CA . HIS A 1 706 ? 13.658 17.733 32.070 1.00 35.22 706 HIS A CA 1
ATOM 5424 C C . HIS A 1 706 ? 13.730 16.250 31.648 1.00 35.22 706 HIS A C 1
ATOM 5426 O O . HIS A 1 706 ? 14.454 15.913 30.713 1.00 35.22 706 HIS A O 1
ATOM 5432 N N . LEU A 1 707 ? 12.939 15.361 32.267 1.00 36.16 707 LEU A N 1
ATOM 5433 C CA . LEU A 1 707 ? 12.867 13.943 31.870 1.00 36.16 707 LEU A CA 1
ATOM 5434 C C . LEU A 1 707 ? 12.117 13.766 30.543 1.00 36.16 707 LEU A C 1
ATOM 5436 O O . LEU A 1 707 ? 12.549 13.008 29.682 1.00 36.16 707 LEU A O 1
ATOM 5440 N N . PHE A 1 708 ? 11.063 14.558 30.331 1.00 34.00 708 PHE A N 1
ATOM 5441 C CA . PHE A 1 708 ? 10.280 14.551 29.094 1.00 34.00 708 PHE A CA 1
ATOM 5442 C C . PHE A 1 708 ? 11.099 14.998 27.868 1.00 34.00 708 PHE A C 1
ATOM 5444 O O . PHE A 1 708 ? 10.917 14.473 26.769 1.00 34.00 708 PHE A O 1
ATOM 5451 N N . TRP A 1 709 ? 12.028 15.942 28.056 1.00 32.72 709 TRP A N 1
ATOM 5452 C CA . TRP A 1 709 ? 12.945 16.401 27.007 1.00 32.72 709 TRP A CA 1
ATOM 5453 C C . TRP A 1 709 ? 14.127 15.452 26.784 1.00 32.72 709 TRP A C 1
ATOM 5455 O O . TRP A 1 709 ? 14.513 15.224 25.638 1.00 32.72 709 TRP A O 1
ATOM 5465 N N . LYS A 1 710 ? 14.669 14.859 27.854 1.00 36.44 710 LYS A N 1
ATOM 5466 C CA . LYS A 1 710 ? 15.761 13.879 27.778 1.00 36.44 710 LYS A CA 1
ATOM 5467 C C . LYS A 1 710 ? 15.351 12.620 27.002 1.00 36.44 710 LYS A C 1
ATOM 5469 O O . LYS A 1 710 ? 16.114 12.169 26.149 1.00 36.44 710 LYS A O 1
ATOM 5474 N N . ASP A 1 711 ? 14.140 12.112 27.233 1.00 31.67 711 ASP A N 1
ATOM 5475 C CA . ASP A 1 711 ? 13.645 10.905 26.556 1.00 31.67 711 ASP A CA 1
ATOM 5476 C C . ASP A 1 711 ? 13.269 11.164 25.083 1.00 31.67 711 ASP A C 1
ATOM 5478 O O . ASP A 1 711 ? 13.480 10.300 24.234 1.00 31.67 711 ASP A O 1
ATOM 5482 N N . ASN A 1 712 ? 12.820 12.381 24.740 1.00 34.75 712 ASN A N 1
ATOM 5483 C CA . ASN A 1 712 ? 12.509 12.759 23.353 1.00 34.75 712 ASN A CA 1
ATOM 5484 C C . ASN A 1 712 ? 13.749 13.045 22.485 1.00 34.75 712 ASN A C 1
ATOM 5486 O O . ASN A 1 712 ? 13.694 12.862 21.269 1.00 34.75 712 ASN A O 1
ATOM 5490 N N . LEU A 1 713 ? 14.865 13.498 23.073 1.00 35.09 713 LEU A N 1
ATOM 5491 C CA . LEU A 1 713 ? 16.084 13.796 22.308 1.00 35.09 713 LEU A CA 1
ATOM 5492 C C . LEU A 1 713 ? 16.945 12.550 22.047 1.00 35.09 713 LEU A C 1
ATOM 5494 O O . LEU A 1 713 ? 17.581 12.459 21.000 1.00 35.09 713 LEU A O 1
ATOM 5498 N N . LEU A 1 714 ? 16.963 11.587 22.977 1.00 36.94 714 LEU A N 1
ATOM 5499 C CA . LEU A 1 714 ? 17.811 10.389 22.885 1.00 36.94 714 LEU A CA 1
ATOM 5500 C C . LEU A 1 714 ? 17.223 9.271 22.006 1.00 36.94 714 LEU A C 1
ATOM 5502 O O . LEU A 1 714 ? 17.973 8.411 21.553 1.00 36.94 714 LEU A O 1
ATOM 5506 N N . GLN A 1 715 ? 15.918 9.282 21.714 1.00 35.12 715 GLN A N 1
ATOM 5507 C CA . GLN A 1 715 ? 15.268 8.254 20.882 1.00 35.12 715 GLN A CA 1
ATOM 5508 C C . GLN A 1 715 ? 15.256 8.550 19.372 1.00 35.12 715 GLN A C 1
ATOM 5510 O O . GLN A 1 715 ? 14.744 7.750 18.593 1.00 35.12 715 GLN A O 1
ATOM 5515 N N . ARG A 1 716 ? 15.858 9.651 18.908 1.00 34.44 716 ARG A N 1
ATOM 5516 C CA . ARG A 1 716 ? 15.828 10.051 17.487 1.00 34.44 716 ARG A CA 1
ATOM 5517 C C . ARG A 1 716 ? 16.972 9.494 16.629 1.00 34.44 716 ARG A C 1
ATOM 5519 O O . ARG A 1 716 ? 17.427 10.152 15.706 1.00 34.44 716 ARG A O 1
ATOM 5526 N N . ASN A 1 717 ? 17.391 8.263 16.914 1.00 34.12 717 ASN A N 1
ATOM 5527 C CA . ASN A 1 717 ? 18.251 7.450 16.052 1.00 34.12 717 ASN A CA 1
ATOM 5528 C C . ASN A 1 717 ? 17.773 5.991 16.084 1.00 34.12 717 ASN A C 1
ATOM 5530 O O . ASN A 1 717 ? 18.403 5.142 16.705 1.00 34.12 717 ASN A O 1
ATOM 5534 N N . CYS A 1 718 ? 16.637 5.709 15.448 1.00 27.47 718 CYS A N 1
ATOM 5535 C CA . CYS A 1 718 ? 16.362 4.446 14.759 1.00 27.47 718 CYS A CA 1
ATOM 5536 C C . CYS A 1 718 ? 15.075 4.583 13.940 1.00 27.47 718 CYS A C 1
ATOM 5538 O O . CYS A 1 718 ? 14.092 5.195 14.349 1.00 27.47 718 CYS A O 1
ATOM 5540 N N . THR A 1 719 ? 15.147 4.043 12.738 1.00 37.19 719 THR A N 1
ATOM 5541 C CA . THR A 1 719 ? 14.152 4.025 11.677 1.00 37.19 719 THR A CA 1
ATOM 5542 C C . THR A 1 719 ? 12.958 3.117 12.011 1.00 37.19 719 THR A C 1
ATOM 5544 O O . THR A 1 719 ? 13.092 2.149 12.752 1.00 37.19 719 THR A O 1
ATOM 5547 N N . LYS A 1 720 ? 11.805 3.414 11.387 1.00 35.09 720 LYS A N 1
ATOM 5548 C CA . LYS A 1 720 ? 10.578 2.589 11.299 1.00 35.09 720 LYS A CA 1
ATOM 5549 C C . LYS A 1 720 ? 9.775 2.378 12.597 1.00 35.09 720 LYS A C 1
ATOM 5551 O O . LYS A 1 720 ? 9.794 1.291 13.153 1.00 35.09 720 LYS A O 1
ATOM 5556 N N . GLN A 1 721 ? 8.997 3.387 13.005 1.00 29.91 721 GLN A N 1
ATOM 5557 C CA . GLN A 1 721 ? 7.664 3.271 13.647 1.00 29.91 721 GLN A CA 1
ATOM 5558 C C . GLN A 1 721 ? 7.238 4.651 14.170 1.00 29.91 721 GLN A C 1
ATOM 5560 O O . GLN A 1 721 ? 7.508 4.981 15.316 1.00 29.91 721 GLN A O 1
ATOM 5565 N N . CYS A 1 722 ? 6.623 5.491 13.332 1.00 26.20 722 CYS A N 1
ATOM 5566 C CA . CYS A 1 722 ? 5.942 6.725 13.766 1.00 26.20 722 CYS A CA 1
ATOM 5567 C C . CYS A 1 722 ? 5.061 7.297 12.637 1.00 26.20 722 CYS A C 1
ATOM 5569 O O . CYS A 1 722 ? 5.184 8.462 12.275 1.00 26.20 722 CYS A O 1
ATOM 5571 N N . LEU A 1 723 ? 4.183 6.474 12.054 1.00 28.47 723 LEU A N 1
ATOM 5572 C CA . LEU A 1 723 ? 3.173 6.946 11.092 1.00 28.47 723 LEU A CA 1
ATOM 5573 C C . LEU A 1 723 ? 1.723 6.734 11.560 1.00 28.47 723 LEU A C 1
ATOM 5575 O O . LEU A 1 723 ? 0.803 7.048 10.822 1.00 28.47 723 LEU A O 1
ATOM 5579 N N . GLU A 1 724 ? 1.487 6.314 12.809 1.00 28.75 724 GLU A N 1
ATOM 5580 C CA . GLU A 1 724 ? 0.118 6.022 13.286 1.00 28.75 724 GLU A CA 1
ATOM 5581 C C . GLU A 1 724 ? -0.357 6.817 14.515 1.00 28.75 724 GLU A C 1
ATOM 5583 O O . GLU A 1 724 ? -1.443 6.561 15.027 1.00 28.75 724 GLU A O 1
ATOM 5588 N N . SER A 1 725 ? 0.367 7.841 14.981 1.00 26.36 725 SER A N 1
ATOM 5589 C CA . SER A 1 725 ? -0.054 8.610 16.173 1.00 26.36 725 SER A CA 1
ATOM 5590 C C . SER A 1 725 ? -0.276 10.115 15.971 1.00 26.36 725 SER A C 1
ATOM 5592 O O . SER A 1 725 ? -0.440 10.830 16.958 1.00 26.36 725 SER A O 1
ATOM 5594 N N . SER A 1 726 ? -0.351 10.615 14.730 1.00 26.56 726 SER A N 1
ATOM 5595 C CA . SER A 1 726 ? -0.550 12.057 14.454 1.00 26.56 726 SER A CA 1
ATOM 5596 C C . SER A 1 726 ? -1.993 12.492 14.155 1.00 26.56 726 SER A C 1
ATOM 5598 O O . SER A 1 726 ? -2.224 13.661 13.867 1.00 26.56 726 SER A O 1
ATOM 5600 N N . GLN A 1 727 ? -2.998 11.625 14.300 1.00 28.78 727 GLN A N 1
ATOM 5601 C CA . GLN A 1 727 ? -4.411 12.014 14.167 1.00 28.78 727 GLN A CA 1
ATOM 5602 C C . GLN A 1 727 ? -5.156 11.900 15.501 1.00 28.78 727 GLN A C 1
ATOM 5604 O O . GLN A 1 727 ? -5.931 10.973 15.704 1.00 28.78 727 GLN A O 1
ATOM 5609 N N . LYS A 1 728 ? -4.902 12.830 16.431 1.00 32.22 728 LYS A N 1
ATOM 5610 C CA . LYS A 1 728 ? -5.853 13.311 17.463 1.00 32.22 728 LYS A CA 1
ATOM 5611 C C . LYS A 1 728 ? -5.110 14.206 18.457 1.00 32.22 728 LYS A C 1
ATOM 5613 O O . LYS A 1 728 ? -4.649 13.730 19.490 1.00 32.22 728 LYS A O 1
ATOM 5618 N N . LYS A 1 729 ? -5.025 15.506 18.142 1.00 28.34 729 LYS A N 1
ATOM 5619 C CA . LYS A 1 729 ? -5.117 16.661 19.070 1.00 28.34 729 LYS A CA 1
ATOM 5620 C C . LYS A 1 729 ? -4.630 17.942 18.378 1.00 28.34 729 LYS A C 1
ATOM 5622 O O . LYS A 1 729 ? -3.668 18.571 18.802 1.00 28.34 729 LYS A O 1
ATOM 5627 N N . GLU A 1 730 ? -5.366 18.395 17.369 1.00 28.19 730 GLU A N 1
ATOM 5628 C CA . GLU A 1 730 ? -5.434 19.832 17.102 1.00 28.19 730 GLU A CA 1
ATOM 5629 C C . GLU A 1 730 ? -6.352 20.468 18.153 1.00 28.19 730 GLU A C 1
ATOM 5631 O O . GLU A 1 730 ? -7.574 20.507 18.031 1.00 28.19 730 GLU A O 1
ATOM 5636 N N . LYS A 1 731 ? -5.759 20.956 19.241 1.00 30.80 731 LYS A N 1
ATOM 5637 C CA . LYS A 1 731 ? -6.347 22.047 20.017 1.00 30.80 731 LYS A CA 1
ATOM 5638 C C . LYS A 1 731 ? -5.290 23.131 20.126 1.00 30.80 731 LYS A C 1
ATOM 5640 O O . LYS A 1 731 ? -4.228 22.897 20.689 1.00 30.80 731 LYS A O 1
ATOM 5645 N N . LYS A 1 732 ? -5.619 24.295 19.556 1.00 35.94 732 LYS A N 1
ATOM 5646 C CA . LYS A 1 732 ? -4.945 25.593 19.688 1.00 35.94 732 LYS A CA 1
ATOM 5647 C C . LYS A 1 732 ? -4.057 25.683 20.941 1.00 35.94 732 LYS A C 1
ATOM 5649 O O . LYS A 1 732 ? -4.562 25.933 22.031 1.00 35.94 732 LYS A O 1
ATOM 5654 N N . LEU A 1 733 ? -2.744 25.578 20.764 1.00 27.77 733 LEU A N 1
ATOM 5655 C CA . LEU A 1 733 ? -1.776 26.243 21.629 1.00 27.77 733 LEU A CA 1
ATOM 5656 C C . LEU A 1 733 ? -0.905 27.116 20.734 1.00 27.77 733 LEU A C 1
ATOM 5658 O O . LEU A 1 733 ? -0.037 26.635 20.012 1.00 27.77 733 LEU A O 1
ATOM 5662 N N . ALA A 1 734 ? -1.179 28.417 20.767 1.00 28.89 734 ALA A N 1
ATOM 5663 C CA . ALA A 1 734 ? -0.222 29.410 20.325 1.00 28.89 734 ALA A CA 1
ATOM 5664 C C . ALA A 1 734 ? 1.027 29.259 21.205 1.00 28.89 734 ALA A C 1
ATOM 5666 O O . ALA A 1 734 ? 0.944 29.423 22.422 1.00 28.89 734 ALA A O 1
ATOM 5667 N N . PHE A 1 735 ? 2.162 28.908 20.606 1.00 27.92 735 PHE A N 1
ATOM 5668 C CA . PHE A 1 735 ? 3.454 28.969 21.278 1.00 27.92 735 PHE A CA 1
ATOM 5669 C C . PHE A 1 735 ? 3.740 30.437 21.638 1.00 27.92 735 PHE A C 1
ATOM 5671 O O . PHE A 1 735 ? 3.834 31.261 20.725 1.00 27.92 735 PHE A O 1
ATOM 5678 N N . PRO A 1 736 ? 3.881 30.815 22.922 1.00 38.03 736 PRO A N 1
ATOM 5679 C CA . PRO A 1 736 ? 4.418 32.125 23.248 1.00 38.03 736 PRO A CA 1
ATOM 5680 C C . PRO A 1 736 ? 5.895 32.153 22.837 1.00 38.03 736 PRO A C 1
ATOM 5682 O O . PRO A 1 736 ? 6.641 31.201 23.079 1.00 38.03 736 PRO A O 1
ATOM 5685 N N . ASN A 1 737 ? 6.303 33.237 22.173 1.00 43.56 737 ASN A N 1
ATOM 5686 C CA . ASN A 1 737 ? 7.663 33.458 21.692 1.00 43.56 737 ASN A CA 1
ATOM 5687 C C . ASN A 1 737 ? 8.690 33.123 22.785 1.00 43.56 737 ASN A C 1
ATOM 5689 O O . ASN A 1 737 ? 8.617 33.650 23.893 1.00 43.56 737 ASN A O 1
ATOM 5693 N N . LEU A 1 738 ? 9.705 32.317 22.452 1.00 40.44 738 LEU A N 1
ATOM 5694 C CA . LEU A 1 738 ? 10.846 31.972 23.320 1.00 40.44 738 LEU A CA 1
ATOM 5695 C C . LEU A 1 738 ? 11.474 33.218 23.986 1.00 40.44 738 LEU A C 1
ATOM 5697 O O . LEU A 1 738 ? 11.950 33.176 25.119 1.00 40.44 738 LEU A O 1
ATOM 5701 N N . ARG A 1 739 ? 11.402 34.356 23.285 1.00 42.97 739 ARG A N 1
ATOM 5702 C CA . ARG A 1 739 ? 11.795 35.692 23.745 1.00 42.97 739 ARG A CA 1
ATOM 5703 C C . ARG A 1 739 ? 11.047 36.145 25.009 1.00 42.97 739 ARG A C 1
ATOM 5705 O O . ARG A 1 739 ? 11.668 36.766 25.865 1.00 42.97 739 ARG A O 1
ATOM 5712 N N . ASP A 1 740 ? 9.758 35.850 25.142 1.00 43.47 740 ASP A N 1
ATOM 5713 C CA . ASP A 1 740 ? 8.930 36.307 26.265 1.00 43.47 740 ASP A CA 1
ATOM 5714 C C . ASP A 1 740 ? 9.108 35.418 27.502 1.00 43.47 740 ASP A C 1
ATOM 5716 O O . ASP A 1 740 ? 9.170 35.934 28.619 1.00 43.47 740 ASP A O 1
ATOM 5720 N N . MET A 1 741 ? 9.335 34.112 27.315 1.00 41.41 741 MET A N 1
ATOM 5721 C CA . MET A 1 741 ? 9.765 33.235 28.413 1.00 41.41 741 MET A CA 1
ATOM 5722 C C . MET A 1 741 ? 11.157 33.606 28.935 1.00 41.41 741 MET A C 1
ATOM 5724 O O . MET A 1 741 ? 11.355 33.687 30.146 1.00 41.41 741 MET A O 1
ATOM 5728 N N . LEU A 1 742 ? 12.111 33.898 28.042 1.00 45.03 742 LEU A N 1
ATOM 5729 C CA . LEU A 1 742 ? 13.452 34.345 28.434 1.00 45.03 742 LEU A CA 1
ATOM 5730 C C . LEU A 1 742 ? 13.412 35.693 29.163 1.00 45.03 742 LEU A C 1
ATOM 5732 O O . LEU A 1 742 ? 14.104 35.856 30.162 1.00 45.03 742 LEU A O 1
ATOM 5736 N N . LYS A 1 743 ? 12.564 36.636 28.732 1.00 51.53 743 LYS A N 1
ATOM 5737 C CA . LYS A 1 743 ? 12.350 37.910 29.441 1.00 51.53 743 LYS A CA 1
ATOM 5738 C C . LYS A 1 743 ? 11.722 37.717 30.819 1.00 51.53 743 LYS A C 1
ATOM 5740 O O . LYS A 1 743 ? 12.156 38.367 31.764 1.00 51.53 743 LYS A O 1
ATOM 5745 N N . SER A 1 744 ? 10.728 36.838 30.944 1.00 44.19 744 SER A N 1
ATOM 5746 C CA . SER A 1 744 ? 10.085 36.547 32.229 1.00 44.19 744 SER A CA 1
ATOM 5747 C C . SER A 1 744 ? 11.070 35.882 33.198 1.00 44.19 744 SER A C 1
ATOM 5749 O O . SER A 1 744 ? 11.204 36.324 34.339 1.00 44.19 744 SER A O 1
ATOM 5751 N N . SER A 1 745 ? 11.867 34.923 32.718 1.00 42.00 745 SER A N 1
ATOM 5752 C CA . SER A 1 745 ? 12.931 34.295 33.508 1.00 42.00 745 SER A CA 1
ATOM 5753 C C . SER A 1 745 ? 14.030 35.293 33.895 1.00 42.00 745 SER A C 1
ATOM 5755 O O . SER A 1 745 ? 14.462 35.296 35.043 1.00 42.00 745 SER A O 1
ATOM 5757 N N . LEU A 1 746 ? 14.443 36.183 32.982 1.00 50.28 746 LEU A N 1
ATOM 5758 C CA . LEU A 1 746 ? 15.435 37.231 33.251 1.00 50.28 746 LEU A CA 1
ATOM 5759 C C . LEU A 1 746 ? 14.925 38.227 34.300 1.00 50.28 746 LEU A C 1
ATOM 5761 O O . LEU A 1 746 ? 15.657 38.564 35.223 1.00 50.28 746 LEU A O 1
ATOM 5765 N N . MET A 1 747 ? 13.663 38.653 34.201 1.00 52.00 747 MET A N 1
ATOM 5766 C CA . MET A 1 747 ? 13.031 39.535 35.184 1.00 52.00 747 MET A CA 1
ATOM 5767 C C . MET A 1 747 ? 12.975 38.868 36.562 1.00 52.00 747 MET A C 1
ATOM 5769 O O . MET A 1 747 ? 13.287 39.497 37.565 1.00 52.00 747 MET A O 1
ATOM 5773 N N . THR A 1 748 ? 12.656 37.574 36.610 1.00 48.50 748 THR A N 1
ATOM 5774 C CA . THR A 1 748 ? 12.607 36.810 37.864 1.00 48.50 748 THR A CA 1
ATOM 5775 C C . THR A 1 748 ? 14.001 36.674 38.488 1.00 48.50 748 THR A C 1
ATOM 5777 O O . THR A 1 748 ? 14.157 36.861 39.690 1.00 48.50 748 THR A O 1
ATOM 5780 N N . CYS A 1 749 ? 15.039 36.436 37.680 1.00 42.09 749 CYS A N 1
ATOM 5781 C CA . CYS A 1 749 ? 16.426 36.389 38.151 1.00 42.09 749 CYS A CA 1
ATOM 5782 C C . CYS A 1 749 ? 16.950 37.760 38.608 1.00 42.09 749 CYS A C 1
ATOM 5784 O O . CYS A 1 749 ? 17.655 37.827 39.611 1.00 42.09 749 CYS A O 1
ATOM 5786 N N . VAL A 1 750 ? 16.591 38.851 37.920 1.00 55.72 750 VAL A N 1
ATOM 5787 C CA . VAL A 1 750 ? 16.944 40.222 38.329 1.00 55.72 750 VAL A CA 1
ATOM 5788 C C . VAL A 1 750 ? 16.252 40.589 39.642 1.00 55.72 750 VAL A C 1
ATOM 5790 O O . VAL A 1 750 ? 16.911 41.096 40.543 1.00 55.72 750 VAL A O 1
ATOM 5793 N N . LEU A 1 751 ? 14.970 40.250 39.802 1.00 50.66 751 LEU A N 1
ATOM 5794 C CA . LEU A 1 751 ? 14.229 40.463 41.050 1.00 50.66 751 LEU A CA 1
ATOM 5795 C C . LEU A 1 751 ? 14.796 39.630 42.212 1.00 50.66 751 LEU A C 1
ATOM 5797 O O . LEU A 1 751 ? 14.881 40.127 43.329 1.00 50.66 751 LEU A O 1
ATOM 5801 N N . MET A 1 752 ? 15.245 38.397 41.952 1.00 40.41 752 MET A N 1
ATOM 5802 C CA . MET A 1 752 ? 15.910 37.553 42.955 1.00 40.41 752 MET A CA 1
ATOM 5803 C C . MET A 1 752 ? 17.295 38.094 43.340 1.00 40.41 752 MET A C 1
ATOM 5805 O O . MET A 1 752 ? 17.645 38.087 44.515 1.00 40.41 752 MET A O 1
ATOM 5809 N N . LEU A 1 753 ? 18.070 38.620 42.387 1.00 42.09 753 LEU A N 1
ATOM 5810 C CA . LEU A 1 753 ? 19.357 39.274 42.665 1.00 42.09 753 LEU A CA 1
ATOM 5811 C C . LEU A 1 753 ? 19.185 40.580 43.453 1.00 42.09 753 LEU A C 1
ATOM 5813 O O . LEU A 1 753 ? 19.999 40.879 44.321 1.00 42.09 753 LEU A O 1
ATOM 5817 N N . GLN A 1 754 ? 18.108 41.319 43.196 1.00 44.06 754 GLN A N 1
ATOM 5818 C CA . GLN A 1 754 ? 17.762 42.556 43.898 1.00 44.06 754 GLN A CA 1
ATOM 5819 C C . GLN A 1 754 ? 17.177 42.315 45.302 1.00 44.06 754 GLN A C 1
ATOM 5821 O O . GLN A 1 754 ? 17.093 43.248 46.088 1.00 44.06 754 GLN A O 1
ATOM 5826 N N . TYR A 1 755 ? 16.785 41.074 45.609 1.00 38.78 755 TYR A N 1
ATOM 5827 C CA . TYR A 1 755 ? 16.380 40.621 46.944 1.00 38.78 755 TYR A CA 1
ATOM 5828 C C . TYR A 1 755 ? 17.558 40.060 47.767 1.00 38.78 755 TYR A C 1
ATOM 5830 O O . TYR A 1 755 ? 17.457 39.936 48.985 1.00 38.78 755 TYR A O 1
ATOM 5838 N N . ILE A 1 756 ? 18.660 39.682 47.105 1.00 41.09 756 ILE A N 1
ATOM 5839 C CA . ILE A 1 756 ? 19.859 39.095 47.731 1.00 41.09 756 ILE A CA 1
ATOM 5840 C C . ILE A 1 756 ? 20.948 40.151 48.011 1.00 41.09 756 ILE A C 1
ATOM 5842 O O . ILE A 1 756 ? 21.755 39.942 48.918 1.00 41.09 756 ILE A O 1
ATOM 5846 N N . MET A 1 757 ? 20.984 41.261 47.260 1.00 39.88 757 MET A N 1
ATOM 5847 C CA . MET A 1 757 ? 21.728 42.473 47.650 1.00 39.88 757 MET A CA 1
ATOM 5848 C C . MET A 1 757 ? 20.933 43.295 48.656 1.00 39.88 757 MET A C 1
ATOM 5850 O O . MET A 1 757 ? 21.585 43.881 49.549 1.00 39.88 757 MET A O 1
#

Sequence (757 aa):
MAATAQSELSVAELKAEIERLGRELDQASSEKIQSAQLGLVLLEEKSALQQRCDELESLYENTKHELDITQEALMKLDTTQKVTTRSGIEQENALLNESAAMESSLTLQILELESETKQLRHELDRVVSERDRLLAESSELGADKATRESERAALRAELREARQREQRLLVDIGDLEDENISLQKQVSALRSSQVEFEGLKHEVRQLREEAENARAAAEEMAALRRIAERQLAEALEALQAEREAKFAAKKELDAHLSREAAYNITNLAYSIRGMPDDGTEDEGEPGGSTSAELATAMGDHHADLFSEVHLHEISRLEKQLEQAHNEISQLSASVRSAQTTAESESAAATMLRTGVTRALSRVSALHNLHGDCGPLEDEKNESGVSARASKWLTWWRVSGGELGALAATLGELQAAAQPGDAPAALQRQALVDLADRVAEAEVRCAELHAEADLLRTLASGAGRALSTAAPALLSAAETLAQIYHHVCAVNGTQPERLLLEHAGQNDSGEAGSAEAAALALAAGELEGLRGARQVARSADALLDQLTHLRAALDTALDSRHRHQPEPWMATNYSSIKKTKEQTNAKLKMADTRRKLNSLIRQLNSRREETINTNDLEKNICAGRTVKEITDYFENMSSITSNTQGVNAPHNLRITNETLVNSSKVYSPKRYRKEHPFLKPHIPCLSSPRRSILFTSKDVTIAPNLHLFWKDNLLQRNCTKQCLESSQKKEKKLAFPNLRDMLKSSLMTCVLMLQYIM

Secondary structure (DSSP, 8-state):
--S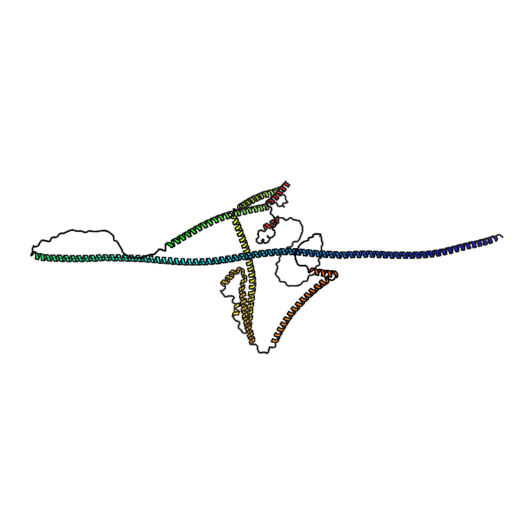SHHHHHHHHHHHHHHHHHHHHHHHHHHHHHHHHHHHHHHHHHHHHHHHHHHHHHHHHHHHHHHHHHHHHHHHHHHHHHHHHHHHHHHHHHHHHHHHHHHHHHHHHHHHHHHHHHHHHHHHHHHHHHHHHHHHHHHHHHHHHHHHHHHHHHHHHHHHHHHHHHHHHHHHHHHHHHHHHHHHHHHHHHHHHHHHHHHHHHHHHHHHHHHHHHHHHHHHHHHHHHHHHHHHHHHHHHHHHHHHHHHHHHHHHHHHHHHHHHHTTS-S-------------------------------------TTHHHHHHHHHHHHHHHHHHHHHHHHHHHHHHHHHHHHHHHHHHHHHHHHHHHHHHHHHHHHHHHHHHH---TT--SS--HHHHHHHHHHHHHHHHHHHHHHHHHHHHHHHHHS--TTHHHHHHHHHHHHHHHHHHHHHHHHHHHHHHHHHHHHHHHHHHHHHHHHHHHHHHHHHHHHHHHHHHHHHTPPPPTHHHHTTTTTS--TT-HHHHHHHHHHHHHHGGGGGHHHHHHHHHHHHHHHHHHHHHHHHHHHHHHHT--SSS--HHHHHHHHHHHHHHHHHHHHHHHHHHHHHHHHHHHHHHHHHHHHHHHHHHHTT--HHHHHHHHHHHHHHTT-----------------------------------------PPPP--PPP-------------HHHHHHHHHHT-S--S--SSS-SS-----PPPPHHHHHHHHHHHHHHHHHHH-

InterPro domains:
  IPR018477 Bicaudal-D protein [PF09730] (80-378)
  IPR018477 Bicaudal-D protein [PF09730] (440-508)
  IPR018477 Bicaudal-D protein [PTHR31233] (1-529)

pLDDT: mean 70.97, std 24.55, range [21.48, 98.62]

Radius of gyration: 82.34 Å; chains: 1; bounding box: 170×119×344 Å

Foldseek 3Di:
DPPPVVVVVVVVVVVVVVVVVVVVVVVVVVVVVVVVVVVVVVVVVVVVVVVVVVVVVVVVVVVVVVVVVVVVVVVVVVVVVVVVVVVVVVVVVVVVVVVVVVVVVVVVVVVVVVVVVVVVVVVVVVVVVVVVVVVVVVVVVVVVVVVVVVVVVVVVVVVVVVVVVVVVVVVVVVVVVVVVVVVVVVVVVVVVVVVVVVVVVVVVVVVVVVVVVVVVVVVVVVVVVVVVVVVVVVVVVVVVVVVVVVVVVVVVVVVVVVVVVCVVPDDDDDDDDDDDDDDDDDDDDDDDDDDDDDDDDDDDDDDDPPPPPVVVVVVVVVVVVVVVVVVVVVVVVVVVVVVVVVVVVVVLVVVLVVLVVVLVVLVVVLVVLCVPLNDDPPPPDDDDPVVSVVSVVVSCVVSVVSVVVSVVSVVVSVVSVPDPPDPVVVVVVVVVVVVVVVVVVVVVVVVVVVVLVVLLVVLQVLLVVLVVLLVVLVVLLVVLVVLLCVLCVVQVHDDDPVLVCLNVPPDDDPPCPVVVVVCVVVCPRNVSCPSVVSSVSSVVSSVVSVVSSVVSVVVVVVVVVVPDDDDDPPPVVVVVVVVVVVVVVVVVVVVVVVVVVVVVVVVVVVVVVVVVVVVVVVVVPPDDDPVVVVVVVVVVVVVVPDDDDDDDDDDDDDDDDDDDDDDDDDDDDDDDDDDDDDDDDDDDDDDDDDDDDDDDDDDDDDDDVVVVVVVVVVPPPDDDDDPPPPPDDPDDDDDDPPVVVVVVVVVVVVVVVVVVD